Protein AF-A0A4U0X7P2-F1 (afdb_monomer_lite)

Secondary structure (DSSP, 8-state):
------GGGS-HHHHHHH-HHHHHSS-HHHHHHHHHHH--SGGGTT-TTT-GGG--HHHHTTPPPEEEEEEEE-TTHHHHHHHHHHHHHTT--EEEEEEEEEETTHHHH-TTTSHHHHHHHHHHHHT-TT-HHHHHHHHHHS-S--HHHH----EEE-PPTTTS----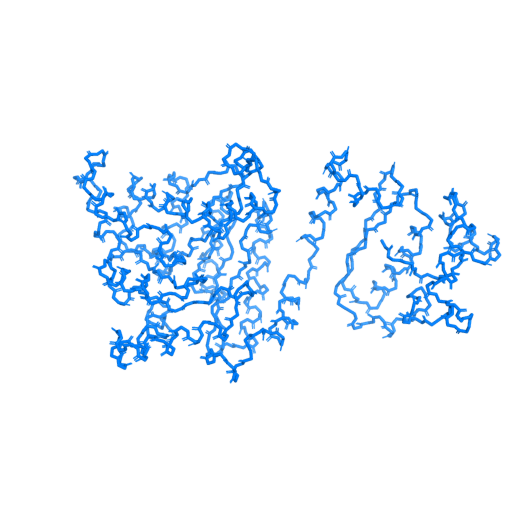HHHHHHHHHHHHHHHHHSTTTEEEPEE--TTSHHHHHHHHHHHHHTT---SEEEESS-TT---TTSGGGHHHHHHHHHHT--EEEE--PPPHHHIIIII--SS-HHHHHHHHTTTTHHHHHHHHHHHHHHHTTHHHHSTT--EEE-HHHHT-TTTHHHHHH-TTS-HHHH--HHHHHHHHEEEE-TT---HHHHHHHHHHS-GGGEE----TTTS-HHHHHHHHHHHHHHT-S-HHHHHIIIIIHHHHHHT-

Radius of gyration: 25.84 Å; chains: 1; bounding box: 75×50×72 Å

pLDDT: mean 85.63, std 14.52, range [36.16, 98.94]

Organism: NCBI:txid329884

Structure (mmCIF, N/CA/C/O backbone):
data_AF-A0A4U0X7P2-F1
#
_entry.id   AF-A0A4U0X7P2-F1
#
loop_
_atom_site.group_PDB
_atom_site.id
_atom_site.type_symbol
_atom_site.label_atom_id
_atom_site.label_alt_id
_atom_site.label_comp_id
_atom_site.label_asym_id
_atom_site.label_entity_id
_atom_site.label_seq_id
_atom_site.pdbx_PDB_ins_code
_atom_site.Cartn_x
_atom_site.Cartn_y
_atom_site.Cartn_z
_atom_site.occupancy
_atom_site.B_iso_or_equiv
_atom_site.auth_seq_id
_atom_site.auth_comp_id
_atom_site.auth_asym_id
_atom_site.auth_atom_id
_atom_site.pdbx_PDB_model_num
ATOM 1 N N . MET A 1 1 ? 23.963 0.937 -24.016 1.00 49.69 1 MET A N 1
ATOM 2 C CA . MET A 1 1 ? 24.944 -0.173 -23.946 1.00 49.69 1 MET A CA 1
ATOM 3 C C . MET A 1 1 ? 26.286 0.342 -23.435 1.00 49.69 1 MET A C 1
ATOM 5 O O . MET A 1 1 ? 26.717 1.372 -23.945 1.00 49.69 1 MET A O 1
ATOM 9 N N . PRO A 1 2 ? 26.940 -0.310 -22.453 1.00 60.53 2 PRO A N 1
ATOM 10 C CA . PRO A 1 2 ? 28.354 -0.058 -22.180 1.00 60.53 2 PRO A CA 1
ATOM 11 C C . PRO A 1 2 ? 29.218 -0.548 -23.353 1.00 60.53 2 PRO A C 1
ATOM 13 O O . PRO A 1 2 ? 28.735 -1.229 -24.253 1.00 60.53 2 PRO A O 1
ATOM 16 N N . TYR A 1 3 ? 30.502 -0.208 -23.341 1.00 70.69 3 TYR A N 1
ATOM 17 C CA . TYR A 1 3 ? 31.463 -0.694 -24.324 1.00 70.69 3 TYR A CA 1
ATOM 18 C C . TYR A 1 3 ? 31.582 -2.229 -24.271 1.00 70.69 3 TYR A C 1
ATOM 20 O O . TYR A 1 3 ? 31.852 -2.786 -23.210 1.00 70.69 3 TYR A O 1
ATOM 28 N N . THR A 1 4 ? 31.385 -2.921 -25.398 1.00 73.12 4 THR A N 1
ATOM 29 C CA . THR A 1 4 ? 31.198 -4.387 -25.394 1.00 73.12 4 THR A CA 1
ATOM 30 C C . THR A 1 4 ? 32.311 -5.200 -26.045 1.00 73.12 4 THR A C 1
ATOM 32 O O . THR A 1 4 ? 32.502 -6.349 -25.649 1.00 73.12 4 THR A O 1
ATOM 35 N N . SER A 1 5 ? 33.054 -4.658 -27.018 1.00 80.88 5 SER A N 1
ATOM 36 C CA . SER A 1 5 ? 33.961 -5.478 -27.845 1.00 80.88 5 SER A CA 1
ATOM 37 C C . SER A 1 5 ? 35.430 -5.068 -27.914 1.00 80.88 5 SER A C 1
ATOM 39 O O . SER A 1 5 ? 36.252 -5.896 -28.310 1.00 80.88 5 SER A O 1
ATOM 41 N N . TYR A 1 6 ? 35.773 -3.817 -27.594 1.00 80.19 6 TYR A N 1
ATOM 42 C CA . TYR A 1 6 ? 37.082 -3.229 -27.923 1.00 80.19 6 TYR A CA 1
ATOM 43 C C . TYR A 1 6 ? 37.428 -3.262 -29.428 1.00 80.19 6 TYR A C 1
ATOM 45 O O . TYR A 1 6 ? 38.585 -3.107 -29.820 1.00 80.19 6 TYR A O 1
ATOM 53 N N . ALA A 1 7 ? 36.441 -3.451 -30.310 1.00 79.06 7 ALA A N 1
ATOM 54 C CA . ALA A 1 7 ? 36.680 -3.684 -31.732 1.00 79.06 7 ALA A CA 1
ATOM 55 C C . ALA A 1 7 ? 37.121 -2.436 -32.512 1.00 79.06 7 ALA A C 1
ATOM 57 O O . ALA A 1 7 ? 37.541 -2.549 -33.659 1.00 79.06 7 ALA A O 1
ATOM 58 N N . TRP A 1 8 ? 37.082 -1.240 -31.922 1.00 72.88 8 TRP A N 1
ATOM 59 C CA . TRP A 1 8 ? 37.323 0.033 -32.626 1.00 72.88 8 TRP A CA 1
ATOM 60 C C . TRP A 1 8 ? 38.759 0.219 -33.149 1.00 72.88 8 TRP A C 1
ATOM 62 O O . TRP A 1 8 ? 39.021 1.163 -33.894 1.00 72.88 8 TRP A O 1
ATOM 72 N N . SER A 1 9 ? 39.677 -0.684 -32.789 1.00 73.25 9 SER A N 1
ATOM 73 C CA . SER A 1 9 ? 41.044 -0.784 -33.322 1.00 73.25 9 SER A CA 1
ATOM 74 C C . SER A 1 9 ? 41.213 -1.847 -34.424 1.00 73.25 9 SER A C 1
ATOM 76 O O . SER A 1 9 ? 42.307 -2.003 -34.966 1.00 73.25 9 SER A O 1
ATOM 78 N N . TRP A 1 10 ? 40.160 -2.596 -34.769 1.00 82.62 10 TRP A N 1
ATOM 79 C CA . TRP A 1 10 ? 40.218 -3.672 -35.761 1.00 82.62 10 TRP A CA 1
ATOM 80 C C . TRP A 1 10 ? 40.353 -3.154 -37.199 1.00 82.62 10 TRP A C 1
ATOM 82 O O . TRP A 1 10 ? 39.967 -2.021 -37.501 1.00 82.62 10 TRP A O 1
ATOM 92 N N . PRO A 1 11 ? 40.841 -4.004 -38.128 1.00 84.75 11 PRO A N 1
ATOM 93 C CA . PRO A 1 11 ? 40.825 -3.692 -39.552 1.00 84.75 11 PRO A CA 1
ATOM 94 C C . PRO A 1 11 ? 39.416 -3.339 -40.038 1.00 84.75 11 PRO A C 1
ATOM 96 O O . PRO A 1 11 ? 38.435 -4.006 -39.691 1.00 84.75 11 PRO A O 1
ATOM 99 N N . LYS A 1 12 ? 39.319 -2.308 -40.882 1.00 83.31 12 LYS A N 1
ATOM 100 C CA . LYS A 1 12 ? 38.042 -1.777 -41.378 1.00 83.31 12 LYS A CA 1
ATOM 101 C C . LYS A 1 12 ? 37.221 -2.839 -42.109 1.00 83.31 12 LYS A C 1
ATOM 103 O O . LYS A 1 12 ? 36.002 -2.856 -41.982 1.00 83.31 12 LYS A O 1
ATOM 108 N N . GLU A 1 13 ? 37.874 -3.737 -42.840 1.00 87.88 13 GLU A N 1
ATOM 109 C CA . GLU A 1 13 ? 37.232 -4.838 -43.563 1.00 87.88 13 GLU A CA 1
ATOM 110 C C . GLU A 1 13 ? 36.502 -5.785 -42.605 1.00 87.88 13 GLU A C 1
ATOM 112 O O . GLU A 1 13 ? 35.400 -6.245 -42.901 1.00 87.88 13 GLU A O 1
ATOM 117 N N . ARG A 1 14 ? 37.093 -6.041 -41.432 1.00 88.06 14 ARG A N 1
ATOM 118 C CA . ARG A 1 14 ? 36.478 -6.861 -40.388 1.00 88.06 14 ARG A CA 1
ATOM 119 C C . ARG A 1 14 ? 35.307 -6.132 -39.737 1.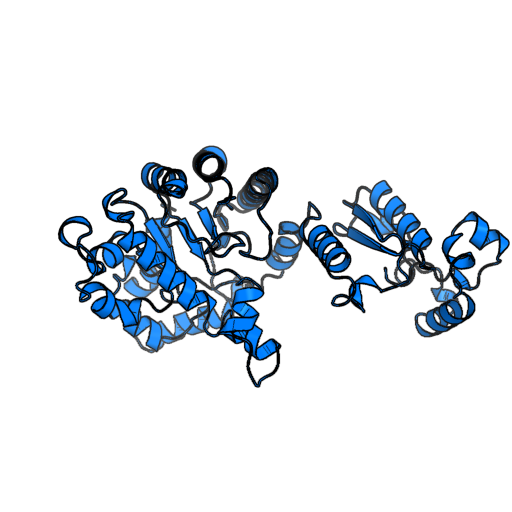00 88.06 14 ARG A C 1
ATOM 121 O O . ARG A 1 14 ? 34.245 -6.724 -39.584 1.00 88.06 14 ARG A O 1
ATOM 128 N N . LEU A 1 15 ? 35.477 -4.850 -39.414 1.00 85.88 15 LEU A N 1
ATOM 129 C CA . LEU A 1 15 ? 34.407 -4.027 -38.847 1.00 85.88 15 LEU A CA 1
ATOM 130 C C . LEU A 1 15 ? 33.200 -3.932 -39.783 1.00 85.88 15 LEU A C 1
ATOM 132 O O . LEU A 1 15 ? 32.081 -4.120 -39.340 1.00 85.88 15 LEU A O 1
ATOM 136 N N . LEU A 1 16 ? 33.406 -3.736 -41.085 1.00 87.75 16 LEU A N 1
ATOM 137 C CA . LEU A 1 16 ? 32.309 -3.718 -42.061 1.00 87.75 16 LEU A CA 1
ATOM 138 C C . LEU A 1 16 ? 31.539 -5.043 -42.132 1.00 87.75 16 LEU A C 1
ATOM 140 O O . LEU A 1 16 ? 30.359 -5.040 -42.472 1.00 87.75 16 LEU A O 1
ATOM 144 N N . LYS A 1 17 ? 32.205 -6.163 -41.839 1.00 88.31 17 LYS A N 1
ATOM 145 C CA . LYS A 1 17 ? 31.604 -7.496 -41.869 1.00 88.31 17 LYS A CA 1
ATOM 146 C C . LYS A 1 17 ? 30.861 -7.836 -40.577 1.00 88.31 17 LYS A C 1
ATOM 148 O O . LYS A 1 17 ? 29.791 -8.428 -40.645 1.00 88.31 17 LYS A O 1
ATOM 153 N N . GLU A 1 18 ? 31.459 -7.536 -39.427 1.00 86.88 18 GLU A N 1
ATOM 154 C CA . GLU A 1 18 ? 30.960 -7.977 -38.117 1.00 86.88 18 GLU A CA 1
ATOM 155 C C . GLU A 1 18 ? 30.184 -6.882 -37.373 1.00 86.88 18 GLU A C 1
ATOM 157 O O . GLU A 1 18 ? 29.213 -7.191 -36.695 1.00 86.88 18 GLU A O 1
ATOM 162 N N . LEU A 1 19 ? 30.598 -5.618 -37.495 1.00 89.56 19 LEU A N 1
ATOM 163 C CA . LEU A 1 19 ? 30.110 -4.481 -36.705 1.00 89.56 19 LEU A CA 1
ATOM 164 C C . LEU A 1 19 ? 29.961 -3.212 -37.575 1.00 89.56 19 LEU A C 1
ATOM 166 O O . LEU A 1 19 ? 30.649 -2.210 -37.339 1.00 89.56 19 LEU A O 1
ATOM 170 N N . PRO A 1 20 ? 29.126 -3.232 -38.631 1.00 89.06 20 PRO A N 1
ATOM 171 C CA . PRO A 1 20 ? 29.071 -2.144 -39.606 1.00 89.06 20 PRO A CA 1
ATOM 172 C C . PRO A 1 20 ? 28.696 -0.778 -39.002 1.00 89.06 20 PRO A C 1
ATOM 174 O O . PRO A 1 20 ? 29.154 0.250 -39.509 1.00 89.06 20 PRO A O 1
ATOM 177 N N . SER A 1 21 ? 27.949 -0.737 -37.894 1.00 87.75 21 SER A N 1
ATOM 178 C CA . SER A 1 21 ? 27.616 0.476 -37.137 1.00 87.75 21 SER A CA 1
ATOM 179 C C . SER A 1 21 ? 28.854 1.214 -36.648 1.00 87.75 21 SER A C 1
ATOM 181 O O . SER A 1 21 ? 28.882 2.442 -36.681 1.00 87.75 21 SER A O 1
ATOM 183 N N . ALA A 1 22 ? 29.912 0.487 -36.275 1.00 82.44 22 ALA A N 1
ATOM 184 C CA . ALA A 1 22 ? 31.165 1.083 -35.831 1.00 82.44 22 ALA A CA 1
ATOM 185 C C . ALA A 1 22 ? 31.832 1.900 -36.949 1.00 82.44 22 ALA A C 1
ATOM 187 O O . ALA A 1 22 ? 32.533 2.865 -36.667 1.00 82.44 22 ALA A O 1
ATOM 188 N N . VAL A 1 23 ? 31.608 1.542 -38.220 1.00 83.44 23 VAL A N 1
ATOM 189 C CA . VAL A 1 23 ? 32.148 2.270 -39.381 1.00 83.44 23 VAL A CA 1
ATOM 190 C C . VAL A 1 23 ? 31.192 3.354 -39.869 1.00 83.44 23 VAL A C 1
ATOM 192 O O . VAL A 1 23 ? 31.648 4.422 -40.277 1.00 83.44 23 VAL A O 1
ATOM 195 N N . ALA A 1 24 ? 29.887 3.078 -39.853 1.00 80.56 24 ALA A N 1
ATOM 196 C CA . ALA A 1 24 ? 28.854 3.986 -40.346 1.00 80.56 24 ALA A CA 1
ATOM 197 C C . ALA A 1 24 ? 28.659 5.211 -39.438 1.00 80.56 24 ALA A C 1
ATOM 199 O O . ALA A 1 24 ? 28.428 6.316 -39.931 1.00 80.56 24 ALA A O 1
ATOM 200 N N . SER A 1 25 ? 28.799 5.030 -38.126 1.00 66.81 25 SER A N 1
ATOM 201 C CA . SER A 1 25 ? 28.652 6.088 -37.131 1.00 66.81 25 SER A CA 1
ATOM 202 C C . SER A 1 25 ? 30.020 6.724 -36.865 1.00 66.81 25 SER A C 1
ATOM 204 O O . SER A 1 25 ? 30.945 6.082 -36.366 1.00 66.81 25 SER A O 1
ATOM 206 N N . ALA A 1 26 ? 30.192 7.991 -37.250 1.00 57.84 26 ALA A N 1
ATOM 207 C CA . ALA A 1 26 ? 31.471 8.696 -37.177 1.00 57.84 26 ALA A CA 1
ATOM 208 C C . ALA A 1 26 ? 31.995 8.784 -35.725 1.00 57.84 26 ALA A C 1
ATOM 210 O O . ALA A 1 26 ? 31.560 9.631 -34.953 1.00 57.84 26 ALA A O 1
ATOM 211 N N . GLY A 1 27 ? 32.940 7.913 -35.342 1.00 62.97 27 GLY A N 1
ATOM 212 C CA . GLY A 1 27 ? 33.463 7.906 -33.966 1.00 62.97 27 GLY A CA 1
ATOM 213 C C . GLY A 1 27 ? 34.661 6.997 -33.660 1.00 62.97 27 GLY A C 1
ATOM 214 O O . GLY A 1 27 ? 35.210 7.095 -32.566 1.00 62.97 27 GLY A O 1
ATOM 215 N N . LEU A 1 28 ? 35.126 6.163 -34.601 1.00 66.56 28 LEU A N 1
ATOM 216 C CA . LEU A 1 28 ? 36.134 5.106 -34.360 1.00 66.56 28 LEU A CA 1
ATOM 217 C C . LEU A 1 28 ? 37.387 5.558 -33.602 1.00 66.56 28 LEU A C 1
ATOM 219 O O . LEU A 1 28 ? 37.818 4.888 -32.673 1.00 66.56 28 LEU A O 1
ATOM 223 N N . LYS A 1 29 ? 37.964 6.710 -33.967 1.00 67.44 29 LYS A N 1
ATOM 224 C CA . LYS A 1 29 ? 39.188 7.218 -33.323 1.00 67.44 29 LYS A CA 1
ATOM 225 C C . LYS A 1 29 ? 38.962 7.612 -31.862 1.00 67.44 29 LYS A C 1
ATOM 227 O O . LYS A 1 29 ? 39.827 7.365 -31.030 1.00 67.44 29 LYS A O 1
ATOM 232 N N . MET A 1 30 ? 37.811 8.213 -31.560 1.00 67.38 30 MET A N 1
ATOM 233 C CA . MET A 1 30 ? 37.444 8.574 -30.190 1.00 67.38 30 MET A CA 1
ATOM 234 C C . MET A 1 30 ? 37.130 7.318 -29.371 1.00 67.38 30 MET A C 1
ATOM 236 O O . MET A 1 30 ? 37.590 7.193 -28.243 1.00 67.38 30 MET A O 1
ATOM 240 N N . MET A 1 31 ? 36.419 6.354 -29.957 1.00 70.31 31 MET A N 1
ATOM 241 C CA . MET A 1 31 ? 36.065 5.103 -29.278 1.00 70.31 31 MET A CA 1
ATOM 242 C C . MET A 1 31 ? 37.286 4.219 -29.010 1.00 70.31 31 MET A C 1
ATOM 244 O O . MET A 1 31 ? 37.405 3.656 -27.927 1.00 70.31 31 MET A O 1
ATOM 248 N N . ALA A 1 32 ? 38.249 4.166 -29.935 1.00 70.69 32 ALA A N 1
ATOM 249 C CA . ALA A 1 32 ? 39.526 3.492 -29.710 1.00 70.69 32 ALA A CA 1
ATOM 250 C C . ALA A 1 32 ? 40.319 4.129 -28.553 1.00 70.69 32 ALA A C 1
ATOM 252 O O . ALA A 1 32 ? 40.902 3.417 -27.737 1.00 70.69 32 ALA A O 1
ATOM 253 N N . LEU A 1 33 ? 40.294 5.464 -28.443 1.00 69.00 33 LEU A N 1
ATOM 254 C CA . LEU A 1 33 ? 40.911 6.182 -27.327 1.00 69.00 33 LEU A CA 1
ATOM 255 C C . LEU A 1 33 ? 40.208 5.877 -25.994 1.00 69.00 33 LEU A C 1
ATOM 257 O O . LEU A 1 33 ? 40.876 5.574 -25.010 1.00 69.00 33 LEU A O 1
ATOM 261 N N . MET A 1 34 ? 38.873 5.924 -25.958 1.00 67.88 34 MET A N 1
ATOM 262 C CA . MET A 1 34 ? 38.094 5.614 -24.751 1.00 67.88 34 MET A CA 1
ATOM 263 C C . MET A 1 34 ? 38.272 4.162 -24.309 1.00 67.88 34 MET A C 1
ATOM 265 O O . MET A 1 34 ? 38.461 3.901 -23.122 1.00 67.88 34 MET A O 1
ATOM 269 N N . GLY A 1 35 ? 38.299 3.227 -25.262 1.00 69.00 35 GLY A N 1
ATOM 270 C CA . GLY A 1 35 ? 38.617 1.833 -24.993 1.00 69.00 35 GLY A CA 1
ATOM 271 C C . GLY A 1 35 ? 39.966 1.695 -24.294 1.00 69.00 35 GLY A C 1
ATOM 272 O O . GLY A 1 35 ? 40.058 0.975 -23.303 1.00 69.00 35 GLY A O 1
ATOM 273 N N . HIS A 1 36 ? 41.009 2.376 -24.782 1.00 71.44 36 HIS A N 1
ATOM 274 C CA . HIS A 1 36 ? 42.344 2.301 -24.180 1.00 71.44 36 HIS A CA 1
ATOM 275 C C . HIS A 1 36 ? 42.347 2.771 -22.717 1.00 71.44 36 HIS A C 1
ATOM 277 O O . HIS A 1 36 ? 43.014 2.171 -21.883 1.00 71.44 36 HIS A O 1
ATOM 283 N N . TYR A 1 37 ? 41.560 3.791 -22.361 1.00 70.38 37 TYR A N 1
ATOM 284 C CA . TYR A 1 37 ? 41.401 4.188 -20.957 1.00 70.38 37 TYR A CA 1
ATOM 285 C C . TYR A 1 37 ? 40.604 3.171 -20.130 1.00 70.38 37 TYR A C 1
ATOM 287 O O . TYR A 1 37 ? 40.901 2.976 -18.953 1.00 70.38 37 TYR A O 1
ATOM 295 N N . TYR A 1 38 ? 39.609 2.517 -20.733 1.00 68.94 38 TYR A N 1
ATOM 296 C CA . TYR A 1 38 ? 38.779 1.509 -20.069 1.00 68.94 38 TYR A CA 1
ATOM 297 C C . TYR A 1 38 ? 39.530 0.191 -19.823 1.00 68.94 38 TYR A C 1
ATOM 299 O O . TYR A 1 38 ? 39.311 -0.491 -18.825 1.00 68.94 38 TYR A O 1
ATOM 307 N N . THR A 1 39 ? 40.445 -0.184 -20.715 1.00 74.75 39 THR A N 1
ATOM 308 C CA . THR A 1 39 ? 41.316 -1.355 -20.565 1.00 74.75 39 THR A CA 1
ATOM 309 C C . THR A 1 39 ? 42.717 -1.020 -21.090 1.00 74.75 39 THR A C 1
ATOM 311 O O . THR A 1 39 ? 43.025 -1.288 -22.251 1.00 74.75 39 THR A O 1
ATOM 314 N N . PRO A 1 40 ? 43.591 -0.439 -20.247 1.00 72.00 40 PRO A N 1
ATOM 315 C CA . PRO A 1 40 ? 44.901 0.068 -20.677 1.00 72.00 40 PRO A CA 1
ATOM 316 C C . PRO A 1 40 ? 45.907 -1.030 -21.034 1.00 72.00 40 PRO A C 1
ATOM 318 O O . PRO A 1 40 ? 46.899 -0.772 -21.713 1.00 72.00 40 PRO A O 1
ATOM 321 N N . ASN A 1 41 ? 45.662 -2.264 -20.593 1.00 77.56 41 ASN A N 1
ATOM 322 C CA . ASN A 1 41 ? 46.485 -3.420 -20.916 1.00 77.56 41 ASN A CA 1
ATOM 323 C C . ASN A 1 41 ? 45.904 -4.170 -22.121 1.00 77.56 41 ASN A C 1
ATOM 325 O O . ASN A 1 41 ? 44.860 -4.810 -22.015 1.00 77.56 41 ASN A O 1
ATOM 329 N N . GLU A 1 42 ? 46.611 -4.169 -23.252 1.00 71.56 42 GLU A N 1
ATOM 330 C CA . GLU A 1 42 ? 46.148 -4.823 -24.486 1.00 71.56 42 GLU A CA 1
ATOM 331 C C . GLU A 1 42 ? 45.858 -6.322 -24.324 1.00 71.56 42 GLU A C 1
ATOM 333 O O . GLU A 1 42 ? 45.014 -6.861 -25.037 1.00 71.56 42 GLU A O 1
ATOM 338 N N . LYS A 1 43 ? 46.488 -7.004 -23.358 1.00 78.31 43 LYS A N 1
ATOM 339 C CA . LYS A 1 43 ? 46.213 -8.425 -23.068 1.00 78.31 43 LYS A CA 1
ATOM 340 C C . LYS A 1 43 ? 44.788 -8.674 -22.572 1.00 78.31 43 LYS A C 1
ATOM 342 O O . LYS A 1 43 ? 44.310 -9.803 -22.637 1.00 78.31 43 LYS A O 1
ATOM 347 N N . ASP A 1 44 ? 44.123 -7.632 -22.089 1.00 80.38 44 ASP A N 1
ATOM 348 C CA . ASP A 1 44 ? 42.787 -7.708 -21.514 1.00 80.38 44 ASP A CA 1
ATOM 349 C C . ASP A 1 44 ? 41.695 -7.341 -22.536 1.00 80.38 44 ASP A C 1
ATOM 351 O O . ASP A 1 44 ? 40.517 -7.530 -22.253 1.00 80.38 44 ASP A O 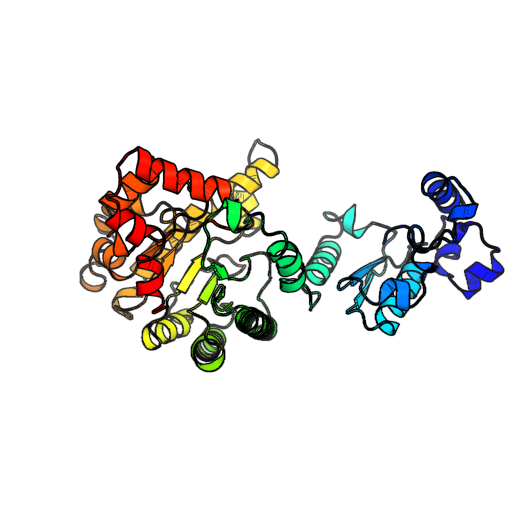1
ATOM 355 N N . SER A 1 45 ? 42.072 -6.914 -23.750 1.00 77.56 45 SER A N 1
ATOM 356 C CA . SER A 1 45 ? 41.177 -6.486 -24.847 1.00 77.56 45 SER A CA 1
ATOM 357 C C . SER A 1 45 ? 40.199 -7.548 -25.367 1.00 77.56 45 SER A C 1
ATOM 359 O O . SER A 1 45 ? 39.269 -7.234 -26.105 1.00 77.56 45 SER A O 1
ATOM 361 N N . THR A 1 46 ? 40.413 -8.810 -24.998 1.00 84.50 46 THR A N 1
ATOM 362 C CA . THR A 1 46 ? 39.573 -9.953 -25.387 1.00 84.50 46 THR A CA 1
ATOM 363 C C . THR A 1 46 ? 38.991 -10.688 -24.184 1.00 84.50 46 THR A C 1
ATOM 365 O O . THR A 1 46 ? 38.353 -11.724 -24.345 1.00 84.50 46 THR A O 1
ATOM 368 N N . LYS A 1 47 ? 39.196 -10.182 -22.960 1.00 85.31 47 LYS A N 1
ATOM 369 C CA . LYS A 1 47 ? 38.673 -10.829 -21.754 1.00 85.31 47 LYS A CA 1
ATOM 370 C C . LYS A 1 47 ? 37.152 -10.664 -21.681 1.00 85.31 47 LYS A C 1
ATOM 372 O O . LYS A 1 47 ? 36.701 -9.526 -21.564 1.00 85.31 47 LYS A O 1
ATOM 377 N N . PRO A 1 48 ? 36.372 -11.760 -21.628 1.00 85.50 48 PRO A N 1
ATOM 378 C CA . PRO A 1 48 ? 34.908 -11.708 -21.565 1.00 85.50 48 PRO A CA 1
ATOM 379 C C . PRO A 1 48 ? 34.338 -10.834 -20.443 1.00 85.50 48 PRO A C 1
ATOM 381 O O . PRO A 1 48 ? 33.327 -10.171 -20.636 1.00 85.50 48 PRO A O 1
ATOM 384 N N . LEU A 1 49 ? 35.014 -10.796 -19.288 1.00 81.00 49 LEU A N 1
ATOM 385 C CA . LEU A 1 49 ? 34.598 -10.000 -18.127 1.00 81.00 49 LEU A CA 1
ATOM 386 C C . LEU A 1 49 ? 34.679 -8.485 -18.358 1.00 81.00 49 LEU A C 1
ATOM 388 O O . LEU A 1 49 ? 33.924 -7.742 -17.743 1.00 81.00 49 LEU A O 1
ATOM 392 N N . ALA A 1 50 ? 35.605 -8.032 -19.204 1.00 78.44 50 ALA A N 1
ATOM 393 C CA . ALA A 1 50 ? 35.744 -6.621 -19.566 1.00 78.44 50 ALA A CA 1
ATOM 394 C C . ALA A 1 50 ? 35.007 -6.303 -20.874 1.00 78.44 50 ALA A C 1
ATOM 396 O O . ALA A 1 50 ? 34.500 -5.201 -21.054 1.00 78.44 50 ALA A O 1
ATOM 397 N N . TRP A 1 51 ? 34.935 -7.286 -21.774 1.00 86.44 51 TRP A N 1
ATOM 398 C CA . TRP A 1 51 ? 34.434 -7.145 -23.134 1.00 86.44 51 TRP A CA 1
ATOM 399 C C . TRP A 1 51 ? 33.482 -8.304 -23.472 1.00 86.44 51 TRP A C 1
ATOM 401 O O . TRP A 1 51 ? 33.907 -9.302 -24.069 1.00 86.44 51 TRP A O 1
ATOM 411 N N . PRO A 1 52 ? 32.187 -8.197 -23.113 1.00 87.00 52 PRO A N 1
ATOM 412 C CA . PRO A 1 52 ? 31.201 -9.274 -23.264 1.00 87.00 52 PRO A CA 1
ATOM 413 C C . PRO A 1 52 ? 31.011 -9.791 -24.698 1.00 87.00 52 PRO A C 1
ATOM 415 O O . PRO A 1 52 ? 30.528 -10.908 -24.905 1.00 87.00 52 PRO A O 1
ATOM 418 N N . TYR A 1 53 ? 31.438 -9.038 -25.716 1.00 87.81 53 TYR A N 1
ATOM 419 C CA . TYR A 1 53 ? 31.490 -9.516 -27.100 1.00 87.81 53 TYR A CA 1
ATOM 420 C C . TYR A 1 53 ? 32.347 -10.780 -27.254 1.00 87.81 53 TYR A C 1
ATOM 422 O O . TYR A 1 53 ? 32.022 -11.636 -28.073 1.00 87.81 53 TYR A O 1
ATOM 430 N N . HIS A 1 54 ? 33.384 -10.950 -26.432 1.00 89.31 54 HIS A N 1
ATOM 431 C CA . HIS A 1 54 ? 34.278 -12.115 -26.480 1.00 89.31 54 HIS A CA 1
ATOM 432 C C . HIS A 1 54 ? 33.816 -13.286 -25.606 1.00 89.31 54 HIS A C 1
ATOM 434 O O . HIS A 1 54 ? 34.424 -14.350 -25.656 1.00 89.31 54 HIS A O 1
ATOM 440 N N . ALA A 1 55 ? 32.743 -13.115 -24.825 1.00 89.38 55 ALA A N 1
ATOM 441 C CA . ALA A 1 55 ? 32.160 -14.190 -24.023 1.00 89.38 55 ALA A CA 1
ATOM 442 C C . ALA A 1 55 ? 31.664 -15.356 -24.894 1.00 89.38 55 ALA A C 1
ATOM 444 O O . ALA A 1 55 ? 31.239 -15.148 -26.031 1.00 89.38 55 ALA A O 1
ATOM 445 N N . ASN A 1 56 ? 31.672 -16.573 -24.368 1.00 90.19 56 ASN A N 1
ATOM 446 C CA . ASN A 1 56 ? 30.965 -17.709 -24.959 1.00 90.19 56 ASN A CA 1
ATOM 447 C C . ASN A 1 56 ? 29.581 -17.893 -24.295 1.00 90.19 56 ASN A C 1
ATOM 449 O O . ASN A 1 56 ? 29.213 -17.139 -23.397 1.00 90.19 56 ASN A O 1
ATOM 453 N N . GLU A 1 57 ? 28.791 -18.868 -24.753 1.00 87.88 57 GLU A N 1
ATOM 454 C CA . GLU A 1 57 ? 27.455 -19.130 -24.194 1.00 87.88 57 GLU A CA 1
ATOM 455 C C . GLU A 1 57 ? 27.495 -19.555 -22.718 1.00 87.88 57 GLU A C 1
ATOM 457 O O . GLU A 1 57 ? 26.669 -19.099 -21.933 1.00 87.88 57 GLU A O 1
ATOM 462 N N . GLU A 1 58 ? 28.470 -20.370 -22.306 1.00 89.31 58 GLU A N 1
ATOM 463 C CA . GLU A 1 58 ? 28.601 -20.811 -20.909 1.00 89.31 58 GLU A CA 1
ATOM 464 C C . GLU A 1 58 ? 28.955 -19.652 -19.967 1.00 89.31 58 GLU A C 1
ATOM 466 O O . GLU A 1 58 ? 28.467 -19.619 -18.837 1.00 89.31 58 GLU A O 1
ATOM 471 N N . ASP A 1 59 ? 29.714 -18.660 -20.444 1.00 89.00 59 ASP A N 1
ATOM 472 C CA . ASP A 1 59 ? 30.031 -17.448 -19.676 1.00 89.00 59 ASP A CA 1
ATOM 473 C C . ASP A 1 59 ? 28.770 -16.629 -19.346 1.00 89.00 59 ASP A C 1
ATOM 475 O O . ASP A 1 59 ? 28.726 -15.946 -18.321 1.00 89.00 59 ASP A O 1
ATOM 479 N N . VAL A 1 60 ? 27.744 -16.682 -20.207 1.00 88.62 60 VAL A N 1
ATOM 480 C CA . VAL A 1 60 ? 26.546 -15.834 -20.089 1.00 88.62 60 VAL A CA 1
ATOM 481 C C . VAL A 1 60 ? 25.295 -16.576 -19.617 1.00 88.62 60 VAL A C 1
ATOM 483 O O . VAL A 1 60 ? 24.352 -15.944 -19.158 1.00 88.62 60 VAL A O 1
ATOM 486 N N . LYS A 1 61 ? 25.278 -17.910 -19.657 1.00 85.38 61 LYS A N 1
ATOM 487 C CA . LYS A 1 61 ? 24.112 -18.775 -19.377 1.00 85.38 61 LYS A CA 1
ATOM 488 C C . LYS A 1 61 ? 23.442 -18.582 -18.013 1.00 85.38 61 LYS A C 1
ATOM 490 O O . LYS A 1 61 ? 22.293 -18.971 -17.832 1.00 85.38 61 LYS A O 1
ATOM 495 N N . ARG A 1 62 ? 24.157 -18.029 -17.030 1.00 81.19 62 ARG A N 1
ATOM 496 C CA . ARG A 1 62 ? 23.644 -17.765 -15.670 1.00 81.19 62 ARG A CA 1
ATOM 497 C C . ARG A 1 62 ? 23.449 -16.285 -15.371 1.00 81.19 62 ARG A C 1
ATOM 499 O O . ARG A 1 62 ? 23.231 -15.921 -14.217 1.00 81.19 62 ARG A O 1
ATOM 506 N N . LEU A 1 63 ? 23.582 -15.434 -16.380 1.00 81.12 63 LEU A N 1
ATOM 507 C CA . LEU A 1 63 ? 23.342 -14.017 -16.208 1.00 81.12 63 LEU A CA 1
ATOM 508 C C . LEU A 1 63 ? 21.849 -13.756 -15.958 1.00 81.12 63 LEU A C 1
ATOM 510 O O . LEU A 1 63 ? 21.002 -14.518 -16.434 1.00 81.12 63 LEU A O 1
ATOM 514 N N . PRO A 1 64 ? 21.514 -12.704 -15.189 1.00 76.38 64 PRO A N 1
ATOM 515 C CA . PRO A 1 64 ? 20.124 -12.330 -14.945 1.00 76.38 64 PRO A CA 1
ATOM 516 C C . PRO A 1 64 ? 19.423 -11.965 -16.260 1.00 76.38 64 PRO A C 1
ATOM 518 O O . PRO A 1 64 ? 20.092 -11.783 -17.275 1.00 76.38 64 PRO A O 1
ATOM 521 N N . PRO A 1 65 ? 18.094 -11.807 -16.280 1.00 78.69 65 PRO A N 1
ATOM 522 C CA . PRO A 1 65 ? 17.413 -11.246 -17.439 1.00 78.69 65 PRO A CA 1
ATOM 523 C C . PRO A 1 65 ? 18.008 -9.895 -17.874 1.00 78.69 65 PRO A C 1
ATOM 525 O O . PRO A 1 65 ? 18.404 -9.087 -17.035 1.00 78.69 65 PRO A O 1
ATOM 528 N N . HIS A 1 66 ? 18.102 -9.656 -19.184 1.00 77.94 66 HIS A N 1
ATOM 529 C CA . HIS A 1 66 ? 18.737 -8.463 -19.761 1.00 77.94 66 HIS A CA 1
ATOM 530 C C . HIS A 1 66 ? 17.766 -7.651 -20.623 1.00 77.94 66 HIS A C 1
ATOM 532 O O . HIS A 1 66 ? 17.137 -8.184 -21.533 1.00 77.94 66 HIS A O 1
ATOM 538 N N . TYR A 1 67 ? 17.743 -6.335 -20.423 1.00 80.75 67 TYR A N 1
ATOM 539 C CA . TYR A 1 67 ? 17.167 -5.395 -21.381 1.00 80.75 67 TYR A CA 1
ATOM 540 C C . TYR A 1 67 ? 18.280 -4.568 -22.025 1.00 80.75 67 TYR A C 1
ATOM 542 O O . TYR A 1 67 ? 19.107 -3.969 -21.334 1.00 80.75 67 TYR A O 1
ATOM 550 N N . LEU A 1 68 ? 18.317 -4.548 -23.354 1.00 84.25 68 LEU A N 1
ATOM 551 C CA . LEU A 1 68 ? 19.369 -3.904 -24.128 1.00 84.25 68 LEU A CA 1
ATOM 552 C C . LEU A 1 68 ? 18.786 -2.771 -24.978 1.00 84.25 68 LEU A C 1
ATOM 554 O O . LEU A 1 68 ? 18.050 -3.014 -25.927 1.00 84.25 68 LEU A O 1
ATOM 558 N N . ALA A 1 69 ? 19.145 -1.529 -24.656 1.00 83.31 69 ALA A N 1
ATOM 559 C CA . ALA A 1 69 ? 18.819 -0.362 -25.472 1.00 83.31 69 ALA A CA 1
ATOM 560 C C . ALA A 1 69 ? 20.051 0.116 -26.253 1.00 83.31 69 ALA A C 1
ATOM 562 O O . ALA A 1 69 ? 21.121 0.371 -25.673 1.00 83.31 69 ALA A O 1
ATOM 563 N N . MET A 1 70 ? 19.872 0.254 -27.563 1.00 88.12 70 MET A N 1
ATOM 564 C CA . MET A 1 70 ? 20.843 0.793 -28.510 1.00 88.12 70 MET A CA 1
ATOM 565 C C . MET A 1 70 ? 20.214 1.942 -29.294 1.00 88.12 70 MET A C 1
ATOM 567 O O . MET A 1 70 ? 18.999 1.982 -29.452 1.00 88.12 70 MET A O 1
ATOM 571 N N . ASP A 1 71 ? 21.033 2.842 -29.828 1.00 87.44 71 ASP A N 1
ATOM 572 C CA . ASP A 1 71 ? 20.574 3.926 -30.700 1.00 87.44 71 ASP A CA 1
ATOM 573 C C . ASP A 1 71 ? 20.948 3.621 -32.166 1.00 87.44 71 ASP A C 1
ATOM 575 O O . ASP A 1 71 ? 21.924 2.920 -32.444 1.00 87.44 71 ASP A O 1
ATOM 579 N N . GLU A 1 72 ? 20.153 4.080 -33.136 1.00 88.00 72 GLU A N 1
ATOM 580 C CA . GLU A 1 72 ? 20.369 3.757 -34.555 1.00 88.00 72 GLU A CA 1
ATOM 581 C C . GLU A 1 72 ? 21.689 4.329 -35.084 1.00 88.00 72 GLU A C 1
ATOM 583 O O . GLU A 1 72 ? 22.410 3.636 -35.810 1.00 88.00 72 GLU A O 1
ATOM 588 N N . LEU A 1 73 ? 22.012 5.565 -34.687 1.00 87.62 73 LEU A N 1
ATOM 589 C CA . LEU A 1 73 ? 23.230 6.291 -35.055 1.00 87.62 73 LEU A CA 1
ATOM 590 C C . LEU A 1 73 ? 24.313 6.126 -33.975 1.00 87.62 73 LEU A C 1
ATOM 592 O O . LEU A 1 73 ? 24.958 7.088 -33.553 1.00 87.62 73 LEU A O 1
ATOM 596 N N . ASP A 1 74 ? 24.491 4.894 -33.498 1.00 86.44 74 ASP A N 1
ATOM 597 C CA . ASP A 1 74 ? 25.434 4.531 -32.439 1.00 86.44 74 ASP A CA 1
ATOM 598 C C . ASP A 1 74 ? 26.536 3.614 -32.986 1.00 86.44 74 ASP A C 1
ATOM 600 O O . ASP A 1 74 ? 26.218 2.597 -33.611 1.00 86.44 74 ASP A O 1
ATOM 604 N N . PRO A 1 75 ? 27.832 3.911 -32.771 1.00 82.69 75 PRO A N 1
ATOM 605 C CA . PRO A 1 75 ? 28.895 2.968 -33.111 1.00 82.69 75 PRO A CA 1
ATOM 606 C C . PRO A 1 75 ? 28.757 1.611 -32.399 1.00 82.69 75 PRO A C 1
ATOM 608 O O . PRO A 1 75 ? 29.195 0.607 -32.956 1.00 82.69 75 PRO A O 1
ATOM 611 N N . LEU A 1 76 ? 28.110 1.556 -31.229 1.00 86.81 76 LEU A N 1
ATOM 612 C CA . LEU A 1 76 ? 27.951 0.358 -30.394 1.00 86.81 76 LEU A CA 1
ATOM 613 C C . LEU A 1 76 ? 26.728 -0.501 -30.746 1.00 86.81 76 LEU A C 1
ATOM 615 O O . LEU A 1 76 ? 26.540 -1.563 -30.150 1.00 86.81 76 LEU A O 1
ATOM 619 N N . ARG A 1 77 ? 25.880 -0.062 -31.686 1.00 89.69 77 ARG A N 1
ATOM 620 C CA . ARG A 1 77 ? 24.597 -0.717 -31.986 1.00 89.69 77 ARG A CA 1
ATOM 621 C C . ARG A 1 77 ? 24.755 -2.204 -32.299 1.00 89.69 77 ARG A C 1
ATOM 623 O O . ARG A 1 77 ? 24.095 -3.039 -31.681 1.00 89.69 77 ARG A O 1
ATOM 630 N N . ASP A 1 78 ? 25.631 -2.533 -33.243 1.00 90.75 78 ASP A N 1
ATOM 631 C CA . ASP A 1 78 ? 25.771 -3.908 -33.726 1.00 90.75 78 ASP A CA 1
ATOM 632 C C . ASP A 1 78 ? 26.489 -4.800 -32.706 1.00 90.75 78 ASP A C 1
ATOM 634 O O . ASP A 1 78 ? 26.206 -5.993 -32.617 1.00 90.75 78 ASP A O 1
ATOM 638 N N . GLU A 1 79 ? 27.347 -4.224 -31.861 1.00 89.31 79 GLU A N 1
ATOM 639 C CA . GLU A 1 79 ? 27.951 -4.960 -30.748 1.00 89.31 79 GLU A CA 1
ATOM 640 C C . GLU A 1 79 ? 26.902 -5.335 -29.702 1.00 89.31 79 GLU A C 1
ATOM 642 O O . GLU A 1 79 ? 26.895 -6.455 -29.185 1.00 89.31 79 GLU A O 1
ATOM 647 N N . GLY A 1 80 ? 25.978 -4.409 -29.437 1.00 89.31 80 GLY A N 1
ATOM 648 C CA . GLY A 1 80 ? 24.853 -4.654 -28.559 1.00 89.31 80 GLY A CA 1
ATOM 649 C C . GLY A 1 80 ? 23.937 -5.766 -29.071 1.00 89.31 80 GLY A C 1
ATOM 650 O O . GLY A 1 80 ? 23.543 -6.643 -28.301 1.00 89.31 80 GLY A O 1
ATOM 651 N N . MET A 1 81 ? 23.669 -5.791 -30.380 1.00 90.94 81 MET A N 1
ATOM 652 C CA . MET A 1 81 ? 22.918 -6.876 -31.023 1.00 90.94 81 MET A CA 1
ATOM 653 C C . MET A 1 81 ? 23.674 -8.210 -31.004 1.00 90.94 81 MET A C 1
ATOM 655 O O . MET A 1 81 ? 23.076 -9.257 -30.761 1.00 90.94 81 MET A O 1
ATOM 659 N N . ALA A 1 82 ? 24.994 -8.201 -31.195 1.00 90.69 82 ALA A N 1
ATOM 660 C CA . ALA A 1 82 ? 25.803 -9.412 -31.077 1.00 90.69 82 ALA A CA 1
ATOM 661 C C . ALA A 1 82 ? 25.739 -10.000 -29.655 1.00 90.69 82 ALA A C 1
ATOM 663 O O . ALA A 1 82 ? 25.629 -11.217 -29.485 1.00 90.69 82 ALA A O 1
ATOM 664 N N . TYR A 1 83 ? 25.748 -9.146 -28.627 1.00 90.56 83 TYR A N 1
ATOM 665 C CA . TYR A 1 83 ? 25.575 -9.577 -27.240 1.00 90.56 83 TYR A CA 1
ATOM 666 C C . TYR A 1 83 ? 24.154 -10.091 -26.958 1.00 90.56 83 TYR A C 1
ATOM 668 O O . TYR A 1 83 ? 24.005 -11.143 -26.334 1.00 90.56 83 TYR A O 1
ATOM 676 N N . TYR A 1 84 ? 23.121 -9.426 -27.491 1.00 90.62 84 TYR A N 1
ATOM 677 C CA . TYR A 1 84 ? 21.730 -9.898 -27.447 1.00 90.62 84 TYR A CA 1
ATOM 678 C C . TYR A 1 84 ? 21.595 -11.334 -27.969 1.00 90.62 84 TYR A C 1
ATOM 680 O O . TYR A 1 84 ? 21.052 -12.199 -27.283 1.00 90.62 84 TYR A O 1
ATOM 688 N N . HIS A 1 85 ? 22.131 -11.609 -29.162 1.00 91.56 85 HIS A N 1
ATOM 689 C CA . HIS A 1 85 ? 22.046 -12.937 -29.770 1.00 91.56 85 HIS A CA 1
ATOM 690 C C . HIS A 1 85 ? 22.719 -14.011 -28.916 1.00 91.56 85 HIS A C 1
ATOM 692 O O . HIS A 1 85 ? 22.219 -15.129 -28.836 1.00 91.56 85 HIS A O 1
ATOM 698 N N . LYS A 1 86 ? 23.812 -13.664 -28.234 1.00 92.00 86 LYS A N 1
ATOM 699 C CA . LYS A 1 86 ? 24.527 -14.579 -27.344 1.00 92.00 86 LYS A CA 1
ATOM 700 C C . LYS A 1 86 ? 23.738 -14.910 -26.080 1.00 92.00 86 LYS A C 1
ATOM 702 O O . LYS A 1 86 ? 23.633 -16.078 -25.723 1.00 92.00 86 LYS A O 1
ATOM 707 N N . LEU A 1 87 ? 23.159 -13.898 -25.433 1.00 88.50 87 LEU A N 1
ATOM 708 C CA . LEU A 1 87 ? 22.270 -14.089 -24.283 1.00 88.50 87 LEU A CA 1
ATOM 709 C C . LEU A 1 87 ? 21.066 -14.958 -24.664 1.00 88.50 87 LEU A C 1
ATOM 711 O O . LEU A 1 87 ? 20.747 -15.916 -23.964 1.00 88.50 87 LEU A O 1
ATOM 715 N N . SER A 1 88 ? 20.459 -14.668 -25.818 1.00 89.44 88 SER A N 1
ATOM 716 C CA . SER A 1 88 ? 19.323 -15.424 -26.342 1.00 89.44 88 SER A CA 1
ATOM 717 C C . SER A 1 88 ? 19.686 -16.886 -26.623 1.00 89.44 88 SER A C 1
ATOM 719 O O . SER A 1 88 ? 18.963 -17.785 -26.197 1.00 89.44 88 SER A O 1
ATOM 721 N N . ALA A 1 89 ? 20.830 -17.140 -27.270 1.00 89.62 89 ALA A N 1
ATOM 722 C CA . ALA A 1 89 ? 21.314 -18.491 -27.557 1.00 89.62 89 ALA A CA 1
ATOM 723 C C . ALA A 1 89 ? 21.606 -19.297 -26.280 1.00 89.62 89 ALA A C 1
ATOM 725 O O . ALA A 1 89 ? 21.286 -20.481 -26.210 1.00 89.62 89 ALA A O 1
ATOM 726 N N . ALA A 1 90 ? 22.132 -18.642 -25.242 1.00 89.75 90 ALA A N 1
ATOM 727 C CA . ALA A 1 90 ? 22.407 -19.263 -23.950 1.00 89.75 90 ALA A CA 1
ATOM 728 C C . ALA A 1 90 ? 21.150 -19.510 -23.087 1.00 89.75 90 ALA A C 1
ATOM 730 O O . ALA A 1 90 ? 21.265 -20.030 -21.976 1.00 89.75 90 ALA A O 1
ATOM 731 N N . GLY A 1 91 ? 19.957 -19.147 -23.571 1.00 83.75 91 GLY A N 1
ATOM 732 C CA . GLY A 1 91 ? 18.693 -19.319 -22.852 1.00 83.75 91 GLY A CA 1
ATOM 733 C C . GLY A 1 91 ? 18.433 -18.272 -21.765 1.00 83.75 91 GLY A C 1
ATOM 734 O O . GLY A 1 91 ? 17.567 -18.485 -20.919 1.00 83.75 91 GLY A O 1
ATOM 735 N N . VAL A 1 92 ? 19.158 -17.148 -21.771 1.00 83.06 92 VAL A N 1
ATOM 736 C CA . VAL A 1 92 ? 18.893 -16.013 -20.876 1.00 83.06 92 VAL A CA 1
ATOM 737 C C . VAL A 1 92 ? 17.699 -15.227 -21.408 1.00 83.06 92 VAL A C 1
ATOM 739 O O . VAL A 1 92 ? 17.653 -14.892 -22.594 1.00 83.06 92 VAL A O 1
ATOM 742 N N . THR A 1 93 ? 16.742 -14.883 -20.541 1.00 80.69 93 THR A N 1
ATOM 743 C CA . THR A 1 93 ? 15.640 -13.994 -20.923 1.00 80.69 93 THR A CA 1
ATOM 744 C C . THR A 1 93 ? 16.204 -12.631 -21.307 1.00 80.69 93 THR A C 1
ATOM 746 O O . THR A 1 93 ? 16.776 -11.928 -20.474 1.00 80.69 93 THR A O 1
ATOM 749 N N . VAL A 1 94 ? 16.063 -12.244 -22.574 1.00 83.31 94 VAL A N 1
ATOM 750 C CA . VAL A 1 94 ? 16.630 -10.994 -23.088 1.00 83.31 94 VAL A CA 1
ATOM 751 C C . VAL A 1 94 ? 15.675 -10.301 -24.062 1.00 83.31 94 VAL A C 1
ATOM 753 O O . VAL A 1 94 ? 15.089 -10.947 -24.931 1.00 83.31 94 VAL A O 1
ATOM 756 N N . ALA A 1 95 ? 15.547 -8.977 -23.953 1.00 82.06 95 ALA A N 1
ATOM 757 C CA . ALA A 1 95 ? 14.960 -8.120 -24.984 1.00 82.06 95 ALA A CA 1
ATOM 758 C C . ALA A 1 95 ? 15.963 -7.058 -25.422 1.00 82.06 95 ALA A C 1
ATOM 760 O O . ALA A 1 95 ? 16.820 -6.622 -24.652 1.00 82.06 95 ALA A O 1
ATOM 761 N N . ALA A 1 96 ? 15.832 -6.638 -26.675 1.00 84.75 96 ALA A N 1
ATOM 762 C CA . ALA A 1 96 ? 16.620 -5.566 -27.246 1.00 84.75 96 ALA A CA 1
ATOM 763 C C . ALA A 1 96 ? 15.730 -4.590 -28.016 1.00 84.75 96 ALA A C 1
ATOM 765 O O . ALA A 1 96 ? 14.789 -5.006 -28.691 1.00 84.75 96 ALA A O 1
ATOM 766 N N . HIS A 1 97 ? 16.065 -3.306 -27.940 1.00 85.12 97 HIS A N 1
ATOM 767 C CA . HIS A 1 97 ? 15.418 -2.232 -28.681 1.00 85.12 97 HIS A CA 1
ATOM 768 C C . HIS A 1 97 ? 16.474 -1.326 -29.322 1.00 85.12 97 HIS A C 1
ATOM 770 O O . HIS A 1 97 ? 17.460 -0.954 -28.680 1.00 85.12 97 HIS A O 1
ATOM 776 N N . VAL A 1 98 ? 16.246 -0.940 -30.580 1.00 87.00 98 VAL A N 1
ATOM 777 C CA . VAL A 1 98 ? 17.046 0.072 -31.282 1.00 87.00 98 VAL A CA 1
ATOM 778 C C . VAL A 1 98 ? 16.210 1.339 -31.444 1.00 87.00 98 VAL A C 1
ATOM 780 O O . VAL A 1 98 ? 15.199 1.336 -32.143 1.00 87.00 98 VAL A O 1
ATOM 783 N N . ASN A 1 99 ? 16.628 2.427 -30.803 1.00 83.88 99 ASN A N 1
ATOM 784 C CA . ASN A 1 99 ? 15.992 3.733 -30.914 1.00 83.88 99 ASN A CA 1
ATOM 785 C C . ASN A 1 99 ? 16.334 4.361 -32.265 1.00 83.88 99 ASN A C 1
ATOM 787 O O . ASN A 1 99 ? 17.477 4.746 -32.521 1.00 83.88 99 ASN A O 1
ATOM 791 N N . LEU A 1 100 ? 15.335 4.453 -33.137 1.00 85.94 100 LEU A N 1
ATOM 792 C CA . LEU A 1 100 ? 15.508 4.982 -34.486 1.00 85.94 100 LEU A CA 1
ATOM 793 C C . LEU A 1 100 ? 15.704 6.504 -34.479 1.00 85.94 100 LEU A C 1
ATOM 795 O O . LEU A 1 100 ? 15.082 7.225 -33.701 1.00 85.94 100 LEU A O 1
ATOM 799 N N . GLY A 1 101 ? 16.565 6.989 -35.369 1.00 85.38 101 GLY A N 1
ATOM 800 C CA . GLY A 1 101 ? 16.793 8.405 -35.649 1.00 85.38 101 GLY A CA 1
ATOM 801 C C . GLY A 1 101 ? 17.658 9.158 -34.639 1.00 85.38 101 GLY A C 1
ATOM 802 O O . GLY A 1 101 ? 17.852 10.361 -34.805 1.00 85.38 101 GLY A O 1
ATOM 803 N N . VAL A 1 102 ? 18.190 8.492 -33.611 1.00 85.56 102 VAL A N 1
ATOM 804 C CA . VAL A 1 102 ? 18.961 9.140 -32.540 1.00 85.56 102 VAL A CA 1
ATOM 805 C C . VAL A 1 102 ? 20.394 8.627 -32.439 1.00 85.56 102 VAL A C 1
ATOM 807 O O . VAL A 1 102 ? 20.716 7.524 -32.881 1.00 85.56 102 VAL A O 1
ATOM 810 N N . ALA A 1 103 ? 21.267 9.467 -31.880 1.00 84.88 103 ALA A N 1
ATOM 811 C CA . ALA A 1 103 ? 22.678 9.169 -31.648 1.00 84.88 103 ALA A CA 1
ATOM 812 C C . ALA A 1 103 ? 22.916 8.595 -30.245 1.00 84.88 103 ALA A C 1
ATOM 814 O O . ALA A 1 103 ? 22.067 8.730 -29.365 1.00 84.88 103 ALA A O 1
ATOM 815 N N . HIS A 1 104 ? 24.097 8.016 -30.037 1.00 83.44 104 HIS A N 1
ATOM 816 C CA . HIS A 1 104 ? 24.506 7.394 -28.777 1.00 83.44 104 HIS A CA 1
ATOM 817 C C . HIS A 1 104 ? 24.154 8.226 -27.530 1.00 83.44 104 HIS A C 1
ATOM 819 O O . HIS A 1 104 ? 24.608 9.361 -27.370 1.00 83.44 104 HIS A O 1
ATOM 825 N N . GLY A 1 105 ? 23.374 7.630 -26.629 1.00 73.31 105 GLY A N 1
ATOM 826 C CA . GLY A 1 105 ? 23.025 8.193 -25.326 1.00 73.31 105 GLY A CA 1
ATOM 827 C C . GLY A 1 105 ? 21.922 9.250 -25.372 1.00 73.31 105 GLY A C 1
ATOM 828 O O . GLY A 1 105 ? 21.613 9.834 -24.334 1.00 73.31 105 GLY A O 1
ATOM 829 N N . SER A 1 106 ? 21.303 9.494 -26.534 1.00 78.50 106 SER A N 1
ATOM 830 C CA . SER A 1 106 ? 20.336 10.589 -26.693 1.00 78.50 106 SER A CA 1
ATOM 831 C C . SER A 1 106 ? 19.147 10.463 -25.749 1.00 78.50 106 SER A C 1
ATOM 833 O O . SER A 1 106 ? 18.767 11.451 -25.129 1.00 78.50 106 SER A O 1
ATOM 835 N N . TRP A 1 107 ? 18.587 9.261 -25.590 1.00 69.75 107 TRP A N 1
ATOM 836 C CA . TRP A 1 107 ? 17.432 9.044 -24.716 1.00 69.75 107 TRP A CA 1
ATOM 837 C C . TRP A 1 107 ? 17.750 9.359 -23.245 1.00 69.75 107 TRP A C 1
ATOM 839 O O . TRP A 1 107 ? 16.912 9.928 -22.559 1.00 69.75 107 TRP A O 1
ATOM 849 N N . GLY A 1 108 ? 18.969 9.073 -22.771 1.00 67.94 108 GLY A N 1
ATOM 850 C CA . GLY A 1 108 ? 19.388 9.372 -21.396 1.00 67.94 108 GLY A CA 1
ATOM 851 C C . GLY A 1 108 ? 19.830 10.824 -21.179 1.00 67.94 108 GLY A C 1
ATOM 852 O O . GLY A 1 108 ? 19.597 11.387 -20.114 1.00 67.94 108 GLY A O 1
ATOM 853 N N . ILE A 1 109 ? 20.459 11.444 -22.183 1.00 74.38 109 ILE A N 1
ATOM 854 C CA . ILE A 1 109 ? 21.019 12.804 -22.089 1.00 74.38 109 ILE A CA 1
ATOM 855 C C . ILE A 1 109 ? 19.951 13.872 -22.362 1.00 74.38 109 ILE A C 1
ATOM 857 O O . ILE A 1 109 ? 19.950 14.927 -21.731 1.00 74.38 109 ILE A O 1
ATOM 861 N N . PHE A 1 110 ? 19.029 13.604 -23.287 1.00 76.25 110 PHE A N 1
ATOM 862 C CA . PHE A 1 110 ? 18.044 14.568 -23.779 1.00 76.25 110 PHE A CA 1
ATOM 863 C C . PHE A 1 110 ? 16.609 14.216 -23.376 1.00 76.25 110 PHE A C 1
ATOM 865 O O . PHE A 1 110 ? 15.674 14.560 -24.094 1.00 76.25 110 PHE A O 1
ATOM 872 N N . GLY A 1 111 ? 16.407 13.577 -22.219 1.00 71.62 111 GLY A N 1
ATOM 873 C CA . GLY A 1 111 ? 15.086 13.102 -21.783 1.00 71.62 111 GLY A CA 1
ATOM 874 C C . GLY A 1 111 ? 13.980 14.171 -21.765 1.00 71.62 111 GLY A C 1
ATOM 875 O O . GLY A 1 111 ? 12.820 13.850 -21.982 1.00 71.62 111 GLY A O 1
ATOM 876 N N . GLN A 1 112 ? 14.325 15.453 -21.597 1.00 71.62 112 GLN A N 1
ATOM 877 C CA . GLN A 1 112 ? 13.362 16.562 -21.695 1.00 71.62 112 GLN A CA 1
ATOM 878 C C . GLN A 1 112 ? 13.040 16.986 -23.136 1.00 71.62 112 GLN A C 1
ATOM 880 O O . GLN A 1 112 ? 11.961 17.510 -23.392 1.00 71.62 112 GLN A O 1
ATOM 885 N N . ALA A 1 113 ? 13.976 16.807 -24.070 1.00 75.75 113 ALA A N 1
ATOM 886 C CA . ALA A 1 113 ? 13.818 17.226 -25.462 1.00 75.75 113 ALA A CA 1
ATOM 887 C C . ALA A 1 113 ? 13.207 16.128 -26.350 1.00 75.75 113 ALA A C 1
ATOM 889 O O . ALA A 1 113 ? 12.667 16.444 -27.405 1.00 75.75 113 ALA A O 1
ATOM 890 N N . ILE A 1 114 ? 13.289 14.862 -25.923 1.00 78.56 114 ILE A N 1
ATOM 891 C CA . ILE A 1 114 ? 12.671 13.696 -26.578 1.00 78.56 114 ILE A CA 1
ATOM 892 C C . ILE A 1 114 ? 11.899 12.826 -25.560 1.00 78.56 114 ILE A C 1
ATOM 894 O O . ILE A 1 114 ? 12.233 11.651 -25.360 1.00 78.56 114 ILE A O 1
ATOM 898 N N . PRO A 1 115 ? 10.884 13.394 -24.882 1.00 71.69 115 PRO A N 1
ATOM 899 C CA . PRO A 1 115 ? 10.218 12.752 -23.750 1.00 71.69 115 PRO A CA 1
ATOM 900 C C . PRO A 1 115 ? 9.497 11.455 -24.129 1.00 71.69 115 PRO A C 1
ATOM 902 O O . PRO A 1 115 ? 9.483 10.523 -23.332 1.00 71.69 115 PRO A O 1
ATOM 905 N N . GLU A 1 116 ? 8.961 11.335 -25.345 1.00 73.81 116 GLU A N 1
ATOM 906 C CA . GLU A 1 116 ? 8.281 10.117 -25.796 1.00 73.81 116 GLU A CA 1
ATOM 907 C C . GLU A 1 116 ? 9.251 8.936 -25.906 1.00 73.81 116 GLU A C 1
ATOM 909 O O . GLU A 1 116 ? 8.927 7.819 -25.508 1.00 73.81 116 GLU A O 1
ATOM 914 N N . MET A 1 117 ? 10.462 9.180 -26.415 1.00 72.56 117 MET A N 1
ATOM 915 C CA . MET A 1 117 ? 11.492 8.149 -26.557 1.00 72.56 117 MET A CA 1
ATOM 916 C C . MET A 1 117 ? 12.101 7.772 -25.206 1.00 72.56 117 MET A C 1
ATOM 918 O O . MET A 1 117 ? 12.336 6.593 -24.946 1.00 72.56 117 MET A O 1
ATOM 922 N N . PHE A 1 118 ? 12.325 8.760 -24.335 1.00 70.88 118 PHE A N 1
ATOM 923 C CA . PHE A 1 118 ? 12.749 8.507 -22.961 1.00 70.88 118 PHE A CA 1
ATOM 924 C C . PHE A 1 118 ? 11.716 7.656 -22.221 1.00 70.88 118 PHE A C 1
ATOM 926 O O . PHE A 1 118 ? 12.073 6.629 -21.646 1.00 70.88 118 PHE A O 1
ATOM 933 N N . GLN A 1 119 ? 10.436 8.023 -22.309 1.00 65.62 119 GLN A N 1
ATOM 934 C CA . GLN A 1 119 ? 9.369 7.284 -21.650 1.00 65.62 119 GLN A CA 1
ATOM 935 C C . GLN A 1 119 ? 9.214 5.876 -22.226 1.00 65.62 119 GLN A C 1
ATOM 937 O O . GLN A 1 119 ? 9.099 4.937 -21.454 1.00 65.62 119 GLN A O 1
ATOM 942 N N . ALA A 1 120 ? 9.297 5.689 -23.546 1.00 65.19 120 ALA A N 1
ATOM 943 C CA . ALA A 1 120 ? 9.237 4.358 -24.155 1.00 65.19 120 ALA A CA 1
ATOM 944 C C . ALA A 1 120 ? 10.400 3.449 -23.715 1.00 65.19 120 ALA A C 1
ATOM 946 O O . ALA A 1 120 ? 10.207 2.249 -23.507 1.00 65.19 120 ALA A O 1
ATOM 947 N N . ALA A 1 121 ? 11.605 4.005 -23.546 1.00 64.12 121 ALA A N 1
ATOM 948 C CA . ALA A 1 121 ? 12.755 3.266 -23.030 1.00 64.12 121 ALA A CA 1
ATOM 949 C C . ALA A 1 121 ? 12.583 2.911 -21.545 1.00 64.12 121 ALA A C 1
ATOM 951 O O . ALA A 1 121 ? 12.847 1.771 -21.164 1.00 64.12 121 ALA A O 1
ATOM 952 N N . VAL A 1 122 ? 12.106 3.857 -20.727 1.00 63.53 122 VAL A N 1
ATOM 953 C CA . VAL A 1 122 ? 11.766 3.632 -19.314 1.00 63.53 122 VAL A CA 1
ATOM 954 C C . VAL A 1 122 ? 10.692 2.559 -19.199 1.00 63.53 122 VAL A C 1
ATOM 956 O O . VAL A 1 122 ? 10.913 1.562 -18.525 1.00 63.53 122 VAL A O 1
ATOM 959 N N . ASP A 1 123 ? 9.587 2.699 -19.923 1.00 61.50 123 ASP A N 1
ATOM 960 C CA . ASP A 1 123 ? 8.503 1.725 -19.978 1.00 61.50 123 ASP A CA 1
ATOM 961 C C . ASP A 1 123 ? 9.048 0.347 -20.367 1.00 61.50 123 ASP A C 1
ATOM 963 O O . ASP A 1 123 ? 8.782 -0.632 -19.687 1.00 61.50 123 ASP A O 1
ATOM 967 N N . SER A 1 124 ? 9.895 0.245 -21.389 1.00 61.28 124 SER A N 1
ATOM 968 C CA . SER A 1 124 ? 10.457 -1.045 -21.807 1.00 61.28 124 SER A CA 1
ATOM 969 C C . SER A 1 124 ? 11.380 -1.685 -20.759 1.00 61.28 124 SER A C 1
ATOM 971 O O . SER A 1 124 ? 11.413 -2.909 -20.656 1.00 61.28 124 SER A O 1
ATOM 973 N N . ILE A 1 125 ? 12.089 -0.886 -19.953 1.00 59.44 125 ILE A N 1
ATOM 974 C CA . ILE A 1 125 ? 12.844 -1.367 -18.782 1.00 59.44 125 ILE A CA 1
ATOM 975 C C . ILE A 1 125 ? 11.877 -1.832 -17.681 1.00 59.44 125 ILE A C 1
ATOM 977 O O . ILE A 1 125 ? 12.079 -2.899 -17.103 1.00 59.44 125 ILE A O 1
ATOM 981 N N . LEU A 1 126 ? 10.816 -1.061 -17.419 1.00 51.47 126 LEU A N 1
ATOM 982 C CA . LEU A 1 126 ? 9.785 -1.361 -16.418 1.00 51.47 126 LEU A CA 1
ATOM 983 C C . LEU A 1 126 ? 8.891 -2.554 -16.813 1.00 51.47 126 LEU A C 1
ATOM 985 O O . LEU A 1 126 ? 8.318 -3.211 -15.953 1.00 51.47 126 LEU A O 1
ATOM 989 N N . TYR A 1 127 ? 8.756 -2.854 -18.103 1.00 53.09 127 TYR A N 1
ATOM 990 C CA . TYR A 1 127 ? 7.894 -3.919 -18.622 1.00 53.09 127 TYR A CA 1
ATOM 991 C C . TYR A 1 127 ? 8.654 -5.168 -19.056 1.00 53.09 127 TYR A C 1
ATOM 993 O O . TYR A 1 127 ? 8.021 -6.129 -19.497 1.00 53.09 127 TYR A O 1
ATOM 1001 N N . PHE A 1 128 ? 9.987 -5.182 -18.957 1.00 52.62 128 PHE A N 1
ATOM 1002 C CA . PHE A 1 128 ? 10.772 -6.336 -19.371 1.00 52.62 128 PHE A CA 1
ATOM 1003 C C . PHE A 1 128 ? 10.438 -7.560 -18.487 1.00 52.62 128 PHE A C 1
ATOM 1005 O O . PHE A 1 128 ? 10.738 -7.563 -17.286 1.00 52.62 128 PHE A O 1
ATOM 1012 N N . PRO A 1 129 ? 9.785 -8.602 -19.046 1.00 52.53 129 PRO A N 1
ATOM 1013 C CA . PRO A 1 129 ? 9.155 -9.645 -18.254 1.00 52.53 129 PRO A CA 1
ATOM 1014 C C . PRO A 1 129 ? 10.191 -10.706 -17.892 1.00 52.53 129 PRO A C 1
ATOM 1016 O O . PRO A 1 129 ? 10.711 -11.398 -18.766 1.00 52.53 129 PRO A O 1
ATOM 1019 N N . SER A 1 130 ? 10.534 -10.780 -16.603 1.00 42.25 130 SER A N 1
ATOM 1020 C CA . SER A 1 130 ? 11.045 -11.962 -15.867 1.00 42.25 130 SER A CA 1
ATOM 1021 C C . SER A 1 130 ? 11.780 -11.598 -14.569 1.00 42.25 130 SER A C 1
ATOM 1023 O O . SER A 1 130 ? 12.217 -12.498 -13.856 1.00 42.25 130 SER A O 1
ATOM 1025 N N . SER A 1 131 ? 11.941 -10.315 -14.219 1.00 43.22 131 SER A N 1
ATOM 1026 C CA . SER A 1 131 ? 12.825 -9.950 -13.100 1.00 43.22 131 SER A CA 1
ATOM 1027 C C . SER A 1 131 ? 12.316 -8.938 -12.089 1.00 43.22 131 SER A C 1
ATOM 1029 O O . SER A 1 131 ? 13.082 -8.649 -11.173 1.00 43.22 131 SER A O 1
ATOM 1031 N N . TYR A 1 132 ? 11.064 -8.469 -12.137 1.00 46.41 132 TYR A N 1
ATOM 1032 C CA . TYR A 1 132 ? 10.555 -7.676 -11.004 1.00 46.41 132 TYR A CA 1
ATOM 1033 C C . TYR A 1 132 ? 10.670 -8.462 -9.695 1.00 46.41 132 TYR A C 1
ATOM 1035 O O . TYR A 1 132 ? 11.156 -7.946 -8.693 1.00 46.41 132 TYR A O 1
ATOM 1043 N N . TRP A 1 133 ? 10.394 -9.764 -9.755 1.00 44.06 133 TRP A N 1
ATOM 1044 C CA . TRP A 1 133 ? 10.537 -10.656 -8.616 1.00 44.06 133 TRP A CA 1
ATOM 1045 C C . TRP A 1 133 ? 11.901 -11.336 -8.478 1.00 44.06 133 TRP A C 1
ATOM 1047 O O . TRP A 1 133 ? 12.263 -11.689 -7.365 1.00 44.06 133 TRP A O 1
ATOM 1057 N N . ILE A 1 134 ? 12.688 -11.532 -9.548 1.00 39.56 134 ILE A N 1
ATOM 1058 C CA . ILE A 1 134 ? 14.039 -12.129 -9.433 1.00 39.56 134 ILE A CA 1
ATOM 1059 C C . ILE A 1 134 ? 15.049 -11.115 -8.881 1.00 39.56 134 ILE A C 1
ATOM 1061 O O . ILE A 1 134 ? 15.921 -11.496 -8.099 1.00 39.56 134 ILE A O 1
ATOM 1065 N N . ALA A 1 135 ? 14.903 -9.829 -9.216 1.00 39.38 135 ALA A N 1
ATOM 1066 C CA . ALA A 1 135 ? 15.623 -8.756 -8.537 1.00 39.38 135 ALA A CA 1
ATOM 1067 C C . ALA A 1 135 ? 15.158 -8.648 -7.082 1.00 39.38 135 ALA A C 1
ATOM 1069 O O . ALA A 1 135 ? 16.006 -8.567 -6.196 1.00 39.38 135 ALA A O 1
ATOM 1070 N N . LEU A 1 136 ? 13.846 -8.783 -6.825 1.00 43.69 136 LEU A N 1
ATOM 1071 C CA . LEU A 1 136 ? 13.337 -8.911 -5.463 1.00 43.69 136 LEU A CA 1
ATOM 1072 C C . LEU A 1 136 ? 13.897 -10.157 -4.770 1.00 43.69 136 LEU A C 1
ATOM 1074 O O . LEU A 1 136 ? 14.214 -10.053 -3.612 1.00 43.69 136 LEU A O 1
ATOM 1078 N N . LEU A 1 137 ? 14.110 -11.299 -5.436 1.00 41.38 137 LEU A N 1
ATOM 1079 C CA . LEU A 1 137 ? 14.665 -12.524 -4.838 1.00 41.38 137 LEU A CA 1
ATOM 1080 C C . LEU A 1 137 ? 16.168 -12.449 -4.567 1.00 41.38 137 LEU A C 1
ATOM 1082 O O . LEU A 1 137 ? 16.608 -12.949 -3.535 1.00 41.38 137 LEU A O 1
ATOM 1086 N N . HIS A 1 138 ? 16.952 -11.790 -5.424 1.00 39.03 138 HIS A N 1
ATOM 1087 C CA . HIS A 1 138 ? 18.323 -11.414 -5.061 1.00 39.03 138 HIS A CA 1
ATOM 1088 C C . HIS A 1 138 ? 18.314 -10.435 -3.877 1.00 39.03 138 HIS A C 1
ATOM 1090 O O . HIS A 1 138 ? 19.104 -10.611 -2.962 1.00 39.03 138 HIS A O 1
ATOM 1096 N N . LEU A 1 139 ? 17.334 -9.527 -3.810 1.00 36.16 139 LEU A N 1
ATOM 1097 C CA . LEU A 1 139 ? 17.019 -8.678 -2.651 1.00 36.16 139 LEU A CA 1
ATOM 1098 C C . LEU A 1 139 ? 16.191 -9.368 -1.542 1.00 36.16 139 LEU A C 1
ATOM 1100 O O . LEU A 1 139 ? 15.843 -8.707 -0.577 1.00 36.16 139 LEU A O 1
ATOM 1104 N N . LEU A 1 140 ? 15.847 -10.658 -1.635 1.00 42.25 140 LEU A N 1
ATOM 1105 C CA . LEU A 1 140 ? 15.178 -11.443 -0.578 1.00 42.25 140 LEU A CA 1
ATOM 1106 C C . LEU A 1 140 ? 16.180 -12.450 0.005 1.00 42.25 140 LEU A C 1
ATOM 1108 O O . LEU A 1 140 ? 16.062 -12.817 1.169 1.00 42.25 140 LEU A O 1
ATOM 1112 N N . GLY A 1 141 ? 17.210 -12.835 -0.762 1.00 40.22 141 GLY A N 1
ATOM 1113 C CA . GLY A 1 141 ? 18.476 -13.362 -0.242 1.00 40.22 141 GLY A CA 1
ATOM 1114 C C . GLY A 1 141 ? 19.358 -12.264 0.371 1.00 40.22 141 GLY A C 1
ATOM 1115 O O . GLY A 1 141 ? 20.016 -12.506 1.378 1.00 40.22 141 GLY A O 1
ATOM 1116 N N . GLU A 1 142 ? 19.299 -11.048 -0.181 1.00 39.72 142 GLU A N 1
ATOM 1117 C CA . GLU A 1 142 ? 19.859 -9.802 0.364 1.00 39.72 142 GLU A CA 1
ATOM 1118 C C . GLU A 1 142 ? 18.755 -8.845 0.823 1.00 39.72 142 GLU A C 1
ATOM 1120 O O . GLU A 1 142 ? 18.841 -7.625 0.655 1.00 39.72 142 GLU A O 1
ATOM 1125 N N . CYS A 1 143 ? 17.686 -9.376 1.416 1.00 44.16 143 CYS A N 1
ATOM 1126 C CA . CYS A 1 143 ? 16.787 -8.502 2.149 1.00 44.16 143 CYS A CA 1
ATOM 1127 C C . CYS A 1 143 ? 17.648 -7.882 3.246 1.00 44.16 143 CYS A C 1
ATOM 1129 O O . CYS A 1 143 ? 18.246 -8.608 4.042 1.00 44.16 143 CYS A O 1
ATOM 1131 N N . LYS A 1 144 ? 17.695 -6.547 3.337 1.00 46.25 144 LYS A N 1
ATOM 1132 C CA . LYS A 1 144 ? 18.231 -5.859 4.530 1.00 46.25 144 LYS A CA 1
ATOM 1133 C C . LYS A 1 144 ? 17.587 -6.381 5.826 1.00 46.25 144 LYS A C 1
ATOM 1135 O O . LYS A 1 144 ? 18.090 -6.144 6.915 1.00 46.25 144 LYS A O 1
ATOM 1140 N N . CYS A 1 145 ? 16.506 -7.144 5.713 1.00 48.81 145 CYS A N 1
ATOM 1141 C CA . CYS A 1 145 ? 16.026 -8.089 6.702 1.00 48.81 145 CYS A CA 1
ATOM 1142 C C . CYS A 1 145 ? 16.842 -9.386 6.703 1.00 48.81 145 CYS A C 1
ATOM 1144 O O . CYS A 1 145 ? 16.376 -10.429 6.248 1.00 48.81 145 CYS A O 1
ATOM 1146 N N . ASN A 1 146 ? 18.042 -9.355 7.284 1.00 50.91 146 ASN A N 1
ATOM 1147 C CA . ASN A 1 146 ? 18.607 -10.587 7.824 1.00 50.91 146 ASN A CA 1
ATOM 1148 C C . ASN A 1 146 ? 17.621 -11.086 8.901 1.00 50.91 146 ASN A C 1
ATOM 1150 O O . ASN A 1 146 ? 17.371 -10.346 9.858 1.00 50.91 146 ASN A O 1
ATOM 1154 N N . PRO A 1 147 ? 17.056 -12.302 8.794 1.00 48.84 147 PRO A N 1
ATOM 1155 C CA . PRO A 1 147 ? 16.138 -12.830 9.803 1.00 48.84 147 PRO A CA 1
ATOM 1156 C C . PRO A 1 147 ? 16.747 -12.831 11.213 1.00 48.84 147 PRO A C 1
ATOM 1158 O O . PRO A 1 147 ? 16.019 -12.716 12.192 1.00 48.84 147 PRO A O 1
ATOM 1161 N N . ALA A 1 148 ? 18.081 -12.899 11.314 1.00 45.91 148 ALA A N 1
ATOM 1162 C CA . ALA A 1 148 ? 18.817 -12.797 12.570 1.00 45.91 148 ALA A CA 1
ATOM 1163 C C . ALA A 1 148 ? 18.985 -11.357 13.105 1.00 45.91 148 ALA A C 1
ATOM 1165 O O . ALA A 1 148 ? 19.360 -11.209 14.261 1.00 45.91 148 ALA A O 1
ATOM 1166 N N . LEU A 1 149 ? 18.743 -10.315 12.296 1.00 47.41 149 LEU A N 1
ATOM 1167 C CA . LEU A 1 149 ? 18.842 -8.898 12.696 1.00 47.41 149 LEU A CA 1
ATOM 1168 C C . LEU A 1 149 ? 17.478 -8.214 12.898 1.00 47.41 149 LEU A C 1
ATOM 1170 O O . LEU A 1 149 ? 17.439 -7.177 13.545 1.00 47.41 149 LEU A O 1
ATOM 1174 N N . GLY A 1 150 ? 16.380 -8.752 12.347 1.00 55.25 150 GLY A N 1
ATOM 1175 C CA . GLY A 1 150 ? 15.075 -8.066 12.327 1.00 55.25 150 GLY A CA 1
ATOM 1176 C C . GLY A 1 150 ? 13.884 -8.816 12.931 1.00 55.25 150 GLY A C 1
ATOM 1177 O O . GLY A 1 150 ? 12.781 -8.283 12.901 1.00 55.25 150 GLY A O 1
ATOM 1178 N N . HIS A 1 151 ? 14.069 -10.051 13.419 1.00 72.62 151 HIS A N 1
ATOM 1179 C CA . HIS A 1 151 ? 13.009 -10.857 14.054 1.00 72.62 151 HIS A CA 1
ATOM 1180 C C . HIS A 1 151 ? 11.703 -10.997 13.231 1.00 72.62 151 HIS A C 1
ATOM 1182 O O . HIS A 1 151 ? 10.609 -11.063 13.787 1.00 72.62 151 HIS A O 1
ATOM 1188 N N . VAL A 1 152 ? 11.798 -11.056 11.895 1.00 82.19 152 VAL A N 1
ATOM 1189 C CA . VAL A 1 152 ? 10.630 -11.217 11.007 1.00 82.19 152 VAL A CA 1
ATOM 1190 C C . VAL A 1 152 ? 10.420 -12.684 10.636 1.00 82.19 152 VAL A C 1
ATOM 1192 O O . VAL A 1 152 ? 11.128 -13.241 9.789 1.00 82.19 152 VAL A O 1
ATOM 1195 N N . ASP A 1 153 ? 9.394 -13.296 11.221 1.00 84.69 153 ASP A N 1
ATOM 1196 C CA . ASP A 1 153 ? 9.034 -14.693 10.959 1.00 84.69 153 ASP A CA 1
ATOM 1197 C C . ASP A 1 153 ? 8.191 -14.873 9.691 1.00 84.69 153 ASP A C 1
ATOM 1199 O O . ASP A 1 153 ? 8.333 -15.881 9.002 1.00 84.69 153 ASP A O 1
ATOM 1203 N N . PHE A 1 154 ? 7.346 -13.903 9.342 1.00 88.12 154 PHE A N 1
ATOM 1204 C CA . PHE A 1 154 ? 6.437 -13.997 8.200 1.00 88.12 154 PHE A CA 1
ATOM 1205 C C . PHE A 1 154 ? 6.298 -12.646 7.496 1.00 88.12 154 PHE A C 1
ATOM 1207 O O . PHE A 1 154 ? 6.168 -11.619 8.159 1.00 88.12 154 PHE A O 1
ATOM 1214 N N . GLN A 1 155 ? 6.312 -12.644 6.165 1.00 88.62 155 GLN A N 1
ATOM 1215 C CA . GLN A 1 155 ? 6.111 -11.453 5.342 1.00 88.62 155 GLN A CA 1
ATOM 1216 C C . GLN A 1 155 ? 4.911 -11.647 4.422 1.00 88.62 155 GLN A C 1
ATOM 1218 O O . GLN A 1 155 ? 4.813 -12.649 3.718 1.00 88.62 155 GLN A O 1
ATOM 1223 N N . ILE A 1 156 ? 4.016 -10.663 4.396 1.00 92.88 156 ILE A N 1
ATOM 1224 C CA . ILE A 1 156 ? 2.981 -10.567 3.368 1.00 92.88 156 ILE A CA 1
ATOM 1225 C C . ILE A 1 156 ? 3.530 -9.649 2.287 1.00 92.88 156 ILE A C 1
ATOM 1227 O O . ILE A 1 156 ? 3.711 -8.455 2.513 1.00 92.88 156 ILE A O 1
ATOM 1231 N N . VAL A 1 157 ? 3.848 -10.231 1.137 1.00 89.69 157 VAL A N 1
ATOM 1232 C CA . VAL A 1 157 ? 4.508 -9.539 0.033 1.00 89.69 157 VAL A CA 1
ATOM 1233 C C . VAL A 1 157 ? 3.472 -8.935 -0.903 1.00 89.69 157 VAL A C 1
ATOM 1235 O O . VAL A 1 157 ? 2.439 -9.533 -1.200 1.00 89.69 157 VAL A O 1
ATOM 1238 N N . SER A 1 158 ? 3.774 -7.756 -1.416 1.00 86.31 158 SER A N 1
ATOM 1239 C CA . SER A 1 158 ? 2.983 -7.075 -2.427 1.00 86.31 158 SER A CA 1
ATOM 1240 C C . SER A 1 158 ? 3.883 -6.559 -3.540 1.00 86.31 158 SER A C 1
ATOM 1242 O O . SER A 1 158 ? 5.107 -6.503 -3.413 1.00 86.31 158 SER A O 1
ATOM 1244 N N . GLN A 1 159 ? 3.265 -6.204 -4.659 1.00 78.88 159 GLN A N 1
ATOM 1245 C CA . GLN A 1 159 ? 3.943 -5.442 -5.697 1.00 78.88 159 GLN A CA 1
ATOM 1246 C C . GLN A 1 159 ? 4.191 -4.005 -5.234 1.00 78.88 159 GLN A C 1
ATOM 1248 O O . GLN A 1 159 ? 3.377 -3.428 -4.512 1.00 78.88 159 GLN A O 1
ATOM 1253 N N . VAL A 1 160 ? 5.281 -3.405 -5.714 1.00 71.81 160 VAL A N 1
ATOM 1254 C CA . VAL A 1 160 ? 5.547 -1.982 -5.483 1.00 71.81 160 VAL A CA 1
ATOM 1255 C C . VAL A 1 160 ? 4.531 -1.147 -6.263 1.00 71.81 160 VAL A C 1
ATOM 1257 O O . VAL A 1 160 ? 4.473 -1.194 -7.494 1.00 71.81 160 VAL A O 1
ATOM 1260 N N . THR A 1 161 ? 3.739 -0.364 -5.542 1.00 64.44 161 THR A N 1
ATOM 1261 C CA . THR A 1 161 ? 2.714 0.523 -6.105 1.00 64.44 161 THR A CA 1
ATOM 1262 C C . THR A 1 161 ? 3.321 1.696 -6.867 1.00 64.44 161 THR A C 1
ATOM 1264 O O . THR A 1 161 ? 4.370 2.222 -6.491 1.00 64.44 161 THR A O 1
ATOM 1267 N N . GLY A 1 162 ? 2.661 2.134 -7.939 1.00 56.69 162 GLY A N 1
ATOM 1268 C CA . GLY A 1 162 ? 3.036 3.334 -8.693 1.00 56.69 162 GLY A CA 1
ATOM 1269 C C . GLY A 1 162 ? 4.280 3.257 -9.592 1.00 56.69 162 GLY A C 1
ATOM 1270 O O . GLY A 1 162 ? 4.494 4.169 -10.387 1.00 56.69 162 GLY A O 1
ATOM 1271 N N . ILE A 1 163 ? 5.089 2.195 -9.509 1.00 49.91 163 ILE A N 1
ATOM 1272 C CA . ILE A 1 163 ? 6.230 1.967 -10.421 1.00 49.91 163 ILE A CA 1
ATOM 1273 C C . ILE A 1 163 ? 5.808 1.134 -11.637 1.00 49.91 163 ILE A C 1
ATOM 1275 O O . ILE A 1 163 ? 6.331 1.311 -12.736 1.00 49.91 163 ILE A O 1
ATOM 1279 N N . ALA A 1 164 ? 4.833 0.247 -11.464 1.00 48.75 164 ALA A N 1
ATOM 1280 C CA . ALA A 1 164 ? 4.277 -0.543 -12.546 1.00 48.75 164 ALA A CA 1
ATOM 1281 C C . ALA A 1 164 ? 3.046 0.174 -13.118 1.00 48.75 164 ALA A C 1
ATOM 1283 O O . ALA A 1 164 ? 2.016 0.317 -12.467 1.00 48.75 164 ALA A O 1
ATOM 1284 N N . ASN A 1 165 ? 3.142 0.654 -14.358 1.00 49.94 165 ASN A N 1
ATOM 1285 C CA . ASN A 1 165 ? 1.996 1.185 -15.091 1.00 49.94 165 ASN A CA 1
ATOM 1286 C C . ASN A 1 165 ? 1.041 0.009 -15.419 1.00 49.94 165 ASN A C 1
ATOM 1288 O O . ASN A 1 165 ? 1.113 -0.561 -16.512 1.00 49.94 165 ASN A O 1
ATOM 1292 N N . TRP A 1 166 ? 0.144 -0.353 -14.490 1.00 59.97 166 TRP A N 1
ATOM 1293 C CA . TRP A 1 166 ? -0.862 -1.437 -14.577 1.00 59.97 166 TRP A CA 1
ATOM 1294 C C . TRP A 1 166 ? -1.994 -1.160 -15.590 1.00 59.97 166 TRP A C 1
ATOM 1296 O O . TRP A 1 166 ? -3.185 -1.358 -15.336 1.00 59.97 166 TRP A O 1
ATOM 1306 N N . ARG A 1 167 ? -1.628 -0.639 -16.763 1.00 55.12 167 ARG A N 1
ATOM 1307 C CA . ARG A 1 167 ? -2.548 -0.290 -17.851 1.00 55.12 167 ARG A CA 1
ATOM 1308 C C . ARG A 1 167 ? -3.076 -1.525 -18.577 1.00 55.12 167 ARG A C 1
ATOM 1310 O O . ARG A 1 167 ? -4.150 -1.442 -19.169 1.00 55.12 167 ARG A O 1
ATOM 1317 N N . ASP A 1 168 ? -2.357 -2.646 -18.504 1.00 67.69 168 ASP A N 1
ATOM 1318 C CA . ASP A 1 168 ? -2.768 -3.921 -19.085 1.00 67.69 168 ASP A CA 1
ATOM 1319 C C . ASP A 1 168 ? -3.173 -4.945 -18.018 1.00 67.69 168 ASP A C 1
ATOM 1321 O O . ASP A 1 168 ? -2.450 -5.193 -17.055 1.00 67.69 168 ASP A O 1
ATOM 1325 N N . PHE A 1 169 ? -4.333 -5.570 -18.228 1.00 72.81 169 PHE A N 1
ATOM 1326 C CA . PHE A 1 169 ? -4.885 -6.581 -17.328 1.00 72.81 169 PHE A CA 1
ATOM 1327 C C . PHE A 1 169 ? -4.020 -7.847 -17.264 1.00 72.81 169 PHE A C 1
ATOM 1329 O O . PHE A 1 169 ? -3.887 -8.430 -16.189 1.00 72.81 169 PHE A O 1
ATOM 1336 N N . GLY A 1 170 ? -3.414 -8.257 -18.385 1.00 74.31 170 GLY A N 1
ATOM 1337 C CA . GLY A 1 170 ? -2.569 -9.449 -18.447 1.00 74.31 170 GLY A CA 1
ATOM 1338 C C . GLY A 1 170 ? -1.348 -9.336 -17.537 1.00 74.31 170 GLY A C 1
ATOM 1339 O O . GLY A 1 170 ? -1.010 -10.296 -16.848 1.00 74.31 170 GLY A O 1
ATOM 1340 N N . SER A 1 171 ? -0.749 -8.146 -17.442 1.00 76.00 171 SER A N 1
ATOM 1341 C CA . SER A 1 171 ? 0.369 -7.886 -16.526 1.00 76.00 171 SER A CA 1
ATOM 1342 C C . SER A 1 171 ? 0.012 -8.125 -15.054 1.00 76.00 171 SER A C 1
ATOM 1344 O O . SER A 1 171 ? 0.819 -8.705 -14.331 1.00 76.00 171 SER A O 1
ATOM 1346 N N . CYS A 1 172 ? -1.193 -7.741 -14.613 1.00 82.19 172 CYS A N 1
ATOM 1347 C CA . CYS A 1 172 ? -1.647 -8.007 -13.243 1.00 82.19 172 CYS A CA 1
ATOM 1348 C C . CYS A 1 172 ? -1.779 -9.516 -12.965 1.00 82.19 172 CYS A C 1
ATOM 1350 O O . CYS A 1 172 ? -1.352 -9.986 -11.912 1.00 82.19 172 CYS A O 1
ATOM 1352 N N . GLN A 1 173 ? -2.321 -10.291 -13.912 1.00 86.44 173 GLN A N 1
ATOM 1353 C CA . GLN A 1 173 ? -2.488 -11.739 -13.730 1.00 86.44 173 GLN A CA 1
ATOM 1354 C C . GLN A 1 173 ? -1.143 -12.464 -13.653 1.00 86.44 173 GLN A C 1
ATOM 1356 O O . GLN A 1 173 ? -0.924 -13.247 -12.730 1.00 86.44 173 GLN A O 1
ATOM 1361 N N . THR A 1 174 ? -0.226 -12.146 -14.570 1.00 84.38 174 THR A N 1
ATOM 1362 C CA . THR A 1 174 ? 1.134 -12.700 -14.575 1.00 84.38 174 THR A CA 1
ATOM 1363 C C . THR A 1 174 ? 1.866 -12.377 -13.274 1.00 84.38 174 THR A C 1
ATOM 1365 O O . THR A 1 174 ? 2.460 -13.263 -12.668 1.00 84.38 174 THR A O 1
ATOM 1368 N N . ALA A 1 175 ? 1.769 -11.133 -12.792 1.00 81.88 175 ALA A N 1
ATOM 1369 C CA . ALA A 1 175 ? 2.381 -10.727 -11.530 1.00 81.88 175 ALA A CA 1
ATOM 1370 C C . ALA A 1 175 ? 1.866 -11.545 -10.333 1.00 81.88 175 ALA A C 1
ATOM 1372 O O . ALA A 1 175 ? 2.656 -11.922 -9.465 1.00 81.88 175 ALA A O 1
ATOM 1373 N N . ASN A 1 176 ? 0.562 -11.836 -10.297 1.00 90.44 176 ASN A N 1
ATOM 1374 C CA . ASN A 1 176 ? -0.050 -12.650 -9.248 1.00 90.44 176 ASN A CA 1
ATOM 1375 C C . ASN A 1 176 ? 0.366 -14.124 -9.345 1.00 90.44 176 ASN A C 1
ATOM 1377 O O . ASN A 1 176 ? 0.638 -14.747 -8.318 1.00 90.44 176 ASN A O 1
ATOM 1381 N N . ASP A 1 177 ? 0.454 -14.676 -10.557 1.00 88.88 177 ASP A N 1
ATOM 1382 C CA . ASP A 1 177 ? 0.900 -16.056 -10.783 1.00 88.88 177 ASP A CA 1
ATOM 1383 C C . ASP A 1 177 ? 2.361 -16.251 -10.340 1.00 88.88 177 ASP A C 1
ATOM 1385 O O . ASP A 1 177 ? 2.682 -17.221 -9.646 1.00 88.88 177 ASP A O 1
ATOM 1389 N N . GLU A 1 178 ? 3.233 -15.293 -10.665 1.00 83.56 178 GLU A N 1
ATOM 1390 C CA . GLU A 1 178 ? 4.637 -15.283 -10.242 1.00 83.56 178 GLU A CA 1
ATOM 1391 C C . GLU A 1 178 ? 4.773 -15.172 -8.713 1.00 83.56 178 GLU A C 1
ATOM 1393 O O . GLU A 1 178 ? 5.536 -15.924 -8.098 1.00 83.56 178 GLU A O 1
ATOM 1398 N N . LEU A 1 179 ? 3.989 -14.296 -8.071 1.00 84.25 179 LEU A N 1
ATOM 1399 C CA . LEU A 1 179 ? 3.960 -14.176 -6.610 1.00 84.25 179 LEU A CA 1
ATOM 1400 C C . LEU A 1 179 ? 3.507 -15.486 -5.948 1.00 84.25 179 LEU A C 1
ATOM 1402 O O . LEU A 1 179 ? 4.125 -15.956 -4.990 1.00 84.25 179 LEU A O 1
ATOM 1406 N N . ALA A 1 180 ? 2.467 -16.123 -6.484 1.00 90.06 180 ALA A N 1
ATOM 1407 C CA . ALA A 1 180 ? 1.980 -17.405 -5.986 1.00 90.06 180 ALA A CA 1
ATOM 1408 C C . ALA A 1 180 ? 3.026 -18.524 -6.144 1.00 90.06 180 ALA A C 1
ATOM 1410 O O . ALA A 1 180 ? 3.180 -19.378 -5.267 1.00 90.06 180 ALA A O 1
ATOM 1411 N N . GLU A 1 181 ? 3.789 -18.528 -7.240 1.00 87.81 181 GLU A N 1
ATOM 1412 C CA . GLU A 1 181 ? 4.940 -19.419 -7.424 1.00 87.81 181 GLU A CA 1
ATOM 1413 C C . GLU A 1 181 ? 6.033 -19.219 -6.380 1.00 87.81 181 GLU A C 1
ATOM 1415 O O . GLU A 1 181 ? 6.633 -20.195 -5.920 1.00 87.81 181 GLU A O 1
ATOM 1420 N N . MET A 1 182 ? 6.295 -17.975 -5.989 1.00 80.25 182 MET A N 1
ATOM 1421 C CA . MET A 1 182 ? 7.268 -17.665 -4.946 1.00 80.25 182 MET A CA 1
ATOM 1422 C C . MET A 1 182 ? 6.797 -18.121 -3.573 1.00 80.25 182 MET A C 1
ATOM 1424 O O . MET A 1 182 ? 7.549 -18.790 -2.864 1.00 80.25 182 MET A O 1
ATOM 1428 N N . ILE A 1 183 ? 5.547 -17.823 -3.220 1.00 86.12 183 ILE A N 1
ATOM 1429 C CA . ILE A 1 183 ? 4.949 -18.241 -1.949 1.00 86.12 183 ILE A CA 1
ATOM 1430 C C . ILE A 1 183 ? 5.010 -19.765 -1.813 1.00 86.12 183 ILE A C 1
ATOM 1432 O O . ILE A 1 183 ? 5.423 -20.273 -0.772 1.00 86.12 183 ILE A O 1
ATOM 1436 N N . ARG A 1 184 ? 4.734 -20.516 -2.891 1.00 88.56 184 ARG A N 1
ATOM 1437 C CA . ARG A 1 184 ? 4.860 -21.986 -2.903 1.00 88.56 184 ARG A CA 1
ATOM 1438 C C . ARG A 1 184 ? 6.262 -22.500 -2.554 1.00 88.56 184 ARG A C 1
ATOM 1440 O O . ARG A 1 184 ? 6.377 -23.622 -2.066 1.00 88.56 184 ARG A O 1
ATOM 1447 N N . LYS A 1 185 ? 7.320 -21.715 -2.783 1.00 85.88 185 LYS A N 1
ATOM 1448 C CA . LYS A 1 185 ? 8.704 -22.084 -2.428 1.00 85.88 185 LYS A CA 1
ATOM 1449 C C . LYS A 1 185 ? 9.017 -21.848 -0.944 1.00 85.88 185 LYS A C 1
ATOM 1451 O O . LYS A 1 185 ? 9.935 -22.483 -0.432 1.00 85.88 185 LYS A O 1
ATOM 1456 N N . ALA A 1 186 ? 8.279 -20.974 -0.254 1.00 84.44 186 ALA A N 1
ATOM 1457 C CA . ALA A 1 186 ? 8.496 -20.641 1.159 1.00 84.44 186 ALA A CA 1
ATOM 1458 C C . ALA A 1 186 ? 7.181 -20.338 1.924 1.00 84.44 186 ALA A C 1
ATOM 1460 O O . ALA A 1 186 ? 7.053 -19.274 2.536 1.00 84.44 186 ALA A O 1
ATOM 1461 N N . PRO A 1 187 ? 6.208 -21.268 1.956 1.00 88.00 187 PRO A N 1
ATOM 1462 C CA . PRO A 1 187 ? 4.843 -20.991 2.426 1.00 88.00 187 PRO A CA 1
ATOM 1463 C C . PRO A 1 187 ? 4.737 -20.732 3.937 1.00 88.00 187 PRO A C 1
ATOM 1465 O O . PRO A 1 187 ? 3.748 -20.189 4.407 1.00 88.00 187 PRO A O 1
ATOM 1468 N N . THR A 1 188 ? 5.750 -21.113 4.719 1.00 86.81 188 THR A N 1
ATOM 1469 C CA . THR A 1 188 ? 5.814 -20.835 6.165 1.00 86.81 188 THR A CA 1
ATOM 1470 C C . THR A 1 188 ? 6.417 -19.470 6.491 1.00 86.81 188 THR A C 1
ATOM 1472 O O . THR A 1 188 ? 6.467 -19.095 7.659 1.00 86.81 188 THR A O 1
ATOM 1475 N N . ARG A 1 189 ? 6.915 -18.746 5.481 1.00 84.69 189 ARG A N 1
ATOM 1476 C CA . ARG A 1 189 ? 7.589 -17.447 5.624 1.00 84.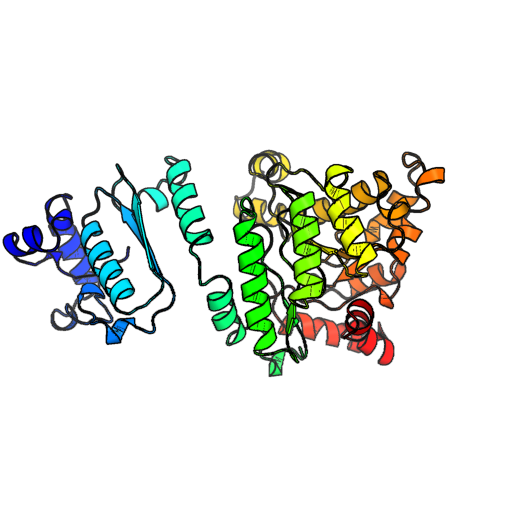69 189 ARG A CA 1
ATOM 1477 C C . ARG A 1 189 ? 6.927 -16.345 4.806 1.00 84.69 189 ARG A C 1
ATOM 1479 O O . ARG A 1 189 ? 7.130 -15.180 5.131 1.00 84.69 189 ARG A O 1
ATOM 1486 N N . LEU A 1 190 ? 6.192 -16.699 3.753 1.00 88.12 190 LEU A N 1
ATOM 1487 C CA . LEU A 1 190 ? 5.620 -15.756 2.802 1.00 88.12 190 LEU A CA 1
ATOM 1488 C C . LEU A 1 190 ? 4.115 -15.973 2.642 1.00 88.12 190 LEU A C 1
ATOM 1490 O O . LEU A 1 190 ? 3.655 -17.096 2.451 1.00 88.12 190 LEU A O 1
ATOM 1494 N N . GLY A 1 191 ? 3.381 -14.869 2.641 1.00 92.25 191 GLY A N 1
ATOM 1495 C CA . GLY A 1 191 ? 2.056 -14.723 2.051 1.00 92.25 191 GLY A CA 1
ATOM 1496 C C . GLY A 1 191 ? 2.097 -13.597 1.024 1.00 92.25 191 GLY A C 1
ATOM 1497 O O . GLY A 1 191 ? 3.152 -12.999 0.796 1.00 92.25 191 GLY A O 1
ATOM 1498 N N . GLY A 1 192 ? 0.965 -13.263 0.410 1.00 93.62 192 GLY A N 1
ATOM 1499 C CA . GLY A 1 192 ? 0.971 -12.145 -0.523 1.00 93.62 192 GLY A CA 1
ATOM 1500 C C . GLY A 1 192 ? -0.376 -11.530 -0.829 1.00 93.62 192 GLY A C 1
ATOM 1501 O O . GLY A 1 192 ? -1.420 -12.157 -0.653 1.00 93.62 192 GLY A O 1
ATOM 1502 N N . PHE A 1 193 ? -0.315 -10.290 -1.297 1.00 96.88 193 PHE A N 1
ATOM 1503 C CA . PHE A 1 193 ? -1.443 -9.525 -1.794 1.00 96.88 193 PHE A CA 1
ATOM 1504 C C . PHE A 1 193 ? -1.459 -9.505 -3.315 1.00 96.88 193 PHE A C 1
ATOM 1506 O O . PHE A 1 193 ? -0.433 -9.293 -3.959 1.00 96.88 193 PHE A O 1
ATOM 1513 N N . ALA A 1 194 ? -2.648 -9.678 -3.883 1.00 95.25 194 ALA A N 1
ATOM 1514 C CA . ALA A 1 194 ? -2.853 -9.552 -5.312 1.00 95.25 194 ALA A CA 1
ATOM 1515 C C . ALA A 1 194 ? -2.654 -8.102 -5.776 1.00 95.25 194 ALA A C 1
ATOM 1517 O O . ALA A 1 194 ? -3.153 -7.166 -5.145 1.00 95.25 194 ALA A O 1
ATOM 1518 N N . ALA A 1 195 ? -1.987 -7.937 -6.915 1.00 91.06 195 ALA A N 1
ATOM 1519 C CA . ALA A 1 195 ? -2.009 -6.711 -7.697 1.00 91.06 195 ALA A CA 1
ATOM 1520 C C . ALA A 1 195 ? -3.280 -6.682 -8.557 1.00 91.06 195 ALA A C 1
ATOM 1522 O O . ALA A 1 195 ? -3.621 -7.676 -9.209 1.00 91.06 195 ALA A O 1
ATOM 1523 N N . LEU A 1 196 ? -3.980 -5.544 -8.572 1.00 92.31 196 LEU A N 1
ATOM 1524 C CA . LEU A 1 196 ? -5.237 -5.378 -9.303 1.00 92.31 196 LEU A CA 1
ATOM 1525 C C . LEU A 1 196 ? -5.187 -4.191 -10.266 1.00 92.31 196 LEU A C 1
ATOM 1527 O O . LEU A 1 196 ? -4.865 -3.064 -9.900 1.00 92.31 196 LEU A O 1
ATOM 1531 N N . CYS A 1 197 ? -5.620 -4.435 -11.499 1.00 89.75 197 CYS A N 1
ATOM 1532 C CA . CYS A 1 197 ? -5.699 -3.431 -12.551 1.00 89.75 197 CYS A CA 1
ATOM 1533 C C . CYS A 1 197 ? -7.002 -2.618 -12.425 1.00 89.75 197 CYS A C 1
ATOM 1535 O O . CYS A 1 197 ? -7.986 -2.866 -13.128 1.00 89.75 197 CYS A O 1
ATOM 1537 N N . MET A 1 198 ? -7.014 -1.630 -11.523 1.00 92.19 198 MET A N 1
ATOM 1538 C CA . MET A 1 198 ? -8.205 -0.834 -11.170 1.00 92.19 198 MET A CA 1
ATOM 1539 C C . MET A 1 198 ? -8.783 0.007 -12.325 1.00 92.19 198 MET A C 1
ATOM 1541 O O . MET A 1 198 ? -9.913 0.485 -12.238 1.00 92.19 198 MET A O 1
ATOM 1545 N N . THR A 1 199 ? -8.065 0.142 -13.446 1.00 90.75 199 THR A N 1
ATOM 1546 C CA . THR A 1 199 ? -8.583 0.720 -14.703 1.00 90.75 199 THR A CA 1
ATOM 1547 C C . THR A 1 199 ? -9.757 -0.076 -15.284 1.00 90.75 199 THR A C 1
ATOM 1549 O O . THR A 1 199 ? -10.581 0.488 -16.004 1.00 90.75 199 THR A O 1
ATOM 1552 N N . HIS A 1 200 ? -9.875 -1.364 -14.939 1.00 92.06 200 HIS A N 1
ATOM 1553 C CA . HIS A 1 200 ? -10.944 -2.262 -15.375 1.00 92.06 200 HIS A CA 1
ATOM 1554 C C . HIS A 1 200 ? -11.605 -2.946 -14.162 1.00 92.06 200 HIS A C 1
ATOM 1556 O O . HIS A 1 200 ? -11.360 -4.132 -13.931 1.00 92.06 200 HIS A O 1
ATOM 1562 N N . PRO A 1 201 ? -12.461 -2.250 -13.389 1.00 94.25 201 PRO A N 1
ATOM 1563 C CA . PRO A 1 201 ? -12.920 -2.728 -12.081 1.00 94.25 201 PRO A CA 1
ATOM 1564 C C . PRO A 1 201 ? -13.605 -4.095 -12.087 1.00 94.25 201 PRO A C 1
ATOM 1566 O O . PRO A 1 201 ? -13.403 -4.889 -11.174 1.00 94.25 201 PRO A O 1
ATOM 1569 N N . GLU A 1 202 ? -14.372 -4.410 -13.133 1.00 96.50 202 GLU A N 1
ATOM 1570 C CA . GLU A 1 202 ? -15.010 -5.725 -13.230 1.00 96.50 202 GLU A CA 1
ATOM 1571 C C . GLU A 1 202 ? -13.989 -6.848 -13.415 1.00 96.50 202 GLU A C 1
ATOM 1573 O O . GLU A 1 202 ? -14.041 -7.854 -12.710 1.00 96.50 202 GLU A O 1
ATOM 1578 N N . LYS A 1 203 ? -13.000 -6.653 -14.293 1.00 95.69 203 LYS A N 1
ATOM 1579 C CA . LYS A 1 203 ? -11.908 -7.619 -14.467 1.00 95.69 203 LYS A CA 1
ATOM 1580 C C . LYS A 1 203 ? -11.037 -7.707 -13.212 1.00 95.69 203 LYS A C 1
ATOM 1582 O O . LYS A 1 203 ? -10.652 -8.801 -12.819 1.00 95.69 203 LYS A O 1
ATOM 1587 N N . ALA A 1 204 ? -10.774 -6.579 -12.552 1.00 96.00 204 ALA A N 1
ATOM 1588 C CA . ALA A 1 204 ? -10.061 -6.543 -11.278 1.00 96.00 204 ALA A CA 1
ATOM 1589 C C . ALA A 1 204 ? -10.797 -7.342 -10.190 1.00 96.00 204 ALA A C 1
ATOM 1591 O O . ALA A 1 204 ? -10.162 -8.064 -9.431 1.00 96.00 204 ALA A O 1
ATOM 1592 N N . SER A 1 205 ? -12.131 -7.280 -10.144 1.00 98.19 205 SER A N 1
ATOM 1593 C CA . SER A 1 205 ? -12.919 -8.064 -9.186 1.00 98.19 205 SER A CA 1
ATOM 1594 C C . SER A 1 205 ? -12.836 -9.574 -9.455 1.00 98.19 205 SER A C 1
ATOM 1596 O O . SER A 1 205 ? -12.705 -10.359 -8.517 1.00 98.19 205 SER A O 1
ATOM 1598 N N . GLN A 1 206 ? -12.830 -9.980 -10.730 1.00 98.19 206 GLN A N 1
ATOM 1599 C CA . GLN A 1 206 ? -12.639 -11.376 -11.140 1.00 98.19 206 GLN A CA 1
ATOM 1600 C C . GLN A 1 206 ? -11.232 -11.871 -10.794 1.00 98.19 206 GLN A C 1
ATOM 1602 O O . GLN A 1 206 ? -11.064 -12.995 -10.324 1.00 98.19 206 GLN A O 1
ATOM 1607 N N . GLU A 1 207 ? -10.223 -11.023 -10.994 1.00 97.56 207 GLU A N 1
ATOM 1608 C CA . GLU A 1 207 ? -8.842 -11.350 -10.656 1.00 97.56 207 GLU A CA 1
ATOM 1609 C C . GLU A 1 207 ? -8.623 -11.438 -9.145 1.00 97.56 207 GLU A C 1
ATOM 1611 O O . GLU A 1 207 ? -7.939 -12.353 -8.703 1.00 97.56 207 GLU A O 1
ATOM 1616 N N . LEU A 1 208 ? -9.255 -10.574 -8.344 1.00 98.56 208 LEU A N 1
ATOM 1617 C CA . LEU A 1 208 ? -9.250 -10.704 -6.885 1.00 98.56 208 LEU A CA 1
ATOM 1618 C C . LEU A 1 208 ? -9.838 -12.051 -6.450 1.00 98.56 208 LEU A C 1
ATOM 1620 O O . LEU A 1 208 ? -9.250 -12.747 -5.623 1.00 98.56 208 LEU A O 1
ATOM 1624 N N . GLU A 1 209 ? -10.973 -12.450 -7.031 1.00 98.75 209 GLU A N 1
ATOM 1625 C CA . GLU A 1 209 ? -11.566 -13.755 -6.745 1.00 98.75 209 GLU A CA 1
ATOM 1626 C C . GLU A 1 209 ? -10.625 -14.899 -7.121 1.00 98.75 209 GLU A C 1
ATOM 1628 O O . GLU A 1 209 ? -10.398 -15.784 -6.296 1.00 98.75 209 GLU A O 1
ATOM 1633 N N . ARG A 1 210 ? -10.020 -14.867 -8.313 1.00 98.56 210 ARG A N 1
ATOM 1634 C CA . ARG A 1 210 ? -9.041 -15.874 -8.746 1.00 98.56 210 ARG A CA 1
ATOM 1635 C C . ARG A 1 210 ? -7.827 -15.923 -7.818 1.00 98.56 210 ARG A C 1
ATOM 1637 O O . ARG A 1 210 ? -7.451 -17.002 -7.368 1.00 98.56 210 ARG A O 1
ATOM 1644 N N . ALA A 1 211 ? -7.238 -14.774 -7.510 1.00 98.19 211 ALA A N 1
ATOM 1645 C CA . ALA A 1 211 ? -6.057 -14.656 -6.670 1.00 98.19 211 ALA A CA 1
ATOM 1646 C C . ALA A 1 211 ? -6.277 -15.249 -5.272 1.00 98.19 211 ALA A C 1
ATOM 1648 O O . ALA A 1 211 ? -5.455 -16.022 -4.784 1.00 98.19 211 ALA A O 1
ATOM 1649 N N . VAL A 1 212 ? -7.414 -14.959 -4.648 1.00 98.50 212 VAL A N 1
ATOM 1650 C CA . VAL A 1 212 ? -7.721 -15.484 -3.312 1.00 98.50 212 VAL A CA 1
ATOM 1651 C C . VAL A 1 212 ? -8.067 -16.972 -3.373 1.00 98.50 212 VAL A C 1
ATOM 1653 O O . VAL A 1 212 ? -7.514 -17.776 -2.630 1.00 98.50 212 VAL A O 1
ATOM 1656 N N . THR A 1 213 ? -8.963 -17.369 -4.280 1.00 98.44 213 THR A N 1
ATOM 1657 C CA . THR A 1 213 ? -9.545 -18.724 -4.263 1.00 98.44 213 THR A CA 1
ATOM 1658 C C . THR A 1 213 ? -8.695 -19.785 -4.962 1.00 98.44 213 THR A C 1
ATOM 1660 O O . THR A 1 213 ? -8.793 -20.958 -4.611 1.00 98.44 213 THR A O 1
ATOM 1663 N N . HIS A 1 214 ? -7.868 -19.403 -5.940 1.00 98.06 214 HIS A N 1
ATOM 1664 C CA . HIS A 1 214 ? -7.051 -20.337 -6.724 1.00 98.06 214 HIS A CA 1
ATOM 1665 C C . HIS A 1 214 ? -5.555 -20.202 -6.434 1.00 98.06 214 HIS A C 1
ATOM 1667 O O . HIS A 1 214 ? -4.844 -21.204 -6.494 1.00 98.06 214 HIS A O 1
ATOM 1673 N N . LEU A 1 215 ? -5.068 -18.992 -6.133 1.00 97.56 215 LEU A N 1
ATOM 1674 C CA . LEU A 1 215 ? -3.646 -18.760 -5.850 1.00 97.56 215 LEU A CA 1
ATOM 1675 C C . LEU A 1 215 ? -3.317 -18.724 -4.351 1.00 97.56 215 LEU A C 1
ATOM 1677 O O . LEU A 1 215 ? -2.146 -18.834 -3.992 1.00 97.56 215 LEU A O 1
ATOM 1681 N N . GLY A 1 216 ? -4.324 -18.598 -3.481 1.00 97.38 216 GLY A N 1
ATOM 1682 C CA . GLY A 1 216 ? -4.137 -18.523 -2.030 1.00 97.38 216 GLY A CA 1
ATOM 1683 C C . GLY A 1 216 ? -3.572 -17.185 -1.547 1.00 97.38 216 GLY A C 1
ATOM 1684 O O . GLY A 1 216 ? -2.966 -17.136 -0.478 1.00 97.38 216 GLY A O 1
ATOM 1685 N N . LEU A 1 217 ? -3.732 -16.108 -2.327 1.00 97.38 217 LEU A N 1
ATOM 1686 C CA . LEU A 1 217 ? -3.359 -14.760 -1.891 1.00 97.38 217 LEU A CA 1
ATOM 1687 C C . LEU A 1 217 ? -4.328 -14.261 -0.806 1.00 97.38 217 LEU A C 1
ATOM 1689 O O . LEU A 1 217 ? -5.510 -14.597 -0.796 1.00 97.38 217 LEU A O 1
ATOM 1693 N N . LEU A 1 218 ? -3.823 -13.444 0.117 1.00 98.25 218 LEU A N 1
ATOM 1694 C CA . LEU A 1 218 ? -4.494 -13.079 1.374 1.00 98.25 218 LEU A CA 1
ATOM 1695 C C . LEU A 1 218 ? -5.414 -11.852 1.253 1.00 98.25 218 LEU A C 1
ATOM 1697 O O . LEU A 1 218 ? -5.896 -11.333 2.255 1.00 98.25 218 LEU A O 1
ATOM 1701 N N . GLY A 1 219 ? -5.618 -11.353 0.035 1.00 98.31 219 GLY A N 1
ATOM 1702 C CA . GLY A 1 219 ? -6.308 -10.101 -0.263 1.00 98.31 219 GLY A CA 1
ATOM 1703 C C . GLY A 1 219 ? -5.662 -9.402 -1.454 1.00 98.31 219 GLY A C 1
ATOM 1704 O O . GLY A 1 219 ? -5.016 -10.048 -2.283 1.00 98.31 219 GLY A O 1
ATOM 1705 N N . ALA A 1 220 ? -5.785 -8.081 -1.518 1.00 97.69 220 ALA A N 1
ATOM 1706 C CA . ALA A 1 220 ? -5.135 -7.266 -2.542 1.00 97.69 220 ALA A CA 1
ATOM 1707 C C . ALA A 1 220 ? -4.492 -6.013 -1.957 1.00 97.69 220 ALA A C 1
ATOM 1709 O O . ALA A 1 220 ? -4.942 -5.497 -0.939 1.00 97.69 220 ALA A O 1
ATOM 1710 N N . MET A 1 221 ? -3.475 -5.510 -2.648 1.00 96.00 221 MET A N 1
ATOM 1711 C CA . MET A 1 221 ? -2.896 -4.195 -2.417 1.00 96.00 221 MET A CA 1
ATOM 1712 C C . MET A 1 221 ? -3.029 -3.399 -3.705 1.00 96.00 221 MET A C 1
ATOM 1714 O O . MET A 1 221 ? -2.669 -3.886 -4.778 1.00 96.00 221 MET A O 1
ATOM 1718 N N . ILE A 1 222 ? -3.601 -2.205 -3.605 1.00 94.50 222 ILE A N 1
ATOM 1719 C CA . ILE A 1 222 ? -3.933 -1.373 -4.760 1.00 94.50 222 ILE A CA 1
ATOM 1720 C C . ILE A 1 222 ? -3.317 0.014 -4.622 1.00 94.50 222 ILE A C 1
ATOM 1722 O O . ILE A 1 222 ? -3.225 0.558 -3.519 1.00 94.50 222 ILE A O 1
ATOM 1726 N N . ASP A 1 223 ? -2.940 0.581 -5.767 1.00 91.88 223 ASP A N 1
ATOM 1727 C CA . ASP A 1 223 ? -2.525 1.978 -5.889 1.00 91.88 223 ASP A CA 1
ATOM 1728 C C . ASP A 1 223 ? -3.635 2.910 -5.388 1.00 91.88 223 ASP A C 1
ATOM 1730 O O . ASP A 1 223 ? -4.818 2.614 -5.578 1.00 91.88 223 ASP A O 1
ATOM 1734 N N . ASN A 1 224 ? -3.283 4.062 -4.813 1.00 94.31 224 ASN A N 1
ATOM 1735 C CA . ASN A 1 224 ? -4.258 4.986 -4.232 1.00 94.31 224 ASN A CA 1
ATOM 1736 C C . ASN A 1 224 ? -5.255 5.536 -5.265 1.00 94.31 224 ASN A C 1
ATOM 1738 O O . ASN A 1 224 ? -6.396 5.848 -4.935 1.00 94.31 224 ASN A O 1
ATOM 1742 N N . HIS A 1 225 ? -4.842 5.672 -6.519 1.00 94.00 225 HIS A N 1
ATOM 1743 C CA . HIS A 1 225 ? -5.663 6.227 -7.586 1.00 94.00 225 HIS A CA 1
ATOM 1744 C C . HIS A 1 225 ? -5.224 5.698 -8.950 1.00 94.00 225 HIS A C 1
ATOM 1746 O O . HIS A 1 225 ? -4.123 5.178 -9.125 1.00 94.00 225 HIS A O 1
ATOM 1752 N N . LEU A 1 226 ? -6.075 5.898 -9.956 1.00 91.12 226 LEU A N 1
ATOM 1753 C CA . LEU A 1 226 ? -5.681 5.732 -11.355 1.00 91.12 226 LEU A CA 1
ATOM 1754 C C . LEU A 1 226 ? -4.650 6.800 -11.774 1.00 91.12 226 LEU A C 1
ATOM 1756 O O . LEU A 1 226 ? -4.553 7.837 -11.120 1.00 91.12 226 LEU A O 1
ATOM 1760 N N . PRO A 1 227 ? -3.922 6.626 -12.896 1.00 84.56 227 PRO A N 1
ATOM 1761 C CA . PRO A 1 227 ? -2.928 7.609 -13.353 1.00 84.56 227 PRO A CA 1
ATOM 1762 C C . PRO A 1 227 ? -3.457 9.041 -13.552 1.00 84.56 227 PRO A C 1
ATOM 1764 O O . PRO A 1 227 ? -2.685 9.994 -13.516 1.00 84.56 227 PRO A O 1
ATOM 1767 N N . ASP A 1 228 ? -4.767 9.202 -13.754 1.00 88.25 228 ASP A N 1
ATOM 1768 C CA . ASP A 1 228 ? -5.453 10.494 -13.876 1.00 88.25 228 ASP A CA 1
ATOM 1769 C C . ASP A 1 228 ? -5.902 11.089 -12.524 1.00 88.25 228 ASP A C 1
ATOM 1771 O O . ASP A 1 228 ? -6.689 12.032 -12.495 1.00 88.25 228 ASP A O 1
ATOM 1775 N N . MET A 1 229 ? -5.398 10.551 -11.407 1.00 91.31 229 MET A N 1
ATOM 1776 C CA . MET A 1 229 ? -5.758 10.901 -10.027 1.00 91.31 229 MET A CA 1
ATOM 1777 C C . MET A 1 229 ? -7.187 10.504 -9.612 1.00 91.31 229 MET A C 1
ATOM 1779 O O . MET A 1 229 ? -7.672 10.939 -8.566 1.00 91.31 229 MET A O 1
ATOM 1783 N N . THR A 1 230 ? -7.888 9.669 -10.390 1.00 95.00 230 THR A N 1
ATOM 1784 C CA . THR A 1 230 ? -9.220 9.177 -10.006 1.00 95.00 230 THR A CA 1
ATOM 1785 C C . THR A 1 230 ? -9.127 8.177 -8.850 1.00 95.00 230 THR A C 1
ATOM 1787 O O . THR A 1 230 ? -8.629 7.063 -9.024 1.00 95.00 230 THR A O 1
ATOM 1790 N N . HIS A 1 231 ? -9.668 8.556 -7.689 1.00 97.75 231 HIS A N 1
ATOM 1791 C CA . HIS A 1 231 ? -9.926 7.660 -6.552 1.00 97.75 231 HIS A CA 1
ATOM 1792 C C . HIS A 1 231 ? -11.119 6.721 -6.807 1.00 97.75 231 HIS A C 1
ATOM 1794 O O . HIS A 1 231 ? -11.883 6.877 -7.763 1.00 97.75 231 HIS A O 1
ATOM 1800 N N . TYR A 1 232 ? -11.308 5.743 -5.925 1.00 98.00 232 TYR A N 1
ATOM 1801 C CA . TYR A 1 232 ? -12.233 4.624 -6.112 1.00 98.00 232 TYR A CA 1
ATOM 1802 C C . TYR A 1 232 ? -13.596 4.802 -5.428 1.00 98.00 232 TYR A C 1
ATOM 1804 O O . TYR A 1 232 ? -14.290 3.825 -5.155 1.00 98.00 232 TYR A O 1
ATOM 1812 N N . ASP A 1 233 ? -14.008 6.044 -5.174 1.00 97.94 233 ASP A N 1
ATOM 1813 C CA . ASP A 1 233 ? -15.271 6.375 -4.505 1.00 97.94 233 ASP A CA 1
ATOM 1814 C C . ASP A 1 233 ? -16.519 6.168 -5.377 1.00 97.94 233 ASP A C 1
ATOM 1816 O O . ASP A 1 233 ? -17.605 5.906 -4.863 1.00 97.94 233 ASP A O 1
ATOM 1820 N N . SER A 1 234 ? -16.374 6.195 -6.703 1.00 97.81 234 SER A N 1
ATOM 1821 C CA . SER A 1 234 ? -17.480 5.917 -7.627 1.00 97.81 234 SER A CA 1
ATOM 1822 C C . SER A 1 234 ? -17.940 4.451 -7.579 1.00 97.81 234 SER A C 1
ATOM 1824 O O . SER A 1 234 ? -17.121 3.530 -7.564 1.00 97.81 234 SER A O 1
ATOM 1826 N N . GLU A 1 235 ? -19.256 4.222 -7.701 1.00 98.12 235 GLU A N 1
ATOM 1827 C CA . GLU A 1 235 ? -19.863 2.879 -7.737 1.00 98.12 235 GLU A CA 1
ATOM 1828 C C . GLU A 1 235 ? -19.277 1.947 -8.807 1.00 98.12 235 GLU A C 1
ATOM 1830 O O . GLU A 1 235 ? -19.321 0.725 -8.658 1.00 98.12 235 GLU A O 1
ATOM 1835 N N . ARG A 1 236 ? -18.661 2.496 -9.863 1.00 97.88 236 ARG A N 1
ATOM 1836 C CA . ARG A 1 236 ? -17.984 1.692 -10.891 1.00 97.88 236 ARG A CA 1
ATOM 1837 C C . ARG A 1 236 ? -16.866 0.807 -10.322 1.00 97.88 236 ARG A C 1
ATOM 1839 O O . ARG A 1 236 ? -16.529 -0.192 -10.944 1.00 97.88 236 ARG A O 1
ATOM 1846 N N . PHE A 1 237 ? -16.285 1.169 -9.174 1.00 98.50 237 PHE A N 1
ATOM 1847 C CA . PHE A 1 237 ? -15.223 0.412 -8.502 1.00 98.50 237 PHE A CA 1
ATOM 1848 C C . PHE A 1 237 ? -15.746 -0.575 -7.448 1.00 98.50 237 PHE A C 1
ATOM 1850 O O . PHE A 1 237 ? -15.021 -1.469 -7.011 1.00 98.50 237 PHE A O 1
ATOM 1857 N N . TRP A 1 238 ? -17.024 -0.473 -7.073 1.00 98.38 238 TRP A N 1
ATOM 1858 C CA . TRP A 1 238 ? -17.645 -1.313 -6.048 1.00 98.38 238 TRP A CA 1
ATOM 1859 C C . TRP A 1 238 ? -17.658 -2.821 -6.329 1.00 98.38 238 TRP A C 1
ATOM 1861 O O . TRP A 1 238 ? -17.722 -3.565 -5.349 1.00 98.38 238 TRP A O 1
ATOM 1871 N N . PRO A 1 239 ? -17.584 -3.330 -7.578 1.00 98.75 239 PRO A N 1
ATOM 1872 C CA . PRO A 1 239 ? -17.398 -4.762 -7.806 1.00 98.75 239 PRO A CA 1
ATOM 1873 C C . PRO A 1 239 ? -16.190 -5.343 -7.057 1.00 98.75 239 PRO A C 1
ATOM 1875 O O . PRO A 1 239 ? -16.316 -6.403 -6.448 1.00 98.75 239 PRO A O 1
ATOM 1878 N N . VAL A 1 240 ? -15.059 -4.627 -7.005 1.00 98.75 240 VAL A N 1
ATOM 1879 C CA . VAL A 1 240 ? -13.847 -5.075 -6.290 1.00 98.75 240 VAL A CA 1
ATOM 1880 C C . VAL A 1 240 ? -14.107 -5.167 -4.786 1.00 98.75 240 VAL A C 1
ATOM 1882 O O . VAL A 1 240 ? -13.887 -6.216 -4.184 1.00 98.75 240 VAL A O 1
ATOM 1885 N N . PHE A 1 241 ? -14.656 -4.107 -4.187 1.00 98.81 241 PHE A N 1
ATOM 1886 C CA . PHE A 1 241 ? -14.965 -4.066 -2.753 1.00 98.81 241 PHE A CA 1
ATOM 1887 C C . PHE A 1 241 ? -16.028 -5.097 -2.346 1.00 98.81 241 PHE A C 1
ATOM 1889 O O . PHE A 1 241 ? -15.915 -5.732 -1.301 1.00 98.81 241 PHE A O 1
ATOM 1896 N N . ARG A 1 242 ? -17.027 -5.336 -3.203 1.00 98.81 242 ARG A N 1
ATOM 1897 C CA . ARG A 1 242 ? -18.033 -6.389 -3.004 1.00 98.81 242 ARG A CA 1
ATOM 1898 C C . ARG A 1 242 ? -17.399 -7.776 -2.961 1.00 98.81 242 ARG A C 1
ATOM 1900 O O . ARG A 1 242 ? -17.796 -8.605 -2.146 1.00 98.81 242 ARG A O 1
ATOM 1907 N N . VAL A 1 243 ? -16.462 -8.052 -3.869 1.00 98.88 243 VAL A N 1
ATOM 1908 C CA . VAL A 1 243 ? -15.752 -9.335 -3.899 1.00 98.88 243 VAL A CA 1
ATOM 1909 C C . VAL A 1 243 ? -14.863 -9.481 -2.666 1.00 98.88 243 VAL A C 1
ATOM 1911 O O . VAL A 1 243 ? -14.916 -10.535 -2.041 1.00 98.88 243 VAL A O 1
ATOM 1914 N N . ALA A 1 244 ? -14.138 -8.432 -2.271 1.00 98.88 244 ALA A N 1
ATOM 1915 C CA . ALA A 1 244 ? -13.327 -8.430 -1.053 1.00 98.88 244 ALA A CA 1
ATOM 1916 C C . ALA A 1 244 ? -14.161 -8.752 0.199 1.00 98.88 244 ALA A C 1
ATOM 1918 O O . ALA A 1 244 ? -13.821 -9.669 0.941 1.00 98.88 244 ALA A O 1
ATOM 1919 N N . GLU A 1 245 ? -15.304 -8.077 0.380 1.00 98.81 245 GLU A N 1
ATOM 1920 C CA . GLU A 1 245 ? -16.221 -8.350 1.494 1.00 98.81 245 GLU A CA 1
ATOM 1921 C C . GLU A 1 245 ? -16.766 -9.786 1.451 1.00 98.81 245 GLU A C 1
ATOM 1923 O O . GLU A 1 245 ? -16.778 -10.475 2.468 1.00 98.81 245 GLU A O 1
ATOM 1928 N N . ARG A 1 246 ? -17.208 -10.264 0.278 1.00 98.69 246 ARG A N 1
ATOM 1929 C CA . ARG A 1 246 ? -17.747 -11.626 0.122 1.00 98.69 246 ARG A CA 1
ATOM 1930 C C . ARG A 1 246 ? -16.715 -12.701 0.468 1.00 98.69 246 ARG A C 1
ATOM 1932 O O . ARG A 1 246 ? -17.093 -13.730 1.021 1.00 98.69 246 ARG A O 1
ATOM 1939 N N . LEU A 1 247 ? -15.459 -12.486 0.084 1.00 98.62 247 LEU A N 1
ATOM 1940 C CA . LEU A 1 247 ? -14.347 -13.401 0.350 1.00 98.62 247 LEU A CA 1
ATOM 1941 C C . LEU A 1 247 ? -13.753 -13.219 1.754 1.00 98.62 247 LEU A C 1
ATOM 1943 O O . LEU A 1 247 ? -12.901 -14.007 2.144 1.00 98.62 247 LEU A O 1
ATOM 1947 N N . ASP A 1 248 ? -14.213 -12.210 2.499 1.00 98.62 248 ASP A N 1
ATOM 1948 C CA . ASP A 1 248 ? -13.733 -11.831 3.829 1.00 98.62 248 ASP A CA 1
ATOM 1949 C C . ASP A 1 248 ? -12.229 -11.491 3.889 1.00 98.62 248 ASP A C 1
ATOM 1951 O O . ASP A 1 248 ? -11.572 -11.653 4.920 1.00 98.62 248 ASP A O 1
ATOM 1955 N N . VAL A 1 249 ? -11.684 -10.964 2.788 1.00 98.69 249 VAL A N 1
ATOM 1956 C CA . VAL A 1 249 ? -10.275 -10.556 2.673 1.00 98.69 249 VAL A CA 1
ATOM 1957 C C . VAL A 1 249 ? -10.126 -9.032 2.649 1.00 98.69 249 VAL A C 1
ATOM 1959 O O . VAL A 1 249 ? -11.008 -8.332 2.142 1.00 98.69 249 VAL A O 1
ATOM 1962 N N . PRO A 1 250 ? -9.014 -8.486 3.166 1.00 98.75 250 PRO A N 1
ATOM 1963 C CA . PRO A 1 250 ? -8.770 -7.055 3.132 1.00 98.75 250 PRO A CA 1
ATOM 1964 C C . PRO A 1 250 ? -8.266 -6.545 1.778 1.00 98.75 250 PRO A C 1
ATOM 1966 O O . PRO A 1 250 ? -7.630 -7.261 0.998 1.00 98.75 250 PRO A O 1
ATOM 1969 N N . ILE A 1 251 ? -8.503 -5.253 1.553 1.00 98.75 251 ILE A N 1
ATOM 1970 C CA . ILE A 1 251 ? -7.833 -4.449 0.529 1.00 98.75 251 ILE A CA 1
ATOM 1971 C C . ILE A 1 251 ? -6.889 -3.471 1.226 1.00 98.75 251 ILE A C 1
ATOM 1973 O O . ILE A 1 251 ? -7.336 -2.610 1.982 1.00 98.75 251 ILE A O 1
ATOM 1977 N N . TYR A 1 252 ? -5.591 -3.589 0.964 1.00 98.69 252 TYR A N 1
ATOM 1978 C CA . TYR A 1 252 ? -4.595 -2.607 1.367 1.00 98.69 252 TYR A CA 1
ATOM 1979 C C . TYR A 1 252 ? -4.586 -1.460 0.352 1.00 98.69 252 TYR A C 1
ATOM 1981 O O . TYR A 1 252 ? -4.212 -1.644 -0.806 1.00 98.69 252 TYR A O 1
ATOM 1989 N N . LEU A 1 253 ? -4.995 -0.271 0.782 1.00 97.75 253 LEU A N 1
ATOM 1990 C CA . LEU A 1 253 ? -4.922 0.948 -0.015 1.00 97.75 253 LEU A CA 1
ATOM 1991 C C . LEU A 1 253 ? -3.595 1.650 0.281 1.00 97.75 253 LEU A C 1
ATOM 1993 O O . LEU A 1 253 ? -3.388 2.126 1.396 1.00 97.75 253 LEU A O 1
ATOM 1997 N N . HIS A 1 254 ? -2.690 1.678 -0.694 1.00 95.81 254 HIS A N 1
ATOM 1998 C CA . HIS A 1 254 ? -1.330 2.169 -0.486 1.00 95.81 254 HIS A CA 1
ATOM 1999 C C . HIS A 1 254 ? -1.043 3.446 -1.288 1.00 95.81 254 HIS A C 1
ATOM 2001 O O . HIS A 1 254 ? -1.566 3.593 -2.398 1.00 95.81 254 HIS A O 1
ATOM 2007 N N . PRO A 1 255 ? -0.203 4.363 -0.766 1.00 94.19 255 PRO A N 1
ATOM 2008 C CA . PRO A 1 255 ? 0.216 5.560 -1.482 1.00 94.19 255 PRO A CA 1
ATOM 2009 C C . PRO A 1 255 ? 0.741 5.298 -2.899 1.00 94.19 255 PRO A C 1
ATOM 2011 O O . PRO A 1 255 ? 1.293 4.243 -3.219 1.00 94.19 255 PRO A O 1
ATOM 2014 N N . SER A 1 256 ? 0.574 6.279 -3.782 1.00 88.62 256 SER A N 1
ATOM 2015 C CA . SER A 1 256 ? 1.055 6.216 -5.165 1.00 88.62 256 SER A CA 1
ATOM 2016 C C . SER A 1 256 ? 1.596 7.577 -5.610 1.00 88.62 256 SER A C 1
ATOM 2018 O O . SER A 1 256 ? 1.190 8.600 -5.056 1.00 88.62 256 SER A O 1
ATOM 2020 N N . PRO A 1 257 ? 2.532 7.622 -6.575 1.00 83.12 257 PRO A N 1
ATOM 2021 C CA . PRO A 1 257 ? 3.038 8.873 -7.114 1.00 83.12 257 PRO A CA 1
ATOM 2022 C C . PRO A 1 257 ? 1.922 9.705 -7.738 1.00 83.12 257 PRO A C 1
ATOM 2024 O O . PRO A 1 257 ? 1.065 9.196 -8.460 1.00 83.12 257 PRO A O 1
ATOM 2027 N N . VAL A 1 258 ? 1.983 11.010 -7.505 1.00 85.19 258 VAL A N 1
ATOM 2028 C CA . VAL A 1 258 ? 1.069 11.969 -8.122 1.00 85.19 258 VAL A CA 1
ATOM 2029 C C . VAL A 1 258 ? 1.413 12.197 -9.598 1.00 85.19 258 VAL A C 1
ATOM 2031 O O . VAL A 1 258 ? 2.554 12.014 -10.023 1.00 85.19 258 VAL A O 1
ATOM 2034 N N . SER A 1 259 ? 0.438 12.652 -10.386 1.00 85.12 259 SER A N 1
ATOM 2035 C CA . SER A 1 259 ? 0.677 13.077 -11.771 1.00 85.12 259 SER A CA 1
ATOM 2036 C C . SER A 1 259 ? 1.613 14.289 -11.853 1.00 85.12 259 SER A C 1
ATOM 2038 O O . SER A 1 259 ? 1.683 15.100 -10.927 1.00 85.12 259 SER A O 1
ATOM 2040 N N . GLU A 1 260 ? 2.277 14.471 -12.998 1.00 82.62 260 GLU A N 1
ATOM 2041 C CA . GLU A 1 260 ? 3.159 15.626 -13.245 1.00 82.62 260 GLU A CA 1
ATOM 2042 C C . GLU A 1 260 ? 2.423 16.966 -13.082 1.00 82.62 260 GLU A C 1
ATOM 2044 O O . GLU A 1 260 ? 2.970 17.941 -12.570 1.00 82.62 260 GLU A O 1
ATOM 2049 N N . GLU A 1 261 ? 1.140 17.017 -13.452 1.00 87.00 261 GLU A N 1
ATOM 2050 C CA . GLU A 1 261 ? 0.318 18.208 -13.249 1.00 87.00 261 GLU A CA 1
ATOM 2051 C C . GLU A 1 261 ? 0.188 18.555 -11.758 1.00 87.00 261 GLU A C 1
ATOM 2053 O O . GLU A 1 261 ? 0.330 19.718 -11.368 1.00 87.00 261 GLU A O 1
ATOM 2058 N N . VAL A 1 262 ? -0.064 17.552 -10.913 1.00 90.12 262 VAL A N 1
ATOM 2059 C CA . VAL A 1 262 ? -0.163 17.735 -9.462 1.00 90.12 262 VAL A CA 1
ATOM 2060 C C . VAL A 1 262 ? 1.205 18.061 -8.866 1.00 90.12 262 VAL A C 1
ATOM 2062 O O . VAL A 1 262 ? 1.289 18.992 -8.063 1.00 90.12 262 VAL A O 1
ATOM 2065 N N . MET A 1 263 ? 2.266 17.369 -9.298 1.00 87.44 263 MET A N 1
ATOM 2066 C CA . MET A 1 263 ? 3.654 17.666 -8.928 1.00 87.44 263 MET A CA 1
ATOM 2067 C C . MET A 1 263 ? 3.964 19.148 -9.156 1.00 87.44 263 MET A C 1
ATOM 2069 O O . MET A 1 263 ? 4.309 19.875 -8.220 1.00 87.44 263 MET A O 1
ATOM 2073 N N . SER A 1 264 ? 3.724 19.628 -10.377 1.00 86.50 264 SER A N 1
ATOM 2074 C CA . SER A 1 264 ? 4.024 21.002 -10.757 1.00 86.50 264 SER A CA 1
ATOM 2075 C C . SER A 1 264 ? 3.171 22.042 -10.039 1.00 86.50 264 SER A C 1
ATOM 2077 O O . SER A 1 264 ? 3.659 23.147 -9.807 1.00 86.50 264 SER A O 1
ATOM 2079 N N . LYS A 1 265 ? 1.904 21.747 -9.728 1.00 94.12 265 LYS A N 1
ATOM 2080 C CA . LYS A 1 265 ? 0.989 22.729 -9.122 1.00 94.12 265 LYS A CA 1
ATOM 2081 C C . LYS A 1 265 ? 1.070 22.786 -7.601 1.00 94.12 265 LYS A C 1
ATOM 2083 O O . LYS A 1 265 ? 0.850 23.856 -7.039 1.00 94.12 265 LYS A O 1
ATOM 2088 N N . LYS A 1 266 ? 1.306 21.651 -6.938 1.00 95.25 266 LYS A N 1
ATOM 2089 C CA . LYS A 1 266 ? 1.242 21.547 -5.472 1.00 95.25 266 LYS A CA 1
ATOM 2090 C C . LYS A 1 266 ? 2.610 21.474 -4.800 1.00 95.25 266 LYS A C 1
ATOM 2092 O O . LYS A 1 266 ? 2.735 21.964 -3.681 1.00 95.25 266 LYS A O 1
ATOM 2097 N N . PHE A 1 267 ? 3.601 20.856 -5.444 1.00 94.69 267 PHE A N 1
ATOM 2098 C CA . PHE A 1 267 ? 4.841 20.456 -4.774 1.00 94.69 267 PHE A CA 1
ATOM 2099 C C . PHE A 1 267 ? 6.099 21.120 -5.332 1.00 94.69 267 PHE A C 1
ATOM 2101 O O . PHE A 1 267 ? 7.107 21.131 -4.640 1.00 94.69 267 PHE A O 1
ATOM 2108 N N . HIS A 1 268 ? 6.082 21.699 -6.536 1.00 92.12 268 HIS A N 1
ATOM 2109 C CA . HIS A 1 268 ? 7.173 22.572 -6.976 1.00 92.12 268 HIS A CA 1
ATOM 2110 C C . HIS A 1 268 ? 7.134 23.923 -6.248 1.00 92.12 268 HIS A C 1
ATOM 2112 O O . HIS A 1 268 ? 6.078 24.515 -6.024 1.00 92.12 268 HIS A O 1
ATOM 2118 N N . GLY A 1 269 ? 8.314 24.437 -5.906 1.00 94.12 269 GLY A N 1
ATOM 2119 C CA . GLY A 1 269 ? 8.470 25.708 -5.208 1.00 94.12 269 GLY A CA 1
ATOM 2120 C C . GLY A 1 269 ? 9.887 26.259 -5.333 1.00 94.12 269 GLY A C 1
ATOM 2121 O O . GLY A 1 269 ? 10.673 25.807 -6.161 1.00 94.12 269 GLY A O 1
ATOM 2122 N N . ASN A 1 270 ? 10.230 27.246 -4.503 1.00 96.44 270 ASN A N 1
ATOM 2123 C CA . ASN A 1 270 ? 11.574 27.837 -4.470 1.00 96.44 270 ASN A CA 1
ATOM 2124 C C . ASN A 1 270 ? 12.574 26.951 -3.693 1.00 96.44 270 ASN A C 1
ATOM 2126 O O . ASN A 1 270 ? 13.172 27.379 -2.705 1.00 96.44 270 ASN A O 1
ATOM 2130 N N . TYR A 1 271 ? 12.690 25.691 -4.104 1.00 95.06 271 TYR A N 1
ATOM 2131 C CA . TYR A 1 271 ? 13.583 24.656 -3.579 1.00 95.06 271 TYR A CA 1
ATOM 2132 C C . TYR A 1 271 ? 13.866 23.623 -4.689 1.00 95.06 271 TYR A C 1
ATOM 2134 O O . TYR A 1 271 ? 13.157 23.611 -5.695 1.00 95.06 271 TYR A O 1
ATOM 2142 N N . PRO A 1 272 ? 14.900 22.769 -4.566 1.00 88.69 272 PRO A N 1
ATOM 2143 C CA . PRO A 1 272 ? 15.276 21.867 -5.653 1.00 88.69 272 PRO A CA 1
ATOM 2144 C C . PRO A 1 272 ? 14.261 20.728 -5.862 1.00 88.69 272 PRO A C 1
ATOM 2146 O O . PRO A 1 272 ? 13.537 20.342 -4.944 1.00 88.69 272 PRO A O 1
ATOM 2149 N N . ASN A 1 273 ? 14.248 20.142 -7.064 1.00 81.31 273 ASN A N 1
ATOM 2150 C CA . ASN A 1 273 ? 13.258 19.130 -7.466 1.00 81.31 273 ASN A CA 1
ATOM 2151 C C . ASN A 1 273 ? 13.241 17.878 -6.573 1.00 81.31 273 ASN A C 1
ATOM 2153 O O . ASN A 1 273 ? 12.199 17.253 -6.416 1.00 81.31 273 ASN A O 1
ATOM 2157 N N . ASN A 1 274 ? 14.364 17.509 -5.951 1.00 81.25 274 ASN A N 1
ATOM 2158 C CA . ASN A 1 274 ? 14.393 16.383 -5.013 1.00 81.25 274 ASN A CA 1
ATOM 2159 C C . ASN A 1 274 ? 13.591 16.667 -3.729 1.00 81.25 274 ASN A C 1
ATOM 2161 O O . ASN A 1 274 ? 12.978 15.753 -3.185 1.00 81.25 274 ASN A O 1
ATOM 2165 N N . ALA A 1 275 ? 13.550 17.920 -3.265 1.00 86.50 275 ALA A N 1
ATOM 2166 C CA . ALA A 1 275 ? 12.702 18.317 -2.146 1.00 86.50 275 ALA A CA 1
ATOM 2167 C C . ALA A 1 275 ? 11.220 18.263 -2.540 1.00 86.50 275 ALA A C 1
ATOM 2169 O O . ALA A 1 275 ? 10.411 17.758 -1.769 1.00 86.50 275 ALA A O 1
ATOM 2170 N N . ALA A 1 276 ? 10.875 18.697 -3.758 1.00 87.81 276 ALA A N 1
ATOM 2171 C CA . ALA A 1 276 ? 9.520 18.554 -4.290 1.00 87.81 276 ALA A CA 1
ATOM 2172 C C . ALA A 1 276 ? 9.087 17.082 -4.390 1.00 87.81 276 ALA A C 1
ATOM 2174 O O . ALA A 1 276 ? 7.996 16.737 -3.948 1.00 87.81 276 ALA A O 1
ATOM 2175 N N . ALA A 1 277 ? 9.965 16.203 -4.884 1.00 83.12 277 ALA A N 1
ATOM 2176 C CA . ALA A 1 277 ? 9.706 14.767 -4.944 1.00 83.12 277 ALA A CA 1
ATOM 2177 C C . ALA A 1 277 ? 9.479 14.165 -3.547 1.00 83.12 277 ALA A C 1
ATOM 2179 O O . ALA A 1 277 ? 8.529 13.410 -3.355 1.00 83.12 277 ALA A O 1
ATOM 2180 N N . GLY A 1 278 ? 10.294 14.545 -2.555 1.00 86.94 278 GLY A N 1
ATOM 2181 C CA . GLY A 1 278 ? 10.089 14.140 -1.162 1.00 86.94 278 GLY A CA 1
ATOM 2182 C C . GLY A 1 278 ? 8.752 14.630 -0.597 1.00 86.94 278 GLY A C 1
ATOM 2183 O O . GLY A 1 278 ? 8.015 13.845 -0.009 1.00 86.94 278 GLY A O 1
ATOM 2184 N N . LEU A 1 279 ? 8.400 15.901 -0.833 1.00 94.56 279 LEU A N 1
ATOM 2185 C CA . LEU A 1 279 ? 7.120 16.492 -0.420 1.00 94.56 279 LEU A CA 1
ATOM 2186 C C . LEU A 1 279 ? 5.914 15.824 -1.081 1.00 94.56 279 LEU A C 1
ATOM 2188 O O . LEU A 1 279 ? 4.893 15.665 -0.424 1.00 94.56 279 LEU A O 1
ATOM 2192 N N . ALA A 1 280 ? 6.018 15.436 -2.350 1.00 91.00 280 ALA A N 1
ATOM 2193 C CA . ALA A 1 280 ? 4.959 14.734 -3.070 1.00 91.00 280 ALA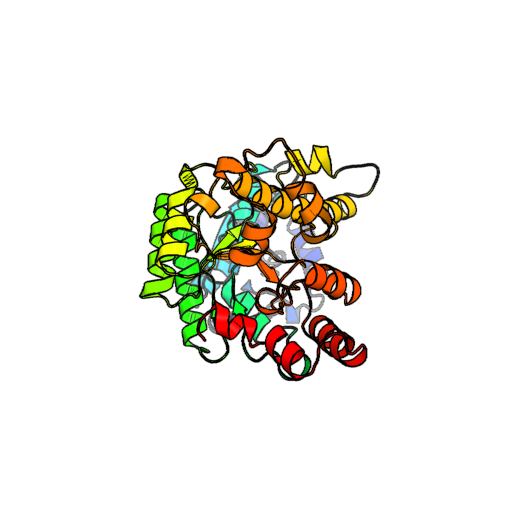 A CA 1
ATOM 2194 C C . ALA A 1 280 ? 4.799 13.268 -2.631 1.00 91.00 280 ALA A C 1
ATOM 2196 O O . ALA A 1 280 ? 3.749 12.676 -2.865 1.00 91.00 280 ALA A O 1
ATOM 2197 N N . THR A 1 281 ? 5.828 12.691 -2.004 1.00 89.12 281 THR A N 1
ATOM 2198 C CA . THR A 1 281 ? 5.883 11.289 -1.570 1.00 89.12 281 THR A CA 1
ATOM 2199 C C . THR A 1 281 ? 6.035 11.208 -0.043 1.00 89.12 281 THR A C 1
ATOM 2201 O O . THR A 1 281 ? 5.256 11.844 0.673 1.00 89.12 281 THR A O 1
ATOM 2204 N N . GLY A 1 282 ? 7.038 10.468 0.450 1.00 86.19 282 GLY A N 1
ATOM 2205 C CA . GLY A 1 282 ? 7.252 10.051 1.843 1.00 86.19 282 GLY A CA 1
ATOM 2206 C C . GLY A 1 282 ? 7.225 11.148 2.898 1.00 86.19 282 GLY A C 1
ATOM 2207 O O . GLY A 1 282 ? 6.987 10.859 4.064 1.00 86.19 282 GLY A O 1
ATOM 2208 N N . ALA A 1 283 ? 7.459 12.410 2.533 1.00 90.81 283 ALA A N 1
ATOM 2209 C CA . ALA A 1 283 ? 7.434 13.485 3.515 1.00 90.81 283 ALA A CA 1
ATOM 2210 C C . ALA A 1 283 ? 6.015 13.988 3.824 1.00 90.81 283 ALA A C 1
ATOM 2212 O O . ALA A 1 283 ? 5.797 14.501 4.923 1.00 90.81 283 ALA A O 1
ATOM 2213 N N . TRP A 1 284 ? 5.069 13.915 2.872 1.00 94.50 284 TRP A N 1
ATOM 2214 C CA . TRP A 1 284 ? 3.729 14.483 3.073 1.00 94.50 284 TRP A CA 1
ATOM 2215 C C . TRP A 1 284 ? 2.660 13.995 2.083 1.00 94.50 284 TRP A C 1
ATOM 2217 O O . TRP A 1 284 ? 1.659 13.405 2.482 1.00 94.50 284 TRP A O 1
ATOM 2227 N N . GLY A 1 285 ? 2.829 14.306 0.797 1.00 94.94 285 GLY A N 1
ATOM 2228 C CA . GLY A 1 285 ? 1.740 14.436 -0.173 1.00 94.94 285 GLY A CA 1
ATOM 2229 C C . GLY A 1 285 ? 0.936 13.165 -0.393 1.00 94.94 285 GLY A C 1
ATOM 2230 O O . GLY A 1 285 ? -0.290 13.204 -0.386 1.00 94.94 285 GLY A O 1
ATOM 2231 N N . TRP A 1 286 ? 1.614 12.032 -0.529 1.00 93.94 286 TRP A N 1
ATOM 2232 C CA . TRP A 1 286 ? 0.944 10.765 -0.802 1.00 93.94 286 TRP A CA 1
ATOM 2233 C C . TRP A 1 286 ? 0.149 10.222 0.409 1.00 93.94 286 TRP A C 1
ATOM 2235 O O . TRP A 1 286 ? -0.799 9.468 0.221 1.00 93.94 286 TRP A O 1
ATOM 2245 N N . HIS A 1 287 ? 0.451 10.677 1.633 1.00 97.44 287 HIS A N 1
ATOM 2246 C CA . HIS A 1 287 ? -0.246 10.291 2.863 1.00 97.44 287 HIS A CA 1
ATOM 2247 C C . HIS A 1 287 ? -1.542 11.085 2.989 1.00 97.44 287 HIS A C 1
ATOM 2249 O O . HIS A 1 287 ? -2.596 10.532 3.290 1.00 97.44 287 HIS A O 1
ATOM 2255 N N . GLU A 1 288 ? -1.473 12.389 2.700 1.00 96.56 288 GLU A N 1
ATOM 2256 C CA . GLU A 1 288 ? -2.658 13.246 2.612 1.00 96.56 288 GLU A CA 1
ATOM 2257 C C . GLU A 1 288 ? -3.648 12.711 1.576 1.00 96.56 288 GLU A C 1
ATOM 2259 O O . GLU A 1 288 ? -4.849 12.666 1.841 1.00 96.56 288 GLU A O 1
ATOM 2264 N N . ASP A 1 289 ? -3.148 12.251 0.429 1.00 97.38 289 ASP A N 1
ATOM 2265 C CA . ASP A 1 289 ? -3.989 11.747 -0.651 1.00 97.38 289 ASP A CA 1
ATOM 2266 C C . ASP A 1 289 ? -4.662 10.400 -0.321 1.00 97.38 289 ASP A C 1
ATOM 2268 O O . ASP A 1 289 ? -5.839 10.210 -0.646 1.00 97.38 289 ASP A O 1
ATOM 2272 N N . VAL A 1 290 ? -3.984 9.471 0.371 1.00 98.38 290 VAL A N 1
ATOM 2273 C CA . VAL A 1 290 ? -4.642 8.246 0.880 1.00 98.38 290 VAL A CA 1
ATOM 2274 C C . VAL A 1 290 ? -5.662 8.597 1.963 1.00 98.38 290 VAL A C 1
ATOM 2276 O O . VAL A 1 290 ? -6.792 8.100 1.936 1.00 98.38 290 VAL A O 1
ATOM 2279 N N . GLY A 1 291 ? -5.307 9.505 2.876 1.00 98.38 291 GLY A N 1
ATOM 2280 C CA . GLY A 1 291 ? -6.214 10.005 3.905 1.00 98.38 291 GLY A CA 1
ATOM 2281 C C . GLY A 1 291 ? -7.506 10.575 3.311 1.00 98.38 291 GLY A C 1
ATOM 2282 O O . GLY A 1 291 ? -8.613 10.222 3.729 1.00 98.38 291 GLY A O 1
ATOM 2283 N N . LEU A 1 292 ? -7.375 11.408 2.273 1.00 98.31 292 LEU A N 1
ATOM 2284 C CA . LEU A 1 292 ? -8.497 11.954 1.516 1.00 98.31 292 LEU A CA 1
ATOM 2285 C C . LEU A 1 292 ? -9.326 10.846 0.860 1.00 98.31 292 LEU A C 1
ATOM 2287 O O . LEU A 1 292 ? -10.555 10.871 0.951 1.00 98.31 292 LEU A O 1
ATOM 2291 N N . HIS A 1 293 ? -8.681 9.869 0.225 1.00 98.69 293 HIS A N 1
ATOM 2292 C CA . HIS A 1 293 ? -9.372 8.775 -0.445 1.00 98.69 293 HIS A CA 1
ATOM 2293 C C . HIS A 1 293 ? -10.262 7.979 0.520 1.00 98.69 293 HIS A C 1
ATOM 2295 O O . HIS A 1 293 ? -11.446 7.801 0.236 1.00 98.69 293 HIS A O 1
ATOM 2301 N N . VAL A 1 294 ? -9.771 7.588 1.700 1.00 98.69 294 VAL A N 1
ATOM 2302 C CA . VAL A 1 294 ? -10.590 6.882 2.708 1.00 98.69 294 VAL A CA 1
ATOM 2303 C C . VAL A 1 294 ? -11.822 7.702 3.106 1.00 98.69 294 VAL A C 1
ATOM 2305 O O . VAL A 1 294 ? -12.934 7.170 3.184 1.00 98.69 294 VAL A O 1
ATOM 2308 N N . VAL A 1 295 ? -11.662 9.016 3.297 1.00 98.19 295 VAL A N 1
ATOM 2309 C CA . VAL A 1 295 ? -12.786 9.911 3.615 1.00 98.19 295 VAL A CA 1
ATOM 2310 C C . VAL A 1 295 ? -13.775 10.009 2.447 1.00 98.19 295 VAL A C 1
ATOM 2312 O O . VAL A 1 295 ? -14.982 10.070 2.685 1.00 98.19 295 VAL A O 1
ATOM 2315 N N . LYS A 1 296 ? -13.313 9.963 1.189 1.00 98.31 296 LYS A N 1
ATOM 2316 C CA . LYS A 1 296 ? -14.195 9.889 0.011 1.00 98.31 296 LYS A CA 1
ATOM 2317 C C . LYS A 1 296 ? -14.962 8.568 -0.055 1.00 98.31 296 LYS A C 1
ATOM 2319 O O . LYS A 1 296 ? -16.157 8.603 -0.330 1.00 98.31 296 LYS A O 1
ATOM 2324 N N . LEU A 1 297 ? -14.329 7.429 0.247 1.00 98.62 297 LEU A N 1
ATOM 2325 C CA . LEU A 1 297 ? -15.012 6.126 0.314 1.00 98.62 297 LEU A CA 1
ATOM 2326 C C . LEU A 1 297 ? -16.128 6.140 1.369 1.00 98.62 297 LEU A C 1
ATOM 2328 O O . LEU A 1 297 ? -17.234 5.660 1.116 1.00 98.62 297 LEU A O 1
ATOM 2332 N N . TYR A 1 298 ? -15.864 6.752 2.527 1.00 98.25 298 TYR A N 1
ATOM 2333 C CA . TYR A 1 298 ? -16.883 6.991 3.547 1.00 98.25 298 TYR A CA 1
ATOM 2334 C C . TYR A 1 298 ? -18.012 7.892 3.039 1.00 98.25 298 TYR A C 1
ATOM 2336 O O . TYR A 1 298 ? -19.181 7.522 3.138 1.00 98.25 298 TYR A O 1
ATOM 2344 N N . ALA A 1 299 ? -17.678 9.040 2.447 1.00 97.19 299 ALA A N 1
ATOM 2345 C CA . ALA A 1 299 ? -18.662 9.984 1.924 1.00 97.19 299 ALA A CA 1
ATOM 2346 C C . ALA A 1 299 ? -19.534 9.385 0.806 1.00 97.19 299 ALA A C 1
ATOM 2348 O O . ALA A 1 299 ? -20.702 9.748 0.682 1.00 97.19 299 ALA A O 1
ATOM 2349 N N . ALA A 1 300 ? -18.988 8.450 0.025 1.00 97.38 300 ALA A N 1
ATOM 2350 C CA . ALA A 1 300 ? -19.697 7.718 -1.019 1.00 97.38 300 ALA A CA 1
ATOM 2351 C C . ALA A 1 300 ? -20.622 6.607 -0.485 1.00 97.38 300 ALA A C 1
ATOM 2353 O O . ALA A 1 300 ? -21.326 5.974 -1.267 1.00 97.38 300 ALA A O 1
ATOM 2354 N N . GLY A 1 301 ? -20.636 6.343 0.827 1.00 97.69 301 GLY A N 1
ATOM 2355 C CA . GLY A 1 301 ? -21.478 5.302 1.422 1.00 97.69 301 GLY A CA 1
ATOM 2356 C C . GLY A 1 301 ? -20.968 3.879 1.200 1.00 97.69 301 GLY A C 1
ATOM 2357 O O . GLY A 1 301 ? -21.730 2.928 1.393 1.00 97.69 301 GLY A O 1
ATOM 2358 N N . LEU A 1 302 ? -19.686 3.707 0.847 1.00 98.38 302 LEU A N 1
ATOM 2359 C CA . LEU A 1 302 ? -19.097 2.389 0.598 1.00 98.38 302 LEU A CA 1
ATOM 2360 C C . LEU A 1 302 ? -19.277 1.457 1.802 1.00 98.38 302 LEU A C 1
ATOM 2362 O O . LEU A 1 302 ? -19.726 0.326 1.645 1.00 98.38 302 LEU A O 1
ATOM 2366 N N . PHE A 1 303 ? -18.985 1.945 3.009 1.00 98.38 303 PHE A N 1
ATOM 2367 C CA . PHE A 1 303 ? -19.071 1.154 4.241 1.00 98.38 303 PHE A CA 1
ATOM 2368 C C . PHE A 1 303 ? -20.508 0.957 4.741 1.00 98.38 303 PHE A C 1
ATOM 2370 O O . PHE A 1 303 ? -20.769 0.032 5.506 1.00 98.38 303 PHE A O 1
ATOM 2377 N N . THR A 1 304 ? -21.463 1.781 4.296 1.00 97.38 304 THR A N 1
ATOM 2378 C CA . THR A 1 304 ? -22.894 1.493 4.484 1.00 97.38 304 THR A CA 1
ATOM 2379 C C . THR A 1 304 ? -23.310 0.331 3.588 1.00 97.38 304 THR A C 1
ATOM 2381 O O . THR A 1 304 ? -24.068 -0.545 4.003 1.00 97.38 304 THR A O 1
ATOM 2384 N N . ARG A 1 305 ? -22.804 0.307 2.348 1.00 98.06 305 ARG A N 1
ATOM 2385 C CA . ARG A 1 305 ? -23.118 -0.735 1.372 1.00 98.06 305 ARG A CA 1
ATOM 2386 C C . ARG A 1 305 ? -22.443 -2.072 1.690 1.00 98.06 305 ARG A C 1
ATOM 2388 O O . ARG A 1 305 ? -23.089 -3.104 1.521 1.00 98.06 305 ARG A O 1
ATOM 2395 N N . PHE A 1 306 ? -21.189 -2.031 2.131 1.00 98.56 306 PHE A N 1
ATOM 2396 C CA . PHE A 1 306 ? -20.343 -3.182 2.452 1.00 98.56 306 PHE A CA 1
ATOM 2397 C C . PHE A 1 306 ? -19.838 -3.070 3.905 1.00 98.56 306 PHE A C 1
ATOM 2399 O O . PHE A 1 306 ? -18.681 -2.712 4.147 1.00 98.56 306 PHE A O 1
ATOM 2406 N N . PRO A 1 307 ? -20.709 -3.310 4.905 1.00 98.25 307 PRO A N 1
ATOM 2407 C CA . PRO A 1 307 ? -20.403 -3.067 6.315 1.00 98.25 307 PRO A CA 1
ATOM 2408 C C . PRO A 1 307 ? -19.331 -3.986 6.909 1.00 98.25 307 PRO A C 1
ATOM 2410 O O . PRO A 1 307 ? -18.824 -3.679 7.987 1.00 98.25 307 PRO A O 1
ATOM 2413 N N . LYS A 1 308 ? -18.977 -5.090 6.243 1.00 98.50 308 LYS A N 1
ATOM 2414 C CA . LYS A 1 308 ? -17.918 -6.024 6.659 1.00 98.50 308 LYS A CA 1
ATOM 2415 C C . LYS A 1 308 ? -16.632 -5.866 5.846 1.00 98.50 308 LYS A C 1
ATOM 2417 O O . LYS A 1 308 ? -15.689 -6.617 6.067 1.00 98.50 308 LYS A O 1
ATOM 2422 N N . LEU A 1 309 ? -16.586 -4.918 4.907 1.00 98.81 309 LEU A N 1
ATOM 2423 C CA . LEU A 1 309 ? -15.386 -4.640 4.126 1.00 98.81 309 LEU A CA 1
ATOM 2424 C C . LEU A 1 309 ? -14.214 -4.291 5.051 1.00 98.81 309 LEU A C 1
ATOM 2426 O O . LEU A 1 309 ? -14.357 -3.453 5.943 1.00 98.81 309 LEU A O 1
ATOM 2430 N N . LYS A 1 310 ? -13.057 -4.900 4.796 1.00 98.88 310 LYS A N 1
ATOM 2431 C CA . LYS A 1 310 ? -11.814 -4.649 5.526 1.00 98.88 310 LYS A CA 1
ATOM 2432 C C . LYS A 1 310 ? -10.874 -3.837 4.639 1.00 98.88 310 LYS A C 1
ATOM 2434 O O . LYS A 1 310 ? -10.507 -4.289 3.554 1.00 98.88 310 LYS A O 1
ATOM 2439 N N . ILE A 1 311 ? -10.493 -2.647 5.084 1.00 98.88 311 ILE A N 1
ATOM 2440 C CA . ILE A 1 311 ? -9.489 -1.807 4.425 1.00 98.88 311 ILE A CA 1
ATOM 2441 C C . ILE A 1 311 ? -8.270 -1.715 5.332 1.00 98.88 311 ILE A C 1
ATOM 2443 O O . ILE A 1 311 ? -8.408 -1.446 6.522 1.00 98.88 311 ILE A O 1
ATOM 2447 N N . ILE A 1 312 ? -7.085 -1.918 4.766 1.00 98.94 312 ILE A N 1
ATOM 2448 C CA . ILE A 1 312 ? -5.817 -1.653 5.443 1.00 98.94 312 ILE A CA 1
ATOM 2449 C C . ILE A 1 312 ? -5.218 -0.378 4.851 1.00 98.94 312 ILE A C 1
ATOM 2451 O O . ILE A 1 312 ? -5.214 -0.210 3.632 1.00 98.94 312 ILE A O 1
ATOM 2455 N N . ILE A 1 313 ? -4.700 0.501 5.703 1.00 98.75 313 ILE A N 1
ATOM 2456 C CA . ILE A 1 313 ? -3.882 1.651 5.304 1.00 98.75 313 ILE A CA 1
ATOM 2457 C C . ILE A 1 313 ? -2.560 1.666 6.073 1.00 98.75 313 ILE A C 1
ATOM 2459 O O . ILE A 1 313 ? -2.461 1.152 7.192 1.00 98.75 313 ILE A O 1
ATOM 2463 N N . GLY A 1 314 ? -1.525 2.226 5.454 1.00 97.94 314 GLY A N 1
ATOM 2464 C CA . GLY A 1 314 ? -0.176 2.264 6.005 1.00 97.94 314 GLY A CA 1
ATOM 2465 C C . GLY A 1 314 ? 0.080 3.443 6.929 1.00 97.94 314 GLY A C 1
ATOM 2466 O O . GLY A 1 314 ? -0.838 4.144 7.360 1.00 97.94 314 GLY A O 1
ATOM 2467 N N . HIS A 1 315 ? 1.362 3.645 7.228 1.00 97.94 315 HIS A N 1
ATOM 2468 C CA . HIS A 1 315 ? 1.909 4.925 7.676 1.00 97.94 315 HIS A CA 1
ATOM 2469 C C . HIS A 1 315 ? 1.151 5.533 8.854 1.00 97.94 315 HIS A C 1
ATOM 2471 O O . HIS A 1 315 ? 0.795 6.713 8.871 1.00 97.94 315 HIS A O 1
ATOM 2477 N N . MET A 1 316 ? 0.866 4.693 9.852 1.00 97.81 316 MET A N 1
ATOM 2478 C CA . MET A 1 316 ? 0.174 5.081 11.078 1.00 97.81 316 MET A CA 1
ATOM 2479 C C . MET A 1 316 ? -1.201 5.731 10.828 1.00 97.81 316 MET A C 1
ATOM 2481 O O . MET A 1 316 ? -1.652 6.569 11.608 1.00 97.81 316 MET A O 1
ATOM 2485 N N . GLY A 1 317 ? -1.873 5.339 9.745 1.00 97.81 317 GLY A N 1
ATOM 2486 C CA . GLY A 1 317 ? -3.242 5.731 9.432 1.00 97.81 317 GLY A CA 1
ATOM 2487 C C . GLY A 1 317 ? -3.352 6.939 8.507 1.00 97.81 317 GLY A C 1
ATOM 2488 O O . GLY A 1 317 ? -4.410 7.562 8.476 1.00 97.81 317 GLY A O 1
ATOM 2489 N N . GLU A 1 318 ? -2.287 7.292 7.778 1.00 98.00 318 GLU A N 1
ATOM 2490 C CA . GLU A 1 318 ? -2.335 8.262 6.668 1.00 98.00 318 GLU A CA 1
ATOM 2491 C C . GLU A 1 318 ? -2.928 9.619 7.087 1.00 98.00 318 GLU A C 1
ATOM 2493 O O . GLU A 1 318 ? -3.841 10.163 6.471 1.00 98.00 318 GLU A O 1
ATOM 2498 N N . MET A 1 319 ? -2.443 10.146 8.218 1.00 96.44 319 MET A N 1
ATOM 2499 C CA . MET A 1 319 ? -2.897 11.399 8.850 1.00 96.44 319 MET A CA 1
ATOM 2500 C C . MET A 1 319 ? -4.352 11.407 9.363 1.00 96.44 319 MET A C 1
ATOM 2502 O O . MET A 1 319 ? -4.749 12.363 10.032 1.00 96.44 319 MET A O 1
ATOM 2506 N N . ILE A 1 320 ? -5.152 10.364 9.133 1.00 98.12 320 ILE A N 1
ATOM 2507 C CA . ILE A 1 320 ? -6.550 10.309 9.583 1.00 98.12 320 ILE A CA 1
ATOM 2508 C C . ILE A 1 320 ? -6.692 10.352 11.111 1.00 98.12 320 ILE A C 1
ATOM 2510 O O . ILE A 1 320 ? -7.560 11.100 11.567 1.00 98.12 320 ILE A O 1
ATOM 2514 N N . PRO A 1 321 ? -5.879 9.646 11.931 1.00 97.44 321 PRO A N 1
ATOM 2515 C CA . PRO A 1 321 ? -6.095 9.581 13.378 1.00 97.44 321 PRO A CA 1
ATOM 2516 C C . PRO A 1 321 ? -6.205 10.946 14.070 1.00 97.44 321 PRO A C 1
ATOM 2518 O O . PRO A 1 321 ? -7.075 11.144 14.917 1.00 97.44 321 PRO A O 1
ATOM 2521 N N . ILE A 1 322 ? -5.405 11.931 13.647 1.00 95.94 322 ILE A N 1
ATOM 2522 C CA . ILE A 1 322 ? -5.464 13.297 14.194 1.00 95.94 322 ILE A CA 1
ATOM 2523 C C . ILE A 1 322 ? -6.721 14.074 13.756 1.00 95.94 322 ILE A C 1
ATOM 2525 O O . ILE A 1 322 ? -7.078 15.078 14.371 1.00 95.94 322 ILE A O 1
ATOM 2529 N N . MET A 1 323 ? -7.398 13.621 12.698 1.00 96.56 323 MET A N 1
ATOM 2530 C CA . MET A 1 323 ? -8.562 14.261 12.087 1.00 96.56 323 MET A CA 1
ATOM 2531 C C . MET A 1 323 ? -9.883 13.522 12.336 1.00 96.56 323 MET A C 1
ATOM 2533 O O . MET A 1 323 ? -10.925 14.098 12.022 1.00 96.56 323 MET A O 1
ATOM 2537 N N . ILE A 1 324 ? -9.889 12.316 12.925 1.00 94.75 324 ILE A N 1
ATOM 2538 C CA . ILE A 1 324 ? -11.099 11.485 13.123 1.00 94.75 324 ILE A CA 1
ATOM 2539 C C . ILE A 1 324 ? -12.250 12.284 13.730 1.00 94.75 324 ILE A C 1
ATOM 2541 O O . ILE A 1 324 ? -13.335 12.349 13.155 1.00 94.75 324 ILE A O 1
ATOM 2545 N N . ASP A 1 325 ? -12.010 12.971 14.847 1.00 93.94 325 ASP A N 1
ATOM 2546 C CA . ASP A 1 325 ? -13.058 13.734 15.526 1.00 93.94 325 ASP A CA 1
ATOM 2547 C C . ASP A 1 325 ? -13.549 14.923 14.695 1.00 93.94 325 ASP A C 1
ATOM 2549 O O . ASP A 1 325 ? -14.694 15.358 14.831 1.00 93.94 325 ASP A O 1
ATOM 2553 N N . ARG A 1 326 ? -12.685 15.496 13.850 1.00 95.50 326 ARG A N 1
ATOM 2554 C CA . ARG A 1 326 ? -13.035 16.623 12.981 1.00 95.50 326 ARG A CA 1
ATOM 2555 C C . ARG A 1 326 ? -13.862 16.160 11.786 1.00 95.50 326 ARG A C 1
ATOM 2557 O O . ARG A 1 326 ? -14.842 16.833 11.462 1.00 95.50 326 ARG A O 1
ATOM 2564 N N . ILE A 1 327 ? -13.473 15.041 11.175 1.00 95.75 327 ILE A N 1
ATOM 2565 C CA . ILE A 1 327 ? -14.217 14.362 10.109 1.00 95.75 327 ILE A CA 1
ATOM 2566 C C . ILE A 1 327 ? -15.587 13.980 10.651 1.00 95.75 327 ILE A C 1
ATOM 2568 O O . ILE A 1 327 ? -16.596 14.353 10.066 1.00 95.75 327 ILE A O 1
ATOM 2572 N N . ASP A 1 328 ? -15.644 13.344 11.819 1.00 92.44 328 ASP A N 1
ATOM 2573 C CA . ASP A 1 328 ? -16.912 12.927 12.390 1.00 92.44 328 ASP A CA 1
ATOM 2574 C C . ASP A 1 328 ? -17.782 14.133 12.796 1.00 92.44 328 ASP A C 1
ATOM 2576 O O . ASP A 1 328 ? -18.965 14.182 12.489 1.00 92.44 328 ASP A O 1
ATOM 2580 N N . LYS A 1 329 ? -17.244 15.201 13.391 1.00 92.44 329 LYS A N 1
ATOM 2581 C CA . LYS A 1 329 ? -18.065 16.380 13.757 1.00 92.44 329 LYS A CA 1
ATOM 2582 C C . LYS A 1 329 ? -18.606 17.178 12.565 1.00 92.44 329 LYS A C 1
ATOM 2584 O O . LYS A 1 329 ? -19.429 18.076 12.773 1.00 92.44 329 LYS A O 1
ATOM 2589 N N . THR A 1 330 ? -18.136 16.937 11.342 1.00 92.38 330 THR A N 1
ATOM 2590 C CA . THR A 1 330 ? -18.578 17.730 10.194 1.00 92.38 330 THR A CA 1
ATOM 2591 C C . THR A 1 330 ? -20.040 17.448 9.850 1.00 92.38 330 THR A C 1
ATOM 2593 O O . THR A 1 330 ? -20.489 16.307 9.779 1.00 92.38 330 THR A O 1
ATOM 2596 N N . LYS A 1 331 ? -20.810 18.515 9.628 1.00 88.75 331 LYS A N 1
ATOM 2597 C CA . LYS A 1 331 ? -22.253 18.429 9.344 1.00 88.75 331 LYS A CA 1
ATOM 2598 C C . LYS A 1 331 ? -22.567 18.252 7.858 1.00 88.75 331 LYS A C 1
ATOM 2600 O O . LYS A 1 331 ? -23.731 18.130 7.499 1.00 88.75 331 LYS A O 1
ATOM 2605 N N . PHE A 1 332 ? -21.543 18.284 7.005 1.00 89.69 332 PHE A N 1
ATOM 2606 C CA . PHE A 1 332 ? -21.697 18.139 5.557 1.00 89.69 332 PHE A CA 1
ATOM 2607 C C . PHE A 1 332 ? -21.859 16.681 5.113 1.00 89.69 332 PHE A C 1
ATOM 2609 O O . PHE A 1 332 ? -22.285 16.444 3.988 1.00 89.69 332 PHE A O 1
ATOM 2616 N N . PHE A 1 333 ? -21.566 15.711 5.984 1.00 89.31 333 PHE A N 1
ATOM 2617 C CA . PHE A 1 333 ? -21.874 14.306 5.730 1.00 89.31 333 PHE A CA 1
ATOM 2618 C C . PHE A 1 333 ? -23.284 13.977 6.217 1.00 89.31 333 PHE A C 1
ATOM 2620 O O . PHE A 1 333 ? -23.640 14.294 7.355 1.00 89.31 333 PHE A O 1
ATOM 2627 N N . ASN A 1 334 ? -24.080 13.314 5.371 1.00 84.75 334 ASN A N 1
ATOM 2628 C CA . ASN A 1 334 ? -25.407 12.850 5.763 1.00 84.75 334 ASN A CA 1
ATOM 2629 C C . ASN A 1 334 ? -25.306 11.609 6.660 1.00 84.75 334 ASN A C 1
ATOM 2631 O O . ASN A 1 334 ? -25.493 10.476 6.224 1.00 84.75 334 ASN A O 1
ATOM 2635 N N . LYS A 1 335 ? -25.003 11.823 7.940 1.00 80.88 335 LYS A N 1
ATOM 2636 C CA . LYS A 1 335 ? -24.817 10.739 8.912 1.00 80.88 335 LYS A CA 1
ATOM 2637 C C . LYS A 1 335 ? -26.045 9.865 9.142 1.00 80.88 335 LYS A C 1
ATOM 2639 O O . LYS A 1 335 ? -25.888 8.750 9.626 1.00 80.88 335 LYS A O 1
ATOM 2644 N N . ALA A 1 336 ? -27.246 10.352 8.820 1.00 81.12 336 ALA A N 1
ATOM 2645 C CA . ALA A 1 336 ? -28.447 9.525 8.890 1.00 81.12 336 ALA A CA 1
ATOM 2646 C C . ALA A 1 336 ? -28.330 8.291 7.977 1.00 81.12 336 ALA A C 1
ATOM 2648 O O . ALA A 1 336 ? -28.813 7.223 8.341 1.00 81.12 336 ALA A O 1
ATOM 2649 N N . ASP A 1 337 ? -27.619 8.433 6.854 1.00 85.69 337 ASP A N 1
ATOM 2650 C CA . ASP A 1 337 ? -27.405 7.366 5.873 1.00 85.69 337 ASP A CA 1
ATOM 2651 C C . ASP A 1 337 ? -26.028 6.693 6.037 1.00 85.69 337 ASP A C 1
ATOM 2653 O O . ASP A 1 337 ? -25.868 5.501 5.772 1.00 85.69 337 ASP A O 1
ATOM 2657 N N . LEU A 1 338 ? -25.016 7.457 6.462 1.00 92.06 338 LEU A N 1
ATOM 2658 C CA . LEU A 1 338 ? -23.615 7.014 6.494 1.00 92.06 338 LEU A CA 1
ATOM 2659 C C . LEU A 1 338 ? -23.163 6.437 7.845 1.00 92.06 338 LEU A C 1
ATOM 2661 O O . LEU A 1 338 ? -22.153 5.739 7.909 1.00 92.06 338 LEU A O 1
ATOM 2665 N N . GLY A 1 339 ? -23.881 6.736 8.928 1.00 92.31 339 GLY A N 1
ATOM 2666 C CA . GLY A 1 339 ? -23.395 6.502 10.285 1.00 92.31 339 GLY A CA 1
ATOM 2667 C C . GLY A 1 339 ? -22.295 7.487 10.700 1.00 92.31 339 GLY A C 1
ATOM 2668 O O . GLY A 1 339 ? -22.165 8.579 10.145 1.00 92.31 339 GLY A O 1
ATOM 2669 N N . SER A 1 340 ? -21.544 7.121 11.737 1.00 94.69 340 SER A N 1
ATOM 2670 C CA . SER A 1 340 ? -20.392 7.871 12.246 1.00 94.69 340 SER A CA 1
ATOM 2671 C C . SER A 1 340 ? -19.116 7.436 11.523 1.00 94.69 340 SER A C 1
ATOM 2673 O O . SER A 1 340 ? -18.906 6.246 11.285 1.00 94.69 340 SER A O 1
ATOM 2675 N N . PHE A 1 341 ? -18.228 8.385 11.215 1.00 97.00 341 PHE A N 1
ATOM 2676 C CA . PHE A 1 341 ? -16.922 8.044 10.643 1.00 97.00 341 PHE A CA 1
ATOM 2677 C C . PHE A 1 341 ? -16.067 7.269 11.648 1.00 97.00 341 PHE A C 1
ATOM 2679 O O . PHE A 1 341 ? -15.303 6.394 11.255 1.00 97.00 341 PHE A O 1
ATOM 2686 N N . ARG A 1 342 ? -16.227 7.549 12.948 1.00 95.62 342 ARG A N 1
ATOM 2687 C CA . ARG A 1 342 ? -15.544 6.803 14.011 1.00 95.62 342 ARG A CA 1
ATOM 2688 C C . ARG A 1 342 ? -15.965 5.331 14.012 1.00 95.62 342 ARG A C 1
ATOM 2690 O O . ARG A 1 342 ? -15.103 4.473 14.127 1.00 95.62 342 ARG A O 1
ATOM 2697 N N . ASP A 1 343 ? -17.244 5.036 13.790 1.00 95.44 343 ASP A N 1
ATOM 2698 C CA . ASP A 1 343 ? -17.728 3.649 13.744 1.00 95.44 343 ASP A CA 1
ATOM 2699 C C . ASP A 1 343 ? -17.149 2.909 12.530 1.00 95.44 343 ASP A C 1
ATOM 2701 O O . ASP A 1 343 ? -16.785 1.740 12.620 1.00 95.44 343 ASP A O 1
ATOM 2705 N N . VAL A 1 344 ? -17.040 3.596 11.388 1.00 97.38 344 VAL A N 1
ATOM 2706 C CA . VAL A 1 344 ? -16.374 3.059 10.192 1.00 97.38 344 VAL A CA 1
ATOM 2707 C C . VAL A 1 344 ? -14.890 2.826 10.455 1.00 97.38 344 VAL A C 1
ATOM 2709 O O . VAL A 1 344 ? -14.378 1.769 10.102 1.00 97.38 344 VAL A O 1
ATOM 2712 N N . TRP A 1 345 ? -14.204 3.772 11.096 1.00 98.12 345 TRP A N 1
ATOM 2713 C CA . TRP A 1 345 ? -12.799 3.631 11.469 1.00 98.12 345 TRP A CA 1
ATOM 2714 C C . TRP A 1 345 ? -12.571 2.400 12.351 1.00 98.12 345 TRP A C 1
ATOM 2716 O O . TRP A 1 345 ? -11.763 1.541 12.017 1.00 98.12 345 TRP A O 1
ATOM 2726 N N . GLU A 1 346 ? -13.343 2.276 13.430 1.00 97.25 346 GLU A N 1
ATOM 2727 C CA . GLU A 1 346 ? -13.211 1.193 14.407 1.00 97.25 346 GLU A CA 1
ATOM 2728 C C . GLU A 1 346 ? -13.639 -0.174 13.853 1.00 97.25 346 GLU A C 1
ATOM 2730 O O . GLU A 1 346 ? -13.175 -1.192 14.350 1.00 97.25 346 GLU A O 1
ATOM 2735 N N . ARG A 1 347 ? -14.512 -0.232 12.838 1.00 97.44 347 ARG A N 1
ATOM 2736 C CA . ARG A 1 347 ? -15.039 -1.500 12.301 1.00 97.44 347 ARG A CA 1
ATOM 2737 C C . ARG A 1 347 ? -14.377 -1.957 11.005 1.00 97.44 347 ARG A C 1
ATOM 2739 O O . ARG A 1 347 ? -14.264 -3.157 10.774 1.00 97.44 347 ARG A O 1
ATOM 2746 N N . ASN A 1 348 ? -14.039 -1.025 10.122 1.00 98.69 348 ASN A N 1
ATOM 2747 C CA . ASN A 1 348 ? -13.695 -1.316 8.731 1.00 98.69 348 ASN A CA 1
ATOM 2748 C C . ASN A 1 348 ? -12.232 -1.002 8.391 1.00 98.69 348 ASN A C 1
ATOM 2750 O O . ASN A 1 348 ? -11.770 -1.448 7.339 1.00 98.69 348 ASN A O 1
ATOM 2754 N N . ILE A 1 349 ? -11.513 -0.255 9.238 1.00 98.81 349 ILE A N 1
ATOM 2755 C CA . ILE A 1 349 ? -10.147 0.198 8.956 1.00 98.81 349 ILE A CA 1
ATOM 2756 C C . ILE A 1 349 ? -9.138 -0.472 9.890 1.00 98.81 349 ILE A C 1
ATOM 2758 O O . ILE A 1 349 ? -9.274 -0.447 11.111 1.00 98.81 349 ILE A O 1
ATOM 2762 N N . TRP A 1 350 ? -8.093 -1.023 9.284 1.00 98.81 350 TRP A N 1
ATOM 2763 C CA . TRP A 1 350 ? -6.885 -1.522 9.923 1.00 98.81 350 TRP A CA 1
ATOM 2764 C C . TRP A 1 350 ? -5.705 -0.640 9.523 1.00 98.81 350 TRP A C 1
ATOM 2766 O O . TRP A 1 350 ? -5.621 -0.160 8.392 1.00 98.81 350 TRP A O 1
ATOM 2776 N N . VAL A 1 351 ? -4.775 -0.431 10.447 1.00 98.81 351 VAL A N 1
ATOM 2777 C CA . VAL A 1 351 ? -3.648 0.484 10.270 1.00 98.81 351 VAL A CA 1
ATOM 2778 C C . VAL A 1 351 ? -2.342 -0.262 10.448 1.00 98.81 351 VAL A C 1
ATOM 2780 O O . VAL A 1 351 ? -2.194 -1.002 11.415 1.00 98.81 351 VAL A O 1
ATOM 2783 N N . THR A 1 352 ? -1.371 -0.036 9.563 1.00 98.62 352 THR A N 1
ATOM 2784 C CA . THR A 1 352 ? -0.006 -0.540 9.755 1.00 98.62 352 THR A CA 1
ATOM 2785 C C . THR A 1 352 ? 0.987 0.565 10.111 1.00 98.62 352 THR A C 1
ATOM 2787 O O . THR A 1 352 ? 0.787 1.731 9.770 1.00 98.62 352 THR A O 1
ATOM 2790 N N . THR A 1 353 ? 2.077 0.208 10.792 1.00 97.50 353 THR A N 1
ATOM 2791 C CA . THR A 1 353 ? 3.134 1.155 11.204 1.00 97.50 353 THR A CA 1
ATOM 2792 C C . THR A 1 353 ? 4.190 1.442 10.133 1.00 97.50 353 THR A C 1
ATOM 2794 O O . THR A 1 353 ? 5.198 2.067 10.453 1.00 97.50 353 THR A O 1
ATOM 2797 N N . SER A 1 354 ? 3.981 0.973 8.897 1.00 93.44 354 SER A N 1
ATOM 2798 C CA . SER A 1 354 ? 4.934 1.065 7.779 1.00 93.44 354 SER A CA 1
ATOM 2799 C C . SER A 1 354 ? 5.567 2.461 7.674 1.00 93.44 354 SER A C 1
ATOM 2801 O O . SER A 1 354 ? 4.851 3.461 7.702 1.00 93.44 354 SER A O 1
ATOM 2803 N N . GLY A 1 355 ? 6.899 2.542 7.648 1.00 89.50 355 GLY A N 1
ATOM 2804 C CA . GLY A 1 355 ? 7.661 3.792 7.510 1.00 89.50 355 GLY A CA 1
ATOM 2805 C C . GLY A 1 355 ? 7.487 4.871 8.594 1.00 89.50 355 GLY A C 1
ATOM 2806 O O . GLY A 1 355 ? 8.087 5.941 8.498 1.00 89.50 355 GLY A O 1
ATOM 2807 N N . ILE A 1 356 ? 6.698 4.639 9.656 1.00 94.94 356 ILE A N 1
ATOM 2808 C CA . ILE A 1 356 ? 6.524 5.589 10.772 1.00 94.94 356 ILE A CA 1
ATOM 2809 C C . ILE A 1 356 ? 6.845 4.906 12.103 1.00 94.94 356 ILE A C 1
ATOM 2811 O O . ILE A 1 356 ? 5.982 4.540 12.899 1.00 94.94 356 ILE A O 1
ATOM 2815 N N . PHE A 1 357 ? 8.136 4.811 12.396 1.00 95.31 357 PHE A N 1
ATOM 2816 C CA . PHE A 1 357 ? 8.673 4.193 13.608 1.00 95.31 357 PHE A CA 1
ATOM 2817 C C . PHE A 1 357 ? 8.742 5.176 14.786 1.00 95.31 357 PHE A C 1
ATOM 2819 O O . PHE A 1 357 ? 9.804 5.496 15.318 1.00 95.31 357 PHE A O 1
ATOM 2826 N N . SER A 1 358 ? 7.586 5.715 15.191 1.00 95.69 358 SER A N 1
ATOM 2827 C CA . SER A 1 358 ? 7.494 6.689 16.285 1.00 95.69 358 SER A CA 1
ATOM 2828 C C . SER A 1 358 ? 6.504 6.271 17.364 1.00 95.69 358 SER A C 1
ATOM 2830 O O . SER A 1 358 ? 5.294 6.241 17.141 1.00 95.69 358 SER A O 1
ATOM 2832 N N . VAL A 1 359 ? 7.008 6.050 18.585 1.00 97.19 359 VAL A N 1
ATOM 2833 C CA . VAL A 1 359 ? 6.172 5.696 19.748 1.00 97.19 359 VAL A CA 1
ATOM 2834 C C . VAL A 1 359 ? 5.160 6.794 20.078 1.00 97.19 359 VAL A C 1
ATOM 2836 O O . VAL A 1 359 ? 4.039 6.496 20.476 1.00 97.19 359 VAL A O 1
ATOM 2839 N N . ARG A 1 360 ? 5.504 8.064 19.829 1.00 96.00 360 ARG A N 1
ATOM 2840 C CA . ARG A 1 360 ? 4.579 9.196 20.003 1.00 96.00 360 ARG A CA 1
ATOM 2841 C C . ARG A 1 360 ? 3.380 9.105 19.058 1.00 96.00 360 ARG A C 1
ATOM 2843 O O . ARG A 1 360 ? 2.250 9.345 19.476 1.00 96.00 360 ARG A O 1
ATOM 2850 N N . THR A 1 361 ? 3.615 8.760 17.793 1.00 96.44 361 THR A N 1
ATOM 2851 C CA . THR A 1 361 ? 2.529 8.624 16.816 1.00 96.44 361 THR A CA 1
ATOM 2852 C C . THR A 1 361 ? 1.698 7.373 17.105 1.00 96.44 361 THR A C 1
ATOM 2854 O O . THR A 1 361 ? 0.475 7.449 17.044 1.00 96.44 361 THR A O 1
ATOM 2857 N N . LEU A 1 362 ? 2.326 6.267 17.526 1.00 98.25 362 LEU A N 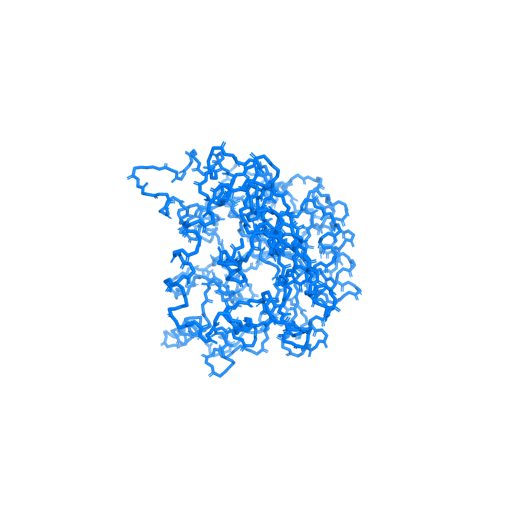1
ATOM 2858 C CA . LEU A 1 362 ? 1.606 5.068 17.969 1.00 98.25 362 LEU A CA 1
ATOM 2859 C C . LEU A 1 362 ? 0.724 5.344 19.199 1.00 98.25 362 LEU A C 1
ATOM 2861 O O . LEU A 1 362 ? -0.431 4.936 19.221 1.00 98.25 362 LEU A O 1
ATOM 2865 N N . GLN A 1 363 ? 1.222 6.083 20.196 1.00 97.12 363 GLN A N 1
ATOM 2866 C CA . GLN A 1 363 ? 0.429 6.514 21.356 1.00 97.12 363 GLN A CA 1
ATOM 2867 C C . GLN A 1 363 ? -0.839 7.257 20.942 1.00 97.12 363 GLN A C 1
ATOM 2869 O O . GLN A 1 363 ? -1.904 7.008 21.495 1.00 97.12 363 GLN A O 1
ATOM 2874 N N . MET A 1 364 ? -0.724 8.169 19.976 1.00 96.50 364 MET A N 1
ATOM 2875 C CA . MET A 1 364 ? -1.871 8.905 19.451 1.00 96.50 364 MET A CA 1
ATOM 2876 C C . MET A 1 364 ? -2.821 7.981 18.680 1.00 96.50 364 MET A C 1
ATOM 2878 O O . MET A 1 364 ? -4.026 8.034 18.911 1.00 96.50 364 MET A O 1
ATOM 2882 N N . LEU A 1 365 ? -2.292 7.085 17.839 1.00 98.06 365 LEU A N 1
ATOM 2883 C CA . LEU A 1 365 ? -3.098 6.111 17.100 1.00 98.06 365 LEU A CA 1
ATOM 2884 C C . LEU A 1 365 ? -3.943 5.244 18.046 1.00 98.06 365 LEU A C 1
ATOM 2886 O O . LEU A 1 365 ? -5.144 5.099 17.826 1.00 98.06 365 LEU A O 1
ATOM 2890 N N . LEU A 1 366 ? -3.340 4.736 19.125 1.00 97.88 366 LEU A N 1
ATOM 2891 C CA . LEU A 1 366 ? -3.999 3.889 20.127 1.00 97.88 366 LEU A CA 1
ATOM 2892 C C . LEU A 1 366 ? -5.081 4.618 20.944 1.00 97.88 366 LEU A C 1
ATOM 2894 O O . LEU A 1 366 ? -5.905 3.966 21.577 1.00 97.88 366 LEU A O 1
ATOM 2898 N N . GLN A 1 367 ? -5.128 5.957 20.934 1.00 96.81 367 GLN A N 1
ATOM 2899 C CA . GLN A 1 367 ? -6.223 6.708 21.569 1.00 96.81 367 GLN A CA 1
ATOM 2900 C C . GLN A 1 367 ? -7.516 6.698 20.745 1.00 96.81 367 GLN A C 1
ATOM 2902 O O . GLN A 1 367 ? -8.587 6.990 21.279 1.00 96.81 367 GLN A O 1
ATOM 2907 N N . VAL A 1 368 ? -7.423 6.415 19.445 1.00 96.50 368 VAL A N 1
ATOM 2908 C CA . VAL A 1 368 ? -8.551 6.507 18.505 1.00 96.50 368 VAL A CA 1
ATOM 2909 C C . VAL A 1 368 ? -8.759 5.240 17.680 1.00 96.50 368 VAL A C 1
ATOM 2911 O O . VAL A 1 368 ? -9.717 5.172 16.919 1.00 96.50 368 VAL A O 1
ATOM 2914 N N . THR A 1 369 ? -7.885 4.245 17.828 1.00 98.06 369 THR A N 1
ATOM 2915 C CA . THR A 1 369 ? -7.912 2.988 17.073 1.00 98.06 369 THR A CA 1
ATOM 2916 C C . THR A 1 369 ? -7.829 1.814 18.040 1.00 98.06 369 THR A C 1
ATOM 2918 O O . THR A 1 369 ? -6.931 1.808 18.888 1.00 98.06 369 THR A O 1
ATOM 2921 N N . PRO A 1 370 ? -8.721 0.817 17.923 1.00 97.38 370 PRO A N 1
ATOM 2922 C CA . PRO A 1 370 ? -8.622 -0.421 18.683 1.00 97.38 370 PRO A CA 1
ATOM 2923 C C . PRO A 1 370 ? -7.264 -1.097 18.467 1.00 97.38 370 PRO A C 1
ATOM 2925 O O . PRO A 1 370 ? -6.761 -1.138 17.344 1.00 97.38 370 PRO A O 1
ATOM 2928 N N . LEU A 1 371 ? -6.656 -1.633 19.530 1.00 98.25 371 LEU A N 1
ATOM 2929 C CA . LEU A 1 371 ? -5.340 -2.275 19.430 1.00 98.25 371 LEU A CA 1
ATOM 2930 C C . LEU A 1 371 ? -5.348 -3.437 18.430 1.00 98.25 371 LEU A C 1
ATOM 2932 O O . LEU A 1 371 ? -4.362 -3.638 17.730 1.00 98.25 371 LEU A O 1
ATOM 2936 N N . ASP A 1 372 ? -6.449 -4.180 18.336 1.00 98.00 372 ASP A N 1
ATOM 2937 C CA . ASP A 1 372 ? -6.618 -5.297 17.403 1.00 98.00 372 ASP A CA 1
ATOM 2938 C C . ASP A 1 372 ? -6.692 -4.876 15.925 1.00 98.00 372 ASP A C 1
ATOM 2940 O O . ASP A 1 372 ? -6.589 -5.710 15.023 1.00 98.00 372 ASP A O 1
ATOM 2944 N N . HIS A 1 373 ? -6.791 -3.570 15.671 1.00 98.50 373 HIS A N 1
ATOM 2945 C CA . HIS A 1 373 ? -6.772 -2.965 14.345 1.00 98.50 373 HIS A CA 1
ATOM 2946 C C . HIS A 1 373 ? -5.413 -2.344 13.978 1.00 98.50 373 HIS A C 1
ATOM 2948 O O . HIS A 1 373 ? -5.265 -1.802 12.883 1.00 98.50 373 HIS A O 1
ATOM 2954 N N . VAL A 1 374 ? -4.402 -2.435 14.850 1.00 98.69 374 VAL A N 1
ATOM 2955 C CA . VAL A 1 374 ? -3.060 -1.879 14.614 1.00 98.69 374 VAL A CA 1
ATOM 2956 C C . VAL A 1 374 ? -2.057 -3.003 14.345 1.00 98.69 374 VAL A C 1
ATOM 2958 O O . VAL A 1 374 ? -1.799 -3.839 15.204 1.00 98.69 374 VAL A O 1
ATOM 2961 N N . LEU A 1 375 ? -1.466 -3.034 13.153 1.00 98.50 375 LEU A N 1
ATOM 2962 C CA . LEU A 1 375 ? -0.559 -4.086 12.692 1.00 98.50 375 LEU A CA 1
ATOM 2963 C C . LEU A 1 375 ? 0.877 -3.569 12.579 1.00 98.50 375 LEU A C 1
ATOM 2965 O O . LEU A 1 375 ? 1.124 -2.471 12.075 1.00 98.50 375 LEU A O 1
ATOM 2969 N N . TYR A 1 376 ? 1.846 -4.388 12.971 1.00 96.94 376 TYR A N 1
ATOM 2970 C CA . TYR A 1 376 ? 3.244 -4.106 12.670 1.00 96.94 376 TYR A CA 1
ATOM 2971 C C . TYR A 1 376 ? 3.543 -4.316 11.176 1.00 96.94 376 TYR A C 1
ATOM 2973 O O . TYR A 1 376 ? 3.182 -5.334 10.586 1.00 96.94 376 TYR A O 1
ATOM 2981 N N . SER A 1 377 ? 4.200 -3.336 10.558 1.00 95.00 377 SER A N 1
ATOM 2982 C CA . SER A 1 377 ? 4.726 -3.408 9.191 1.00 95.00 377 SER A CA 1
ATOM 2983 C C . SER A 1 377 ? 5.955 -2.513 9.073 1.00 95.00 377 SER A C 1
ATOM 2985 O O . SER A 1 377 ? 6.110 -1.571 9.855 1.00 95.00 377 SER A O 1
ATOM 2987 N N . ILE A 1 378 ? 6.820 -2.818 8.106 1.00 90.38 378 ILE A N 1
ATOM 2988 C CA . ILE A 1 378 ? 8.143 -2.198 7.967 1.00 90.38 378 ILE A CA 1
ATOM 2989 C C . ILE A 1 378 ? 8.217 -1.276 6.749 1.00 90.38 378 ILE A C 1
ATOM 2991 O O . ILE A 1 378 ? 8.762 -0.195 6.882 1.00 90.38 378 ILE A O 1
ATOM 2995 N N . ASP A 1 379 ? 7.606 -1.649 5.620 1.00 89.81 379 ASP A N 1
ATOM 2996 C CA . ASP A 1 379 ? 7.786 -1.006 4.300 1.00 89.81 379 ASP A CA 1
ATOM 2997 C C . ASP A 1 379 ? 9.109 -1.343 3.588 1.00 89.81 379 ASP A C 1
ATOM 2999 O O . ASP A 1 379 ? 9.787 -0.518 2.973 1.00 89.81 379 ASP A O 1
ATOM 3003 N N . THR A 1 380 ? 9.532 -2.599 3.688 1.00 78.81 380 THR A N 1
ATOM 3004 C CA . THR A 1 380 ? 10.734 -3.060 2.987 1.00 78.81 380 THR A CA 1
ATOM 3005 C C . THR A 1 380 ? 10.481 -3.139 1.478 1.00 78.81 380 THR A C 1
ATOM 3007 O O . THR A 1 380 ? 9.438 -3.666 1.085 1.00 78.81 380 THR A O 1
ATOM 3010 N N . PRO A 1 381 ? 11.444 -2.746 0.622 1.00 72.62 381 PRO A N 1
ATOM 3011 C CA . PRO A 1 381 ? 12.838 -2.416 0.940 1.00 72.62 381 PRO A CA 1
ATOM 3012 C C . PRO A 1 381 ? 13.120 -0.913 1.143 1.00 72.62 381 PRO A C 1
ATOM 3014 O O . PRO A 1 381 ? 14.292 -0.527 1.153 1.00 72.62 381 PRO A O 1
ATOM 3017 N N . PHE A 1 382 ? 12.089 -0.067 1.236 1.00 77.06 382 PHE A N 1
ATOM 3018 C CA . PHE A 1 382 ? 12.250 1.384 1.384 1.00 77.06 382 PHE A CA 1
ATOM 3019 C C . PHE A 1 382 ? 12.737 1.760 2.784 1.00 77.06 382 PHE A C 1
ATOM 3021 O O . PHE A 1 382 ? 13.646 2.581 2.910 1.00 77.06 382 PHE A O 1
ATOM 3028 N N . ASP A 1 383 ? 12.223 1.064 3.794 1.00 80.62 383 ASP A N 1
ATOM 3029 C CA . ASP A 1 383 ? 12.751 1.036 5.154 1.00 80.62 383 ASP A CA 1
ATOM 3030 C C . ASP A 1 383 ? 13.472 -0.286 5.455 1.00 80.62 383 ASP A C 1
ATOM 3032 O O . ASP A 1 383 ? 13.380 -1.279 4.720 1.00 80.62 383 ASP A O 1
ATOM 3036 N N . ASP A 1 384 ? 14.238 -0.299 6.545 1.00 79.38 384 ASP A N 1
ATOM 3037 C CA . ASP A 1 384 ? 15.010 -1.459 6.970 1.00 79.38 384 ASP A CA 1
ATOM 3038 C C . ASP A 1 384 ? 14.436 -2.132 8.227 1.00 79.38 384 ASP A C 1
ATOM 3040 O O . ASP A 1 384 ? 13.854 -1.509 9.117 1.00 79.38 384 ASP A O 1
ATOM 3044 N N . CYS A 1 385 ? 14.628 -3.450 8.307 1.00 81.25 385 CYS A N 1
ATOM 3045 C CA . CYS A 1 385 ? 14.115 -4.251 9.411 1.00 81.25 385 CYS A CA 1
ATOM 3046 C C . CYS A 1 385 ? 14.731 -3.921 10.777 1.00 81.25 385 CYS A C 1
ATOM 3048 O O . CYS A 1 385 ? 14.075 -4.175 11.786 1.00 81.25 385 CYS A O 1
ATOM 3050 N N . ALA A 1 386 ? 15.966 -3.411 10.829 1.00 83.12 386 ALA A N 1
ATOM 3051 C CA . ALA A 1 386 ? 16.598 -3.089 12.103 1.00 83.12 386 ALA A CA 1
ATOM 3052 C C . ALA A 1 386 ? 15.914 -1.867 12.727 1.00 83.12 386 ALA A C 1
ATOM 3054 O O . ALA A 1 386 ? 15.480 -1.948 13.871 1.00 83.12 386 ALA A O 1
ATOM 3055 N N . THR A 1 387 ? 15.684 -0.806 11.948 1.00 86.19 387 THR A N 1
ATOM 3056 C CA . THR A 1 387 ? 14.940 0.382 12.400 1.00 86.19 387 THR A CA 1
ATOM 3057 C C . THR A 1 387 ? 13.513 0.025 12.844 1.00 86.19 387 THR A C 1
ATOM 3059 O O . THR A 1 387 ? 13.037 0.508 13.874 1.00 86.19 387 THR A O 1
ATOM 3062 N N . GLY A 1 388 ? 12.830 -0.871 12.121 1.00 89.75 388 GLY A N 1
ATOM 3063 C CA . GLY A 1 388 ? 11.518 -1.372 12.543 1.00 89.75 388 GLY A CA 1
ATOM 3064 C C . GLY A 1 388 ? 11.562 -2.120 13.884 1.00 89.75 388 GLY A C 1
ATOM 3065 O O . GLY A 1 388 ? 10.702 -1.909 14.743 1.00 89.75 388 GLY A O 1
ATOM 3066 N N . TRP A 1 389 ? 12.576 -2.967 14.100 1.00 90.50 389 TRP A N 1
ATOM 3067 C CA . TRP A 1 389 ? 12.719 -3.717 15.351 1.00 90.50 389 TRP A CA 1
ATOM 3068 C C . TRP A 1 389 ? 13.123 -2.830 16.533 1.00 90.50 389 TRP A C 1
ATOM 3070 O O . TRP A 1 389 ? 12.559 -2.969 17.617 1.00 90.50 389 TRP A O 1
ATOM 3080 N N . GLU A 1 390 ? 14.013 -1.859 16.322 1.00 92.44 390 GLU A N 1
ATOM 3081 C CA . GLU A 1 390 ? 14.365 -0.848 17.327 1.00 92.44 390 GLU A CA 1
ATOM 3082 C C . GLU A 1 390 ? 13.117 -0.115 17.843 1.00 92.44 390 GLU A C 1
ATOM 3084 O O . GLU A 1 390 ? 12.996 0.177 19.034 1.00 92.44 390 GLU A O 1
ATOM 3089 N N . PHE A 1 391 ? 12.132 0.128 16.975 1.00 95.25 391 PHE A N 1
ATOM 3090 C CA . PHE A 1 391 ? 10.847 0.689 17.378 1.00 95.25 391 PHE A CA 1
ATOM 3091 C C . PHE A 1 391 ? 10.028 -0.249 18.271 1.00 95.25 391 PHE A C 1
ATOM 3093 O O . PHE A 1 391 ? 9.457 0.213 19.261 1.00 95.25 391 PHE A O 1
ATOM 3100 N N . VAL A 1 392 ? 10.005 -1.553 17.990 1.00 95.06 392 VAL A N 1
ATOM 3101 C CA . VAL A 1 392 ? 9.367 -2.553 18.867 1.00 95.06 392 VAL A CA 1
ATOM 3102 C C . VAL A 1 392 ? 10.045 -2.588 20.241 1.00 95.06 392 VAL A C 1
ATOM 3104 O O . VAL A 1 392 ? 9.363 -2.579 21.273 1.00 95.06 392 VAL A O 1
ATOM 3107 N N . GLU A 1 393 ? 11.378 -2.563 20.278 1.00 94.50 393 GLU A N 1
ATOM 3108 C CA . GLU A 1 393 ? 12.146 -2.503 21.526 1.00 94.50 393 GLU A CA 1
ATOM 3109 C C . GLU A 1 393 ? 11.850 -1.222 22.310 1.00 94.50 393 GLU A C 1
ATOM 3111 O O . GLU A 1 393 ? 11.672 -1.260 23.530 1.00 94.50 393 GLU A O 1
ATOM 3116 N N . GLU A 1 394 ? 11.720 -0.092 21.617 1.00 96.94 394 GLU A N 1
ATOM 3117 C CA . GLU A 1 394 ? 11.388 1.191 22.223 1.00 96.94 394 GLU A CA 1
ATOM 3118 C C . GLU A 1 394 ? 9.974 1.203 22.828 1.00 96.94 394 GLU A C 1
ATOM 3120 O O . GLU A 1 394 ? 9.801 1.691 23.949 1.00 96.94 394 GLU A O 1
ATOM 3125 N N . ILE A 1 395 ? 8.973 0.616 22.155 1.00 97.44 395 ILE A N 1
ATOM 3126 C CA . ILE A 1 395 ? 7.618 0.420 22.711 1.00 97.44 395 ILE A CA 1
ATOM 3127 C C . ILE A 1 395 ? 7.700 -0.376 24.018 1.00 97.44 395 ILE A C 1
ATOM 3129 O O . ILE A 1 395 ? 7.124 0.036 25.032 1.00 97.44 395 ILE A O 1
ATOM 3133 N N . SER A 1 396 ? 8.436 -1.494 24.004 1.00 96.25 396 SER A N 1
ATOM 3134 C CA . SER A 1 396 ? 8.614 -2.348 25.181 1.00 96.25 396 SER A CA 1
ATOM 3135 C C . SER A 1 396 ? 9.331 -1.610 26.310 1.00 96.25 396 SER A C 1
ATOM 3137 O O . SER A 1 396 ? 8.935 -1.723 27.470 1.00 96.25 396 SER A O 1
ATOM 3139 N N . ARG A 1 397 ? 10.379 -0.842 25.994 1.00 97.50 397 ARG A N 1
ATOM 3140 C CA . ARG A 1 397 ? 11.176 -0.090 26.970 1.00 97.50 397 ARG A CA 1
ATOM 3141 C C . ARG A 1 397 ? 10.374 1.027 27.629 1.00 97.50 397 ARG A C 1
ATOM 3143 O O . ARG A 1 397 ? 10.553 1.280 28.819 1.00 97.50 397 ARG A O 1
ATOM 3150 N N . GLN A 1 398 ? 9.504 1.696 26.873 1.00 97.38 398 GLN A N 1
ATOM 3151 C CA . GLN A 1 398 ? 8.599 2.714 27.409 1.00 97.38 398 GLN A CA 1
ATOM 3152 C C . GLN A 1 398 ? 7.404 2.117 28.165 1.00 97.38 398 GLN A C 1
ATOM 3154 O O . GLN A 1 398 ? 6.702 2.856 28.851 1.00 97.38 398 GLN A O 1
ATOM 3159 N N . GLY A 1 399 ? 7.166 0.805 28.053 1.00 96.56 399 GLY A N 1
ATOM 3160 C CA . GLY A 1 399 ? 6.016 0.146 28.667 1.00 96.56 399 GLY A CA 1
ATOM 3161 C C . GLY A 1 399 ? 4.684 0.646 28.108 1.00 96.56 399 GLY A C 1
ATOM 3162 O O . GLY A 1 399 ? 3.701 0.693 28.843 1.00 96.56 399 GLY A O 1
ATOM 3163 N N . LEU A 1 400 ? 4.660 1.063 26.834 1.00 97.25 400 LEU A N 1
ATOM 3164 C CA . LEU A 1 400 ? 3.438 1.550 26.187 1.00 97.25 400 LEU A CA 1
ATOM 3165 C C . LEU A 1 400 ? 2.391 0.438 26.050 1.00 97.25 400 LEU A C 1
ATOM 3167 O O . LEU A 1 400 ? 1.203 0.692 26.217 1.00 97.25 400 LEU A O 1
ATOM 3171 N N . LEU A 1 401 ? 2.848 -0.775 25.741 1.00 97.56 401 LEU A N 1
ATOM 3172 C CA . LEU A 1 401 ? 2.033 -1.980 25.648 1.00 97.56 401 LEU A CA 1
ATOM 3173 C C . LEU A 1 401 ? 2.521 -2.984 26.692 1.00 97.56 401 LEU A C 1
ATOM 3175 O O . LEU A 1 401 ? 3.727 -3.120 26.922 1.00 97.56 401 LEU A O 1
ATOM 3179 N N . SER A 1 402 ? 1.597 -3.718 27.310 1.00 97.75 402 SER A N 1
ATOM 3180 C CA . SER A 1 402 ? 1.951 -4.913 28.073 1.00 97.75 402 SER A CA 1
ATOM 3181 C C . SER A 1 402 ? 2.579 -5.967 27.158 1.00 97.75 402 SER A C 1
ATOM 3183 O O . SER A 1 402 ? 2.456 -5.914 25.936 1.00 97.75 402 SER A O 1
ATOM 3185 N N . LYS A 1 403 ? 3.226 -6.983 27.739 1.00 96.25 403 LYS A N 1
ATOM 3186 C CA . LYS A 1 403 ? 3.838 -8.064 26.952 1.00 96.25 403 LYS A CA 1
ATOM 3187 C C . LYS A 1 403 ? 2.832 -8.756 26.015 1.00 96.25 403 LYS A C 1
ATOM 3189 O O . LYS A 1 403 ? 3.157 -8.997 24.860 1.00 96.25 403 LYS A O 1
ATOM 3194 N N . ALA A 1 404 ? 1.622 -9.033 26.502 1.00 97.69 404 ALA A N 1
ATOM 3195 C CA . ALA A 1 404 ? 0.575 -9.671 25.703 1.00 97.69 404 ALA A CA 1
ATOM 3196 C C . ALA A 1 404 ? 0.074 -8.755 24.573 1.00 97.69 404 ALA A C 1
ATOM 3198 O O . ALA A 1 404 ? -0.116 -9.205 23.450 1.00 97.69 404 ALA A O 1
ATOM 3199 N N . GLU A 1 405 ? -0.093 -7.460 24.849 1.00 98.31 405 GLU A N 1
ATOM 3200 C CA . GLU A 1 405 ? -0.483 -6.472 23.837 1.00 98.31 405 GLU A CA 1
ATOM 3201 C C . GLU A 1 405 ? 0.611 -6.258 22.787 1.00 98.31 405 GLU A C 1
ATOM 3203 O O . GLU A 1 405 ? 0.305 -6.087 21.611 1.00 98.31 405 GLU A O 1
ATOM 3208 N N . LEU A 1 406 ? 1.885 -6.310 23.188 1.00 97.56 406 LEU A N 1
ATOM 3209 C CA . LEU A 1 406 ? 3.012 -6.232 22.266 1.00 97.56 406 LEU A CA 1
ATOM 3210 C C . LEU A 1 406 ? 3.037 -7.448 21.333 1.00 97.56 406 LEU A C 1
ATOM 3212 O O . LEU A 1 406 ? 3.141 -7.267 20.127 1.00 97.56 406 LEU A O 1
ATOM 3216 N N . GLU A 1 407 ? 2.882 -8.665 21.866 1.00 96.19 407 GLU A N 1
ATOM 3217 C CA . GLU A 1 407 ? 2.770 -9.907 21.078 1.00 96.19 407 GLU A CA 1
ATOM 3218 C C . GLU A 1 407 ? 1.590 -9.854 20.090 1.00 96.19 407 GLU A C 1
ATOM 3220 O O . GLU A 1 407 ? 1.717 -10.241 18.920 1.00 96.19 407 GLU A O 1
ATOM 3225 N N . GLN A 1 408 ? 0.458 -9.310 20.548 1.00 97.38 408 GLN A N 1
ATOM 3226 C CA . GLN A 1 408 ? -0.722 -9.072 19.728 1.00 97.38 408 GLN A CA 1
ATOM 3227 C C . GLN A 1 408 ? -0.426 -8.078 18.591 1.00 97.38 408 GLN A C 1
ATOM 3229 O O . GLN A 1 408 ? -0.719 -8.373 17.435 1.00 97.38 408 GLN A O 1
ATOM 3234 N N . PHE A 1 409 ? 0.224 -6.951 18.887 1.00 97.75 409 PHE A N 1
ATOM 3235 C CA . PHE A 1 409 ? 0.611 -5.934 17.906 1.00 97.75 409 PHE A CA 1
ATOM 3236 C C . PHE A 1 409 ? 1.611 -6.455 16.858 1.00 97.75 409 PHE A C 1
ATOM 3238 O O . PHE A 1 409 ? 1.401 -6.260 15.658 1.00 97.75 409 PHE A O 1
ATOM 3245 N N . VAL A 1 410 ? 2.680 -7.142 17.284 1.00 95.19 410 VAL A N 1
ATOM 3246 C CA . VAL A 1 410 ? 3.746 -7.580 16.363 1.00 95.19 410 VAL A CA 1
ATOM 3247 C C . VAL A 1 410 ? 3.337 -8.751 15.471 1.00 95.19 410 VAL A C 1
ATOM 3249 O O . VAL A 1 410 ? 3.937 -8.943 14.417 1.00 95.19 410 VAL A O 1
ATOM 3252 N N . SER A 1 411 ? 2.343 -9.556 15.871 1.00 93.94 411 SER A N 1
ATOM 3253 C CA . SER A 1 411 ? 1.943 -10.730 15.080 1.00 93.94 411 SER A CA 1
ATOM 3254 C C . SER A 1 411 ? 0.490 -11.180 15.245 1.00 93.94 411 SER A C 1
ATOM 3256 O O . SER A 1 411 ? -0.121 -11.599 14.259 1.00 93.94 411 SER A O 1
ATOM 3258 N N . GLY A 1 412 ? -0.087 -11.105 16.450 1.00 97.00 412 GLY A N 1
ATOM 3259 C CA . GLY A 1 412 ? -1.425 -11.642 16.730 1.00 97.00 412 GLY A CA 1
ATOM 3260 C C . GLY A 1 412 ? -2.532 -11.007 15.883 1.00 97.00 412 GLY A C 1
ATOM 3261 O O . GLY A 1 412 ? -3.393 -11.714 15.360 1.00 97.00 412 GLY A O 1
ATOM 3262 N N . ASN A 1 413 ? -2.464 -9.693 15.669 1.00 98.06 413 ASN A N 1
ATOM 3263 C CA . ASN A 1 413 ? -3.418 -8.947 14.849 1.00 98.06 413 ASN A CA 1
ATOM 3264 C C . ASN A 1 413 ? -3.389 -9.396 13.392 1.00 98.06 413 ASN A C 1
ATOM 3266 O O . ASN A 1 413 ? -4.439 -9.654 12.810 1.00 98.06 413 ASN A O 1
ATOM 3270 N N . ALA A 1 414 ? -2.193 -9.558 12.820 1.00 97.00 414 ALA A N 1
ATOM 3271 C CA . ALA A 1 414 ? -2.045 -10.035 11.449 1.00 97.00 414 ALA A CA 1
ATOM 3272 C C . ALA A 1 414 ? -2.576 -11.469 11.316 1.00 97.00 414 ALA A C 1
ATOM 3274 O O . ALA A 1 414 ? -3.366 -11.754 10.421 1.00 97.00 414 ALA A O 1
ATOM 3275 N N . ARG A 1 415 ? -2.222 -12.364 12.246 1.00 95.50 415 ARG A N 1
ATOM 3276 C CA . ARG A 1 415 ? -2.731 -13.747 12.249 1.00 95.50 415 ARG A CA 1
ATOM 3277 C C . ARG A 1 415 ? -4.255 -13.806 12.307 1.00 95.50 415 ARG A C 1
ATOM 3279 O O . ARG A 1 415 ? -4.857 -14.573 11.564 1.00 95.50 415 ARG A O 1
ATOM 3286 N N . SER A 1 416 ? -4.869 -12.965 13.139 1.00 96.62 416 SER A N 1
ATOM 3287 C CA . SER A 1 416 ? -6.326 -12.851 13.241 1.00 96.62 416 SER A CA 1
ATOM 3288 C C . SER A 1 416 ? -6.951 -12.327 11.943 1.00 96.62 416 SER A C 1
ATOM 3290 O O . SER A 1 416 ? -7.866 -12.945 11.404 1.00 96.62 416 SER A O 1
ATOM 3292 N N . LEU A 1 417 ? -6.423 -11.225 11.397 1.00 97.50 417 LEU A N 1
ATOM 3293 C CA . LEU A 1 417 ? -6.967 -10.572 10.204 1.00 97.50 417 LEU A CA 1
ATOM 3294 C C . LEU A 1 417 ? -6.895 -11.461 8.954 1.00 97.50 417 LEU A C 1
ATOM 3296 O O . LEU A 1 417 ? -7.839 -11.492 8.166 1.00 97.50 417 LEU A O 1
ATOM 3300 N N . PHE A 1 418 ? -5.782 -12.175 8.780 1.00 94.94 418 PHE A N 1
ATOM 3301 C CA . PHE A 1 418 ? -5.512 -13.002 7.601 1.00 94.94 418 PHE A CA 1
ATOM 3302 C C . PHE A 1 418 ? -5.811 -14.493 7.811 1.00 94.94 418 PHE A C 1
ATOM 3304 O O . PHE A 1 418 ? -5.621 -15.281 6.891 1.00 94.94 418 PHE A O 1
ATOM 3311 N N . THR A 1 419 ? -6.305 -14.885 8.991 1.00 86.75 419 THR A N 1
ATOM 3312 C CA . THR A 1 419 ? -6.642 -16.277 9.350 1.00 86.75 419 THR A CA 1
ATOM 3313 C C . THR A 1 419 ? -5.465 -17.258 9.156 1.00 86.75 419 THR A C 1
ATOM 3315 O O . THR A 1 419 ? -5.630 -18.320 8.553 1.00 86.75 419 THR A O 1
ATOM 3318 N N . MET A 1 420 ? -4.269 -16.888 9.643 1.00 77.50 420 MET A N 1
ATOM 3319 C CA . MET A 1 420 ? -2.989 -17.604 9.434 1.00 77.50 420 MET A CA 1
ATOM 3320 C C . MET A 1 420 ? -2.415 -18.307 10.665 1.00 77.50 420 MET A C 1
ATOM 3322 O O . MET A 1 420 ? -2.520 -17.752 11.785 1.00 77.50 420 MET A O 1
#

Sequence (420 aa):
MPYTSYAWSWPKERLLKELPSAVASAGLKMMALMGHYYTPNEKDSTKPLAWPYHANEEDVKRLPPHYLAMDELDPLRDEGMAYYHKLSAAGVTVAAHVNLGVAHGSWGIFGQAIPEMFQAAVDSILYFPSSYWIALLHLLGECKCNPALGHVDFQIVSQVTGIANWRDFGSCQTANDELAEMIRKAPTRLGGFAALCMTHPEKASQELERAVTHLGLLGAMIDNHLPDMTHYDSERFWPVFRVAERLDVPIYLHPSPVSEEVMSKKFHGNYPNNAAAGLATGAWGWHEDVGLHVVKLYAAGLFTRFPKLKIIIGHMGEMIPIMIDRIDKTKFFNKADLGSFRDVWERNIWVTTSGIFSVRTLQMLLQVTPLDHVLYSIDTPFDDCATGWEFVEEISRQGLLSKAELEQFVSGNARSLFTM

InterPro domains:
  IPR006680 Amidohydrolase-related [PF04909] (149-418)
  IPR013094 Alpha/beta hydrolase fold-3 [PF07859] (28-105)
  IPR029058 Alpha/Beta hydrolase fold [G3DSA:3.40.50.1820] (1-131)
  IPR029058 Alpha/Beta hydrolase fold [SSF53474] (3-125)
  IPR032465 2-amino-3-carboxymuconate-6-semialdehyde decarboxylase [PTHR21240] (151-418)
  IPR032466 Metal-dependent hydrolase [SSF51556] (151-418)

Foldseek 3Di:
DPAAQLCLPPDPVVCVVQQVLLVQQPCSVVSNVVSCVQPVDPVCNLPCVSHVLNDALVRQLPPAEEEEEAEPNESCRRVSVSSQVSCVVSVHHYDYDYHYPDYPCCLVPVCVVCVVSVVVSLLCVLPRPDPLVVVVVVCVVVVLPPCVQFVQFADADERDAASRLLQDQVVQLVVLVVQLVVCVVPVRHYAYAGEASQVQQQSRLVSQLCSCPPSVHLYHEYEQAHQVLHGQLDPSNLSNQVSCLVSLGAYEYEFYAHHPVCLVPPQDDPDDSVNSRCCRPVVANRLLSSLVRLLSNLLSLVCVVRVSYAYEYEQLRSPVLVCQVVSQPDPPRPCVRRPGSLSCQARHYAYENEPPLDPVSVLSSVVRYPLLRYEYDHNPPVGHSNSSVVSLVVCVVVPVDDPVSSVCRHPVSVCVSSVD